Protein AF-A0A951CUD0-F1 (afdb_monomer_lite)

Sequence (649 aa):
MLKSSPSISLLLFAGGLAAARVFGQGAPALDLTDFSGVWEEVIHEDSYERSGGPPLGDYQGIPLNDAGRMKADSHDHSEWSLPEFQCRPHSAPYQWRALGSVRFWNEVDPIGRDLTAIHVEYLRSLDRVIYMDGRPHPPEWGPHSWSGFSTGKWEGNTLVVTTTHIKGSYLRRNGASFSDKATMLEYLDRHGDILTITMILTDPVWLEEPLIQTTNYRLNTHTALTYYPCTVSEENISKAIPHFLPGATEQLKDAAGWIPKQAARGGAASTYPEYRLTLRQGQGNTMQPARLPANAKLSASVLAAIPKPSNEEIHVMPVQGNVYMIIGAGGNIAASIGKDGILLVDSGKAEMATKALQTIFQLATSVTASPVPNKCLGLHCPDSPYRWTSPSLAAIIASPAAAKPVRYILNTSADPDHAGGNGKMAELSSDSKILGVTFPPVGVVPSATIIAHENVLSRMSAPGTQKDTTAFPSADWPTDSYRDASYKLSEFVNGEGIQLFHEPAAHTDGDTIVFFRYSDVIAAGDILRTDGYPVFDIQKGGSLNGVLDALNHILDIAVPEFRSQGGTLIIPGHGRLCDTGDVANYRNMVAILRDRIDALVKKGMTLEQVKAAKPTFDYDGLYGSTTGPWTTDMFVEAAYKSLSASVKR

Foldseek 3Di:
DDDDDDDDDDDDDDDDDDDDPPPPPPDPDQPADDPAAKWAFDDDPCVQQLPPHAAALQPFLAAWDLLLLLQLLFDDLCLCLPLLNVQFFAAQLCQLSHHTMKGWDFDADPPPRHTQWIWIHGLRHDIAIAGAPPDDADAQQAAADSHAHWYWDDDRRKIKIKGASHDWDANGSSRRTAHNRKIKIWIWDDDDQKIKIWIWIDGLQTGPHTRIDITMIGGDPPDDRDHDDRDGDNPVPDPANRTDFRLGRPSNPPGPVVDLSVSSSHRPCSNDPCVVVVVVVVVSPDDDRSDPPPDPDRPPVPPPDRDDPPLPDWDWADDFDQWIWIPNLQWIKIWRAEDQAIAIEFQFALVCNVVSLVVVQVVNQVVQQDLPQQPDAAQARPPDPNRHDHPVRSCVSNHGDGHGAHAEYEFQALDNRGQVSQLVNFDGPPPQDFPQDVPPGDGDRHTHQYEFAVLSLVQLQDCDPDPPDHRRDPSSHGPYHDHDQKDWPPDAGNNFGWMWGQLCAAQARTGIWIARPVRLEIERAQLDEQAAARHHDVVRRHALVSSLVSLVVCLVSFDAPRSQHDGRWYRYRYGHIHTSVRSVVNSSLSSQLLVNLLVCVVVVHDLVRQVVSVSNSSCCSRHADPDDPDGPSNSSVRSNVRNNVVVVD

Radius of gyration: 30.09 Å; chains: 1; bounding box: 84×94×75 Å

Structure (mmCIF, N/CA/C/O backbone):
data_AF-A0A951CUD0-F1
#
_entry.id   AF-A0A951CUD0-F1
#
loop_
_atom_site.group_PDB
_atom_site.id
_atom_site.type_symbol
_atom_site.label_atom_id
_atom_site.label_alt_id
_atom_site.label_comp_id
_atom_site.label_asym_id
_atom_site.label_entity_id
_atom_site.label_seq_id
_atom_site.pdbx_PDB_ins_code
_atom_site.Cartn_x
_atom_site.Cartn_y
_atom_site.Cartn_z
_atom_site.occupancy
_atom_site.B_iso_or_equiv
_atom_site.auth_seq_id
_atom_site.auth_comp_id
_atom_site.auth_asym_id
_atom_site.auth_atom_id
_atom_site.pdbx_PDB_model_num
ATOM 1 N N . MET A 1 1 ? 42.250 63.003 -3.948 1.00 35.62 1 MET A N 1
ATOM 2 C CA . MET A 1 1 ? 41.960 61.843 -4.816 1.00 35.62 1 MET A CA 1
ATOM 3 C C . MET A 1 1 ? 40.454 61.752 -4.992 1.00 35.62 1 MET A C 1
ATOM 5 O O . MET A 1 1 ? 39.801 61.223 -4.112 1.00 35.62 1 MET A O 1
ATOM 9 N N . LEU A 1 2 ? 39.912 62.401 -6.026 1.00 37.53 2 LEU A N 1
ATOM 10 C CA . LEU A 1 2 ? 38.521 62.320 -6.513 1.00 37.53 2 LEU A CA 1
ATOM 11 C C . LEU A 1 2 ? 38.362 63.368 -7.630 1.00 37.53 2 LEU A C 1
ATOM 13 O O . LEU A 1 2 ? 38.824 64.494 -7.434 1.00 37.53 2 LEU A O 1
ATOM 17 N N . LYS A 1 3 ? 37.726 62.965 -8.745 1.00 27.66 3 LYS A N 1
ATOM 18 C CA . LYS A 1 3 ? 37.342 63.666 -10.008 1.00 27.66 3 LYS A CA 1
ATOM 19 C C . LYS A 1 3 ? 37.791 62.777 -11.187 1.00 27.66 3 LYS A C 1
ATOM 21 O O . LYS A 1 3 ? 38.921 62.316 -11.154 1.00 27.66 3 LYS A O 1
ATOM 26 N N . SER A 1 4 ? 37.005 62.446 -12.215 1.00 27.59 4 SER A N 1
ATOM 27 C CA . SER A 1 4 ? 35.847 63.109 -12.841 1.00 27.59 4 SER A CA 1
ATOM 28 C C . SER A 1 4 ? 35.215 62.207 -13.932 1.00 27.59 4 SER A C 1
ATOM 30 O O . SER A 1 4 ? 35.991 61.619 -14.672 1.00 27.59 4 SER A O 1
ATOM 32 N N . SER A 1 5 ? 33.868 62.207 -14.043 1.00 29.84 5 SER A N 1
ATOM 33 C CA . SER A 1 5 ? 32.989 62.343 -15.252 1.00 29.84 5 SER A CA 1
ATOM 34 C C . SER A 1 5 ? 33.195 61.486 -16.538 1.00 29.84 5 SER A C 1
ATOM 36 O O . SER A 1 5 ? 34.289 60.978 -16.740 1.00 29.84 5 SER A O 1
ATOM 38 N N . PRO A 1 6 ? 32.260 61.459 -17.535 1.00 42.78 6 PRO A N 1
ATOM 39 C CA . PRO A 1 6 ? 30.801 61.722 -17.562 1.00 42.78 6 PRO A CA 1
ATOM 40 C C . PRO A 1 6 ? 29.951 60.687 -18.369 1.00 42.78 6 PRO A C 1
ATOM 42 O O . PRO A 1 6 ? 30.459 59.807 -19.058 1.00 42.78 6 PRO A O 1
ATOM 45 N N . SER A 1 7 ? 28.625 60.866 -18.319 1.00 37.50 7 SER A N 1
ATOM 46 C CA . SER A 1 7 ? 27.574 60.253 -19.154 1.00 37.50 7 SER A CA 1
ATOM 47 C C . SER A 1 7 ? 27.622 60.666 -20.638 1.00 37.50 7 SER A C 1
ATOM 49 O O . SER A 1 7 ? 27.901 61.831 -20.922 1.00 37.50 7 SER A O 1
ATOM 51 N N . ILE A 1 8 ? 27.225 59.776 -21.567 1.00 29.00 8 ILE A N 1
ATOM 52 C CA . ILE A 1 8 ? 26.835 60.122 -22.952 1.00 29.00 8 ILE A CA 1
ATOM 53 C C . ILE A 1 8 ? 25.581 59.345 -23.382 1.00 29.00 8 ILE A C 1
ATOM 55 O O . ILE A 1 8 ? 25.448 58.146 -23.148 1.00 29.00 8 ILE A O 1
ATOM 59 N N . SER A 1 9 ? 24.676 60.100 -24.003 1.00 28.00 9 SER A N 1
ATOM 60 C CA . SER A 1 9 ? 23.345 59.752 -24.488 1.00 28.00 9 SER A CA 1
ATOM 61 C C . SER A 1 9 ? 23.303 58.820 -25.701 1.00 28.00 9 SER A C 1
ATOM 63 O O . SER A 1 9 ? 24.187 58.791 -26.552 1.00 28.00 9 SER A O 1
ATOM 65 N N . LEU A 1 10 ? 22.161 58.141 -25.768 1.00 30.12 10 LEU A N 1
ATOM 66 C CA . LEU A 1 10 ? 21.597 57.309 -26.823 1.00 30.12 10 LEU A CA 1
ATOM 67 C C . LEU A 1 10 ? 21.410 58.072 -28.154 1.00 30.12 10 LEU A C 1
ATOM 69 O O . LEU A 1 10 ? 20.809 59.146 -28.168 1.00 30.12 10 LEU A O 1
ATOM 73 N N . LEU A 1 11 ? 21.836 57.479 -29.274 1.00 27.17 11 LEU A N 1
ATOM 74 C CA . LEU A 1 11 ? 21.412 57.858 -30.627 1.00 27.17 11 LEU A CA 1
ATOM 75 C C . LEU A 1 11 ? 21.290 56.597 -31.495 1.00 27.17 11 LEU A C 1
ATOM 77 O O . LEU A 1 11 ? 22.233 55.819 -31.621 1.00 27.17 11 LEU A O 1
ATOM 81 N N . LEU A 1 12 ? 20.088 56.397 -32.039 1.00 34.50 12 LEU A N 1
ATOM 82 C CA . LEU A 1 12 ? 19.710 55.298 -32.923 1.00 34.50 12 LEU A CA 1
ATOM 83 C C . LEU A 1 12 ? 20.502 55.322 -34.236 1.00 34.50 12 LEU A C 1
ATOM 85 O O . LEU A 1 12 ? 20.564 56.358 -34.894 1.00 34.50 12 LEU A O 1
ATOM 89 N N . PHE A 1 13 ? 20.941 54.147 -34.688 1.00 26.64 13 PHE A N 1
ATOM 90 C CA . PHE A 1 13 ? 21.104 53.855 -36.111 1.00 26.64 13 PHE A CA 1
ATOM 91 C C . PHE A 1 13 ? 20.504 52.484 -36.430 1.00 26.64 13 PHE A C 1
ATOM 93 O O . PHE A 1 13 ? 20.966 51.450 -35.955 1.00 26.64 13 PHE A O 1
ATOM 100 N N . ALA A 1 14 ? 19.444 52.506 -37.237 1.00 40.03 14 ALA A N 1
ATOM 101 C CA . ALA A 1 14 ? 18.915 51.342 -37.923 1.00 40.03 14 ALA A CA 1
ATOM 102 C C . ALA A 1 14 ? 19.865 50.976 -39.073 1.00 40.03 14 ALA A C 1
ATOM 104 O O . ALA A 1 14 ? 20.153 51.806 -39.933 1.00 40.03 14 ALA A O 1
ATOM 105 N N . GLY A 1 15 ? 20.337 49.732 -39.087 1.00 29.41 15 GLY A N 1
ATOM 106 C CA . GLY A 1 15 ? 21.165 49.181 -40.154 1.00 29.41 15 GLY A CA 1
ATOM 107 C C . GLY A 1 15 ? 21.000 47.671 -40.191 1.00 29.41 15 GLY A C 1
ATOM 108 O O . GLY A 1 15 ? 21.663 46.952 -39.451 1.00 29.41 15 GLY A O 1
ATOM 109 N N . GLY A 1 16 ? 20.069 47.195 -41.017 1.00 38.97 16 GLY A N 1
ATOM 110 C CA . GLY A 1 16 ? 19.931 45.776 -41.308 1.00 38.97 16 GLY A CA 1
ATOM 111 C C . GLY A 1 16 ? 21.119 45.286 -42.130 1.00 38.97 16 GLY A C 1
ATOM 112 O O . GLY A 1 16 ? 21.416 45.855 -43.176 1.00 38.97 16 GLY A O 1
ATOM 113 N N . LEU A 1 17 ? 21.761 44.210 -41.682 1.00 32.19 17 LEU A N 1
ATOM 114 C CA . LEU A 1 17 ? 22.602 43.371 -42.527 1.00 32.19 17 LEU A CA 1
ATOM 115 C C . LEU A 1 17 ? 22.390 41.903 -42.153 1.00 32.19 17 LEU A C 1
ATOM 117 O O . LEU A 1 17 ? 22.250 41.540 -40.989 1.00 32.19 17 LEU A O 1
ATOM 121 N N . ALA A 1 18 ? 22.284 41.099 -43.203 1.00 34.19 18 ALA A N 1
ATOM 122 C CA . ALA A 1 18 ? 21.742 39.756 -43.232 1.00 34.19 18 ALA A CA 1
ATOM 123 C C . ALA A 1 18 ? 22.434 38.777 -42.273 1.00 34.19 18 ALA A C 1
ATOM 125 O O . ALA A 1 18 ? 23.651 38.599 -42.311 1.00 34.19 18 ALA A O 1
ATOM 126 N N . ALA A 1 19 ? 21.627 38.061 -41.487 1.00 36.41 19 ALA A N 1
ATOM 127 C CA . ALA A 1 19 ? 22.053 36.829 -40.847 1.00 36.41 19 ALA A CA 1
ATOM 128 C C . ALA A 1 19 ? 22.327 35.793 -41.945 1.00 36.41 19 ALA A C 1
ATOM 130 O O . ALA A 1 19 ? 21.403 35.265 -42.571 1.00 36.41 19 ALA A O 1
ATOM 131 N N . ALA A 1 20 ? 23.606 35.523 -42.199 1.00 35.97 20 ALA A N 1
ATOM 132 C CA . ALA A 1 20 ? 24.012 34.338 -42.928 1.00 35.97 20 ALA A CA 1
ATOM 133 C C . ALA A 1 20 ? 23.408 33.127 -42.205 1.00 35.97 20 ALA A C 1
ATOM 135 O O . ALA A 1 20 ? 23.732 32.857 -41.048 1.00 35.97 20 ALA A O 1
ATOM 136 N N . ARG A 1 21 ? 22.497 32.416 -42.878 1.00 38.94 21 ARG A N 1
ATOM 137 C CA . ARG A 1 21 ? 22.074 31.083 -42.454 1.00 38.94 21 ARG A CA 1
ATOM 138 C C . ARG A 1 21 ? 23.304 30.192 -42.546 1.00 38.94 21 ARG A C 1
ATOM 140 O O . ARG A 1 21 ? 23.631 29.686 -43.616 1.00 38.94 21 ARG A O 1
ATOM 147 N N . VAL A 1 22 ? 23.997 30.031 -41.425 1.00 38.72 22 VAL A N 1
ATOM 148 C CA . VAL A 1 22 ? 24.845 28.866 -41.220 1.00 38.72 22 VAL A CA 1
ATOM 149 C C . VAL A 1 22 ? 23.893 27.683 -41.335 1.00 38.72 22 VAL A C 1
ATOM 151 O O . VAL A 1 22 ? 23.001 27.518 -40.505 1.00 38.72 22 VAL A O 1
ATOM 154 N N . PHE A 1 23 ? 24.010 26.927 -42.427 1.00 41.47 23 PHE A N 1
ATOM 155 C CA . PHE A 1 23 ? 23.435 25.594 -42.504 1.00 41.47 23 PHE A CA 1
ATOM 156 C C . PHE A 1 23 ? 24.004 24.835 -41.310 1.00 41.47 23 PHE A C 1
ATOM 158 O O . PHE A 1 23 ? 25.195 24.524 -41.288 1.00 41.47 23 PHE A O 1
ATOM 165 N N . GLY A 1 24 ? 23.175 24.635 -40.284 1.00 41.44 24 GLY A N 1
ATOM 166 C CA . GLY A 1 24 ? 23.522 23.777 -39.169 1.00 41.44 24 GLY A CA 1
ATOM 167 C C . GLY A 1 24 ? 23.897 22.427 -39.754 1.00 41.44 24 GLY A C 1
ATOM 168 O O . GLY A 1 24 ? 23.071 21.779 -40.397 1.00 41.44 24 GLY A O 1
ATOM 169 N N . GLN A 1 25 ? 25.160 22.037 -39.586 1.00 42.50 25 GLN A N 1
ATOM 170 C CA . GLN A 1 25 ? 25.516 20.631 -39.650 1.00 42.50 25 GLN A CA 1
ATOM 171 C C . GLN A 1 25 ? 24.550 19.930 -38.697 1.00 42.50 25 GLN A C 1
ATOM 173 O O . GLN A 1 25 ? 24.433 20.352 -37.543 1.00 42.50 25 GLN A O 1
ATOM 178 N N . GLY A 1 26 ? 23.785 18.961 -39.209 1.00 38.31 26 GLY A N 1
ATOM 179 C CA . GLY A 1 26 ? 22.893 18.167 -38.374 1.00 38.31 26 GLY A CA 1
ATOM 180 C C . GLY A 1 26 ? 23.686 17.696 -37.165 1.00 38.31 26 GLY A C 1
ATOM 181 O O . GLY A 1 26 ? 24.799 17.189 -37.331 1.00 38.31 26 GLY A O 1
ATOM 182 N N . ALA A 1 27 ? 23.163 17.947 -35.964 1.00 47.62 27 ALA A N 1
ATOM 183 C CA . ALA A 1 27 ? 23.738 17.355 -34.769 1.00 47.62 27 ALA A CA 1
ATOM 184 C C . ALA A 1 27 ? 23.896 15.850 -35.049 1.00 47.62 27 ALA A C 1
ATOM 186 O O . ALA A 1 27 ? 22.968 15.260 -35.616 1.00 47.62 27 ALA A O 1
ATOM 187 N N . PRO A 1 28 ? 25.061 15.245 -34.763 1.00 44.81 28 PRO A N 1
ATOM 188 C CA . PRO A 1 28 ? 25.215 13.813 -34.950 1.00 44.81 28 PRO A CA 1
ATOM 189 C C . PRO A 1 28 ? 24.078 13.130 -34.194 1.00 44.81 28 PRO A C 1
ATOM 191 O O . PRO A 1 28 ? 23.826 13.462 -33.033 1.00 44.81 28 PRO A O 1
ATOM 194 N N . ALA A 1 29 ? 23.360 12.233 -34.873 1.00 52.03 29 ALA A N 1
ATOM 195 C CA . ALA A 1 29 ? 22.431 11.352 -34.191 1.00 52.03 29 ALA A CA 1
ATOM 196 C C . ALA A 1 29 ? 23.227 10.672 -33.073 1.00 52.03 29 ALA A C 1
ATOM 198 O O . ALA A 1 29 ? 24.278 10.085 -33.340 1.00 52.03 29 ALA A O 1
ATOM 199 N N . LEU A 1 30 ? 22.787 10.837 -31.826 1.00 55.47 30 LEU A N 1
ATOM 200 C CA . LEU A 1 30 ? 23.316 10.028 -30.741 1.00 55.47 30 LEU A CA 1
ATOM 201 C C . LEU A 1 30 ? 22.984 8.585 -31.119 1.00 55.47 30 LEU A C 1
ATOM 203 O O . LEU A 1 30 ? 21.810 8.236 -31.232 1.00 55.47 30 LEU A O 1
ATOM 207 N N . ASP A 1 31 ? 24.015 7.794 -31.403 1.00 62.22 31 ASP A N 1
ATOM 208 C CA . ASP A 1 31 ? 23.901 6.371 -31.718 1.00 62.22 31 ASP A CA 1
ATOM 209 C C . ASP A 1 31 ? 23.589 5.641 -30.404 1.00 62.22 31 ASP A C 1
ATOM 211 O O . ASP A 1 31 ? 24.464 5.087 -29.741 1.00 62.22 31 ASP A O 1
ATOM 215 N N . LEU A 1 32 ? 22.350 5.807 -29.936 1.00 80.06 32 LEU A N 1
ATOM 216 C CA . LEU A 1 32 ? 21.860 5.218 -28.699 1.00 80.06 32 LEU A CA 1
ATOM 217 C C . LEU A 1 32 ? 21.650 3.722 -28.921 1.00 80.06 32 LEU A C 1
ATOM 219 O O . LEU A 1 32 ? 21.140 3.300 -29.959 1.00 80.06 32 LEU A O 1
ATOM 223 N N . THR A 1 33 ? 22.023 2.921 -27.927 1.00 90.94 33 THR A N 1
ATOM 224 C CA . THR A 1 33 ? 21.835 1.471 -27.962 1.00 90.94 33 THR A CA 1
ATOM 225 C C . THR A 1 33 ? 20.359 1.133 -28.183 1.00 90.94 33 THR A C 1
ATOM 227 O O . THR A 1 33 ? 19.512 1.456 -27.357 1.00 90.94 33 THR A O 1
ATOM 230 N N . ASP A 1 34 ? 20.028 0.437 -29.267 1.00 91.81 34 ASP A N 1
ATOM 231 C CA . ASP A 1 34 ? 18.687 -0.128 -29.429 1.00 91.81 34 ASP A CA 1
ATOM 232 C C . ASP A 1 34 ? 18.591 -1.440 -28.644 1.00 91.81 34 ASP A C 1
ATOM 234 O O . ASP A 1 34 ? 19.462 -2.301 -28.768 1.00 91.81 34 ASP A O 1
ATOM 238 N N . PHE A 1 35 ? 17.543 -1.622 -27.845 1.00 95.12 35 PHE A N 1
ATOM 239 C CA . PHE A 1 35 ? 17.266 -2.884 -27.151 1.00 95.12 35 PHE A CA 1
ATOM 240 C C . PHE A 1 35 ? 16.156 -3.696 -27.823 1.00 95.12 35 PHE A C 1
ATOM 242 O O . PHE A 1 35 ? 15.892 -4.814 -27.391 1.00 95.12 35 PHE A O 1
ATOM 249 N N . SER A 1 36 ? 15.521 -3.176 -28.877 1.00 95.12 36 SER A N 1
ATOM 250 C CA . SER A 1 36 ? 14.346 -3.788 -29.501 1.00 95.12 36 SER A CA 1
ATOM 251 C C . SER A 1 36 ? 14.580 -5.240 -29.922 1.00 95.12 36 SER A C 1
ATOM 253 O O . SER A 1 36 ? 15.600 -5.582 -30.526 1.00 95.12 36 SER A O 1
ATOM 255 N N . GLY A 1 37 ? 13.600 -6.094 -29.634 1.00 95.12 37 GLY A N 1
ATOM 256 C CA . GLY A 1 37 ? 13.640 -7.517 -29.962 1.00 95.12 37 GLY A CA 1
ATOM 257 C C . GLY A 1 37 ? 13.272 -8.412 -28.786 1.00 95.12 37 GLY A C 1
ATOM 258 O O . GLY A 1 37 ? 12.955 -7.941 -27.693 1.00 95.12 37 GLY A O 1
ATOM 259 N N . VAL A 1 38 ? 13.291 -9.722 -29.035 1.00 96.06 38 VAL A N 1
ATOM 260 C CA . VAL A 1 38 ? 13.069 -10.738 -28.002 1.00 96.06 38 VAL A CA 1
ATOM 261 C C . VAL A 1 38 ? 14.414 -11.244 -27.499 1.00 96.06 38 VAL A C 1
ATOM 263 O O . VAL A 1 38 ? 15.310 -11.556 -28.280 1.00 96.06 38 VAL A O 1
ATOM 266 N N . TRP A 1 39 ? 14.541 -11.324 -26.184 1.00 95.06 39 TRP A N 1
ATOM 267 C CA . TRP A 1 39 ? 15.750 -11.711 -25.482 1.00 95.06 39 TRP A CA 1
ATOM 268 C C . TRP A 1 39 ? 15.455 -12.942 -24.634 1.00 95.06 39 TRP A C 1
ATOM 270 O O . TRP A 1 39 ? 14.583 -12.914 -23.767 1.00 95.06 39 TRP A O 1
ATOM 280 N N . GLU A 1 40 ? 16.170 -14.027 -24.900 1.00 92.50 40 GLU A N 1
ATOM 281 C CA . GLU A 1 40 ? 16.065 -15.285 -24.169 1.00 92.50 40 GLU A CA 1
ATOM 282 C C . GLU A 1 40 ? 17.013 -15.301 -22.983 1.00 92.50 40 GLU A C 1
ATOM 284 O O . GLU A 1 40 ? 18.136 -14.803 -23.040 1.00 92.50 40 GLU A O 1
ATOM 289 N N . GLU A 1 41 ? 16.551 -15.872 -21.886 1.00 88.50 41 GLU A N 1
ATOM 290 C CA . GLU A 1 41 ? 17.311 -15.970 -20.662 1.00 88.50 41 GLU A CA 1
ATOM 291 C C . GLU A 1 41 ? 18.545 -16.871 -20.822 1.00 88.50 41 GLU A C 1
ATOM 293 O O . GLU A 1 41 ? 18.484 -17.976 -21.360 1.00 88.50 41 GLU A O 1
ATOM 298 N N . VAL A 1 42 ? 19.691 -16.415 -20.310 1.00 89.50 42 VAL A N 1
ATOM 299 C CA . VAL A 1 42 ? 20.914 -17.223 -20.251 1.00 89.50 42 VAL A CA 1
ATOM 300 C C . VAL A 1 42 ? 21.051 -17.773 -18.838 1.00 89.50 42 VAL A C 1
ATOM 302 O O . VAL A 1 42 ? 21.569 -17.105 -17.946 1.00 89.50 42 VAL A O 1
ATOM 305 N N . ILE A 1 43 ? 20.561 -18.997 -18.633 1.00 83.81 43 ILE A N 1
ATOM 306 C CA . ILE A 1 43 ? 20.561 -19.665 -17.327 1.00 83.81 43 ILE A CA 1
ATOM 307 C C . ILE A 1 43 ? 21.787 -20.579 -17.221 1.00 83.81 43 ILE A C 1
ATOM 309 O O . ILE A 1 43 ? 21.766 -21.717 -17.690 1.00 83.81 43 ILE A O 1
ATOM 313 N N . HIS A 1 44 ? 22.869 -20.084 -16.623 1.00 77.19 44 HIS A N 1
ATOM 314 C CA . HIS A 1 44 ? 24.096 -20.863 -16.412 1.00 77.19 44 HIS A CA 1
ATOM 315 C C . HIS A 1 44 ? 24.326 -21.113 -14.914 1.00 77.19 44 HIS A C 1
ATOM 317 O O . HIS A 1 44 ? 24.120 -22.225 -14.428 1.00 77.19 44 HIS A O 1
ATOM 323 N N . GLU A 1 45 ? 24.723 -20.075 -14.174 1.00 74.56 45 GLU A N 1
ATOM 324 C CA . GLU A 1 45 ? 25.133 -20.175 -12.763 1.00 74.56 45 GLU A CA 1
ATOM 325 C C . GLU A 1 45 ? 23.965 -20.001 -11.780 1.00 74.56 45 GLU A C 1
ATOM 327 O O . GLU A 1 45 ? 24.025 -20.462 -10.644 1.00 74.56 45 GLU A O 1
ATOM 332 N N . ASP A 1 46 ? 22.871 -19.391 -12.228 1.00 79.62 46 ASP A N 1
ATOM 333 C CA . ASP A 1 46 ? 21.712 -19.003 -11.424 1.00 79.62 46 ASP A CA 1
ATOM 334 C C . ASP A 1 46 ? 20.494 -19.921 -11.626 1.00 79.62 46 ASP A C 1
ATOM 336 O O . ASP A 1 46 ? 19.409 -19.635 -11.114 1.00 79.62 46 ASP A O 1
ATOM 340 N N . SER A 1 47 ? 20.658 -21.052 -12.328 1.00 80.81 47 SER A N 1
ATOM 341 C CA . SER A 1 47 ? 19.578 -22.023 -12.595 1.00 80.81 47 SER A CA 1
ATOM 342 C C . SER A 1 47 ? 18.835 -22.445 -11.334 1.00 80.81 47 SER A C 1
ATOM 344 O O . SER A 1 47 ? 17.601 -22.513 -11.324 1.00 80.81 47 SER A O 1
ATOM 346 N N . TYR A 1 48 ? 19.590 -22.666 -10.262 1.00 79.12 48 TYR A N 1
ATOM 347 C CA . TYR A 1 48 ? 19.074 -23.035 -8.955 1.00 79.12 48 TYR A CA 1
ATOM 348 C C . TYR A 1 48 ? 18.245 -21.916 -8.312 1.00 79.12 48 TYR A C 1
ATOM 350 O O . TYR A 1 48 ? 17.204 -22.175 -7.711 1.00 79.12 48 TYR A O 1
ATOM 358 N N . GLU A 1 49 ? 18.659 -20.662 -8.494 1.00 79.31 49 GLU A N 1
ATOM 359 C CA . GLU A 1 49 ? 17.974 -19.499 -7.931 1.00 79.31 49 GLU A CA 1
ATOM 360 C C . GLU A 1 49 ? 16.737 -19.070 -8.729 1.00 79.31 49 GLU A C 1
ATOM 362 O O . GLU A 1 49 ? 15.797 -18.524 -8.148 1.00 79.31 49 GLU A O 1
ATOM 367 N N . ARG A 1 50 ? 16.738 -19.302 -10.049 1.00 78.25 50 ARG A N 1
ATOM 368 C CA . ARG A 1 50 ? 15.661 -18.902 -10.970 1.00 78.25 50 ARG A CA 1
ATOM 369 C C . ARG A 1 50 ? 14.557 -19.947 -11.126 1.00 78.25 50 ARG A C 1
ATOM 371 O O . ARG A 1 50 ? 13.429 -19.579 -11.445 1.00 78.25 50 ARG A O 1
ATOM 378 N N . SER A 1 51 ? 14.864 -21.229 -10.912 1.00 75.88 51 SER A N 1
ATOM 379 C CA . SER A 1 51 ? 13.920 -22.337 -11.131 1.00 75.88 51 SER A CA 1
ATOM 380 C C . SER A 1 51 ? 13.040 -22.619 -9.904 1.00 75.88 51 SER A C 1
ATOM 382 O O . SER A 1 51 ? 12.298 -21.746 -9.460 1.00 75.88 51 SER A O 1
ATOM 384 N N . GLY A 1 52 ? 13.098 -23.831 -9.335 1.00 70.38 52 GLY A N 1
ATOM 385 C CA . GLY A 1 52 ? 12.351 -24.185 -8.119 1.00 70.38 52 GLY A CA 1
ATOM 386 C C . GLY A 1 52 ? 12.730 -23.350 -6.889 1.00 70.38 52 GLY A C 1
ATOM 387 O O . GLY A 1 52 ? 11.973 -23.316 -5.925 1.00 70.38 52 GLY A O 1
ATOM 388 N N . GLY A 1 53 ? 13.855 -22.634 -6.957 1.00 79.12 53 GLY A N 1
ATOM 389 C CA . GLY A 1 53 ? 14.409 -21.842 -5.871 1.00 79.12 53 GLY A CA 1
ATOM 390 C C . GLY A 1 53 ? 15.271 -22.684 -4.921 1.00 79.12 53 GLY A C 1
ATOM 391 O O . GLY A 1 53 ? 15.129 -23.911 -4.875 1.00 79.12 53 GLY A O 1
ATOM 392 N N . PRO A 1 54 ? 16.164 -22.042 -4.150 1.00 85.19 54 PRO A N 1
ATOM 393 C CA . PRO A 1 54 ? 16.894 -22.709 -3.077 1.00 85.19 54 PRO A CA 1
ATOM 394 C C . PRO A 1 54 ? 15.939 -23.203 -1.978 1.00 85.19 54 PRO A C 1
ATOM 396 O O . PRO A 1 54 ? 14.819 -22.695 -1.881 1.00 85.19 54 PRO A O 1
ATOM 399 N N . PRO A 1 55 ? 16.343 -24.147 -1.109 1.00 85.38 55 PRO A N 1
ATOM 400 C CA . PRO A 1 55 ? 15.554 -24.518 0.057 1.00 85.38 55 PRO A CA 1
ATOM 401 C C . PRO A 1 55 ? 15.358 -23.313 0.986 1.00 85.38 55 PRO A C 1
ATOM 403 O O . PRO A 1 55 ? 16.083 -22.312 0.919 1.00 85.38 55 PRO A O 1
ATOM 406 N N . LEU A 1 56 ? 14.399 -23.432 1.905 1.00 85.75 56 LEU A N 1
ATOM 407 C CA . LEU A 1 56 ? 14.267 -22.500 3.028 1.00 85.75 56 LEU A CA 1
ATOM 408 C C . LEU A 1 56 ? 15.602 -22.364 3.773 1.00 85.75 56 LEU A C 1
ATOM 410 O O . LEU A 1 56 ? 16.383 -23.306 3.853 1.00 85.75 56 LEU A O 1
ATOM 414 N N . GLY A 1 57 ? 15.894 -21.186 4.315 1.00 85.94 57 GLY A N 1
ATOM 415 C CA . GLY A 1 57 ? 17.145 -20.958 5.040 1.00 85.94 57 GLY A CA 1
ATOM 416 C C . GLY A 1 57 ? 18.405 -20.821 4.176 1.00 85.94 57 GLY A C 1
ATOM 417 O O . GLY A 1 57 ? 19.457 -20.556 4.757 1.00 85.94 57 GLY A O 1
ATOM 418 N N . ASP A 1 58 ? 18.312 -20.959 2.845 1.00 89.19 58 ASP A N 1
ATOM 419 C CA . ASP A 1 58 ? 19.385 -20.633 1.894 1.00 89.19 58 ASP A CA 1
ATOM 420 C C . ASP A 1 58 ? 19.183 -19.254 1.240 1.00 89.19 58 ASP A C 1
ATOM 422 O O . ASP A 1 58 ? 18.570 -19.071 0.184 1.00 89.19 58 ASP A O 1
ATOM 426 N N . TYR A 1 59 ? 19.731 -18.249 1.897 1.00 90.31 59 TYR A N 1
ATOM 427 C CA . TYR A 1 59 ? 19.749 -16.847 1.506 1.00 90.31 59 TYR A CA 1
ATOM 428 C C . TYR A 1 59 ? 21.158 -16.388 1.108 1.00 90.31 59 TYR A C 1
ATOM 430 O O . TYR A 1 59 ? 21.482 -15.206 1.237 1.00 90.31 59 TYR A O 1
ATOM 438 N N . GLN A 1 60 ? 22.015 -17.303 0.635 1.00 87.06 60 GLN A N 1
ATOM 439 C CA . GLN A 1 60 ? 23.367 -16.960 0.190 1.00 87.06 60 GLN A CA 1
ATOM 440 C C . GLN A 1 60 ? 23.363 -15.805 -0.813 1.00 87.06 60 GLN A C 1
ATOM 442 O O . GLN A 1 60 ? 22.562 -15.789 -1.751 1.00 87.06 60 GLN A O 1
ATOM 447 N N . GLY A 1 61 ? 24.274 -14.849 -0.625 1.00 87.12 61 GLY A N 1
ATOM 448 C CA . GLY A 1 61 ? 24.418 -13.699 -1.517 1.00 87.12 61 GLY A CA 1
ATOM 449 C C . GLY A 1 61 ? 23.339 -12.624 -1.358 1.00 87.12 61 GLY A C 1
ATOM 450 O O . GLY A 1 61 ? 23.384 -11.635 -2.079 1.00 87.12 61 GLY A O 1
ATOM 451 N N . ILE A 1 62 ? 22.395 -12.776 -0.419 1.00 92.62 62 ILE A N 1
ATOM 452 C CA . ILE A 1 62 ? 21.411 -11.735 -0.104 1.00 92.62 62 ILE A CA 1
ATOM 453 C C . ILE A 1 62 ? 21.831 -11.020 1.186 1.00 92.62 62 ILE A C 1
ATOM 455 O O . ILE A 1 62 ? 21.955 -11.680 2.224 1.00 92.62 62 ILE A O 1
ATOM 459 N N . PRO A 1 63 ? 21.998 -9.686 1.178 1.00 93.19 63 PRO A N 1
ATOM 460 C CA . PRO A 1 63 ? 22.362 -8.909 2.357 1.00 93.19 63 PRO A CA 1
ATOM 461 C C . PRO A 1 63 ? 21.152 -8.679 3.278 1.00 93.19 63 PRO A C 1
ATOM 463 O O . PRO A 1 63 ? 20.764 -7.546 3.543 1.00 93.19 63 PRO A O 1
ATOM 466 N N . LEU A 1 64 ? 20.516 -9.757 3.750 1.00 92.69 64 LEU A N 1
ATOM 467 C CA . LEU A 1 64 ? 19.399 -9.676 4.693 1.00 92.69 64 LEU A CA 1
ATOM 468 C C . LEU A 1 64 ? 19.871 -9.115 6.039 1.00 92.69 64 LEU A C 1
ATOM 470 O O . LEU A 1 64 ? 20.903 -9.537 6.561 1.00 92.69 64 LEU A O 1
ATOM 474 N N . ASN A 1 65 ? 19.069 -8.244 6.643 1.00 89.69 65 ASN A N 1
ATOM 475 C CA . ASN A 1 65 ? 19.203 -7.896 8.057 1.00 89.69 65 ASN A CA 1
ATOM 476 C C . ASN A 1 65 ? 18.460 -8.930 8.942 1.00 89.69 65 ASN A C 1
ATOM 478 O O . ASN A 1 65 ? 17.928 -9.928 8.448 1.00 89.69 65 ASN A O 1
ATOM 482 N N . ASP A 1 66 ? 18.418 -8.731 10.264 1.00 88.12 66 ASP A N 1
ATOM 483 C CA . ASP A 1 66 ? 17.744 -9.674 11.174 1.00 88.12 66 ASP A CA 1
ATOM 484 C C . ASP A 1 66 ? 16.230 -9.785 10.937 1.00 88.12 66 ASP A C 1
ATOM 486 O O . ASP A 1 66 ? 15.681 -10.885 11.024 1.00 88.12 66 ASP A O 1
ATOM 490 N N . ALA A 1 67 ? 15.556 -8.677 10.615 1.00 88.38 67 ALA A N 1
ATOM 491 C CA . ALA A 1 67 ? 14.127 -8.680 10.307 1.00 88.38 67 ALA A CA 1
ATOM 492 C C . ALA A 1 67 ? 13.854 -9.376 8.966 1.00 88.38 67 ALA A C 1
ATOM 494 O O . ALA A 1 67 ? 12.946 -10.198 8.881 1.00 88.38 67 ALA A O 1
ATOM 495 N N . GLY A 1 68 ? 14.688 -9.132 7.950 1.00 91.81 68 GLY A N 1
ATOM 496 C CA . GLY A 1 68 ? 14.615 -9.802 6.651 1.00 91.81 68 GLY A CA 1
ATOM 497 C C . GLY A 1 68 ? 14.860 -11.306 6.747 1.00 91.81 68 GLY A C 1
ATOM 498 O O . GLY A 1 68 ? 14.120 -12.091 6.156 1.00 91.81 68 GLY A O 1
ATOM 499 N N . ARG A 1 69 ? 15.832 -11.733 7.566 1.00 90.31 69 ARG A N 1
ATOM 500 C CA . ARG A 1 69 ? 16.021 -13.155 7.901 1.00 90.31 69 ARG A CA 1
ATOM 501 C C . ARG A 1 69 ? 14.793 -13.736 8.592 1.00 90.31 69 ARG A C 1
ATOM 503 O O . ARG A 1 69 ? 14.385 -14.837 8.247 1.00 90.31 69 ARG A O 1
ATOM 510 N N . MET A 1 70 ? 14.196 -13.012 9.540 1.00 87.81 70 MET A N 1
ATOM 511 C CA . MET A 1 70 ? 12.993 -13.482 10.231 1.00 87.81 70 MET A CA 1
ATOM 512 C C . MET A 1 70 ? 11.798 -13.612 9.284 1.00 87.81 70 MET A C 1
ATOM 514 O O . MET A 1 70 ? 11.071 -14.599 9.356 1.00 87.81 70 MET A O 1
ATOM 518 N N . LYS A 1 71 ? 11.618 -12.646 8.376 1.00 90.00 71 LYS A N 1
ATOM 519 C CA . LYS A 1 71 ? 10.586 -12.683 7.337 1.00 90.00 71 LYS A CA 1
ATOM 520 C C . LYS A 1 71 ? 10.772 -13.881 6.409 1.00 90.00 71 LYS A C 1
ATOM 522 O O . LYS A 1 71 ? 9.801 -14.546 6.067 1.00 90.00 71 LYS A O 1
ATOM 527 N N . ALA A 1 72 ? 12.013 -14.166 6.027 1.00 90.81 72 ALA A N 1
ATOM 528 C CA . ALA A 1 72 ? 12.317 -15.309 5.183 1.00 90.81 72 ALA A CA 1
ATOM 529 C C . ALA A 1 72 ? 12.090 -16.640 5.912 1.00 90.81 72 ALA A C 1
ATOM 531 O O . ALA A 1 72 ? 11.519 -17.569 5.353 1.00 90.81 72 ALA A O 1
ATOM 532 N N . ASP A 1 73 ? 12.458 -16.710 7.188 1.00 88.00 73 ASP A N 1
ATOM 533 C CA . ASP A 1 73 ? 12.270 -17.901 8.013 1.00 88.00 73 ASP A CA 1
ATOM 534 C C . ASP A 1 73 ? 10.818 -18.200 8.331 1.00 88.00 73 ASP A C 1
ATOM 536 O O . ASP A 1 73 ? 10.469 -19.357 8.540 1.00 88.00 73 ASP A O 1
ATOM 540 N N . SER A 1 74 ? 9.975 -17.177 8.412 1.00 86.12 74 SER A N 1
ATOM 541 C CA . SER A 1 74 ? 8.557 -17.357 8.691 1.00 86.12 74 SER A CA 1
ATOM 542 C C . SER A 1 74 ? 7.743 -17.765 7.457 1.00 86.12 74 SER A C 1
ATOM 544 O O . SER A 1 74 ? 6.543 -18.009 7.601 1.00 86.12 74 SER A O 1
ATOM 546 N N . HIS A 1 75 ? 8.386 -17.873 6.286 1.00 85.44 75 HIS A N 1
ATOM 547 C CA . HIS A 1 75 ? 7.778 -18.325 5.038 1.00 85.44 75 HIS A CA 1
ATOM 548 C C . HIS A 1 75 ? 7.482 -19.825 5.052 1.00 85.44 75 HIS A C 1
ATOM 550 O O . HIS A 1 75 ? 8.254 -20.644 5.553 1.00 85.44 75 HIS A O 1
ATOM 556 N N . ASP A 1 76 ? 6.376 -20.179 4.412 1.00 85.00 76 ASP A N 1
ATOM 557 C CA . ASP A 1 76 ? 5.979 -21.548 4.134 1.00 85.00 76 ASP A CA 1
ATOM 558 C C . ASP A 1 76 ? 5.713 -21.671 2.630 1.00 85.00 76 ASP A C 1
ATOM 560 O O . ASP A 1 76 ? 5.016 -20.844 2.043 1.00 85.00 76 ASP A O 1
ATOM 564 N N . HIS A 1 77 ? 6.248 -22.712 1.992 1.00 81.44 77 HIS A N 1
ATOM 565 C CA . HIS A 1 77 ? 6.075 -22.916 0.552 1.00 81.44 77 HIS A CA 1
ATOM 566 C C . HIS A 1 77 ? 4.609 -23.110 0.131 1.00 81.44 77 HIS A C 1
ATOM 568 O O . HIS A 1 77 ? 4.278 -22.866 -1.028 1.00 81.44 77 HIS A O 1
ATOM 574 N N . SER A 1 78 ? 3.718 -23.512 1.041 1.00 83.62 78 SER A N 1
ATOM 575 C CA . SER A 1 78 ? 2.280 -23.571 0.766 1.00 83.62 78 SER A CA 1
ATOM 576 C C . SER A 1 78 ? 1.650 -22.190 0.560 1.00 83.62 78 SER A C 1
ATOM 578 O O . SER A 1 78 ? 0.541 -22.120 0.040 1.00 83.62 78 SER A O 1
ATOM 580 N N . GLU A 1 79 ? 2.351 -21.084 0.842 1.00 83.00 79 GLU A N 1
ATOM 581 C CA . GLU A 1 79 ? 1.924 -19.738 0.437 1.00 83.00 79 GLU A CA 1
ATOM 582 C C . GLU A 1 79 ? 1.644 -19.675 -1.075 1.00 83.00 79 GLU A C 1
ATOM 584 O O . GLU A 1 79 ? 0.642 -19.108 -1.498 1.00 83.00 79 GLU A O 1
ATOM 589 N N . TRP A 1 80 ? 2.458 -20.342 -1.900 1.00 81.12 80 TRP A N 1
ATOM 590 C CA . TRP A 1 80 ? 2.284 -20.367 -3.359 1.00 81.12 80 TRP A CA 1
ATOM 591 C C . TRP A 1 80 ? 1.021 -21.093 -3.824 1.00 81.12 80 TRP A C 1
ATOM 593 O O . TRP A 1 80 ? 0.590 -20.888 -4.955 1.00 81.12 80 TRP A O 1
ATOM 603 N N . SER A 1 81 ? 0.429 -21.915 -2.956 1.00 82.94 81 SER A N 1
ATOM 604 C CA . SER A 1 81 ? -0.826 -22.616 -3.227 1.00 82.94 81 SER A CA 1
ATOM 605 C C . SER A 1 81 ? -2.058 -21.751 -2.970 1.00 82.94 81 SER A C 1
ATOM 607 O O . SER A 1 81 ? -3.152 -22.125 -3.389 1.00 82.94 81 SER A O 1
ATOM 609 N N . LEU A 1 82 ? -1.899 -20.601 -2.300 1.00 82.88 82 LEU A N 1
ATOM 610 C CA . LEU A 1 82 ? -3.008 -19.696 -2.029 1.00 82.88 82 LEU A CA 1
ATOM 611 C C . LEU A 1 82 ? -3.510 -19.081 -3.348 1.00 82.88 82 LEU A C 1
ATOM 613 O O . LEU A 1 82 ? -2.693 -18.548 -4.110 1.00 82.88 82 LEU A O 1
ATOM 617 N N . PRO A 1 83 ? -4.831 -19.099 -3.615 1.00 81.88 83 PRO A N 1
ATOM 618 C CA . PRO A 1 83 ? -5.413 -18.586 -4.858 1.00 81.88 83 PRO A CA 1
ATOM 619 C C . PRO A 1 83 ? -4.941 -17.172 -5.235 1.00 81.88 83 PRO A C 1
ATOM 621 O O . PRO A 1 83 ? -4.619 -16.891 -6.389 1.00 81.88 83 PRO A O 1
ATOM 624 N N . GLU A 1 84 ? -4.818 -16.298 -4.237 1.00 77.62 84 GLU A N 1
ATOM 625 C CA . GLU A 1 84 ? -4.352 -14.911 -4.364 1.00 77.62 84 GLU A CA 1
ATOM 626 C C . GLU A 1 84 ? -2.875 -14.753 -4.780 1.00 77.62 84 GLU A C 1
ATOM 628 O O . GLU A 1 84 ? -2.495 -13.697 -5.289 1.00 77.62 84 GLU A O 1
ATOM 633 N N . PHE A 1 85 ? -2.039 -15.786 -4.619 1.00 81.56 85 PHE A N 1
ATOM 634 C CA . PHE A 1 85 ? -0.611 -15.745 -4.960 1.00 81.56 85 PHE A CA 1
ATOM 635 C C . PHE A 1 85 ? -0.229 -16.540 -6.209 1.00 81.56 85 PHE A C 1
ATOM 637 O O . PHE A 1 85 ? 0.791 -16.212 -6.821 1.00 81.56 85 PHE A O 1
ATOM 644 N N . GLN A 1 86 ? -1.040 -17.512 -6.639 1.00 83.44 86 GLN A N 1
ATOM 645 C CA . GLN A 1 86 ? -0.742 -18.359 -7.805 1.00 83.44 86 GLN A CA 1
ATOM 646 C C . GLN A 1 86 ? -0.533 -17.559 -9.094 1.00 83.44 86 GLN A C 1
ATOM 648 O O . GLN A 1 86 ? 0.394 -17.828 -9.858 1.00 83.44 86 GLN A O 1
ATOM 653 N N . CYS A 1 87 ? -1.383 -16.555 -9.320 1.00 84.31 87 CYS A N 1
ATOM 654 C CA . CYS A 1 87 ? -1.325 -15.713 -10.513 1.00 84.31 87 CYS A CA 1
ATOM 655 C C . CYS A 1 87 ? -0.884 -14.280 -10.239 1.00 84.31 87 CYS A C 1
ATOM 657 O O . CYS A 1 87 ? -0.933 -13.460 -11.151 1.00 84.31 87 CYS A O 1
ATOM 659 N N . ARG A 1 88 ? -0.417 -13.961 -9.031 1.00 86.19 88 ARG A N 1
ATOM 660 C CA . ARG A 1 88 ? 0.117 -12.631 -8.726 1.00 86.19 88 ARG A CA 1
ATOM 661 C C . ARG A 1 88 ? 1.294 -12.293 -9.667 1.00 86.19 88 ARG A C 1
ATOM 663 O O . ARG A 1 88 ? 2.195 -13.124 -9.807 1.00 86.19 88 ARG A O 1
ATOM 670 N N . PRO A 1 89 ? 1.340 -11.092 -10.277 1.00 87.38 89 PRO A N 1
ATOM 671 C CA . PRO A 1 89 ? 2.461 -10.665 -11.104 1.00 87.38 89 PRO A CA 1
ATOM 672 C C . PRO A 1 89 ? 3.795 -10.701 -10.351 1.00 87.38 89 PRO A C 1
ATOM 674 O O . PRO A 1 89 ? 3.871 -10.442 -9.149 1.00 87.38 89 PRO A O 1
ATOM 677 N N . HIS A 1 90 ? 4.875 -10.994 -11.073 1.00 89.50 90 HIS A N 1
ATOM 678 C CA . HIS A 1 90 ? 6.223 -10.851 -10.537 1.00 89.50 90 HIS A CA 1
ATOM 679 C C . HIS A 1 90 ? 6.570 -9.372 -10.399 1.00 89.50 90 HIS A C 1
ATOM 681 O O . HIS A 1 90 ? 6.408 -8.599 -11.343 1.00 89.50 90 HIS A O 1
ATOM 687 N N . SER A 1 91 ? 7.091 -8.996 -9.236 1.00 91.94 91 SER A N 1
ATOM 688 C CA . SER A 1 91 ? 7.518 -7.629 -8.975 1.00 91.94 91 SER A CA 1
ATOM 689 C C . SER A 1 91 ? 8.851 -7.295 -9.636 1.00 91.94 91 SER A C 1
ATOM 691 O O . SER A 1 91 ? 9.661 -8.198 -9.843 1.00 91.94 91 SER A O 1
ATOM 693 N N . ALA A 1 92 ? 9.117 -6.014 -9.895 1.00 93.25 92 ALA A N 1
ATOM 694 C CA . ALA A 1 92 ? 10.258 -5.557 -10.700 1.00 93.25 92 ALA A CA 1
ATOM 695 C C . ALA A 1 92 ? 11.616 -6.222 -10.381 1.00 93.25 92 ALA A C 1
ATOM 697 O O . ALA A 1 92 ? 12.236 -6.736 -11.313 1.00 93.25 92 ALA A O 1
ATOM 698 N N . PRO A 1 93 ? 12.048 -6.353 -9.108 1.00 92.94 93 PRO A N 1
ATOM 699 C CA . PRO A 1 93 ? 13.328 -7.000 -8.794 1.00 92.94 93 PRO A CA 1
ATOM 700 C C . PRO A 1 93 ? 13.381 -8.490 -9.165 1.00 92.94 93 PRO A C 1
ATOM 702 O O . PRO A 1 93 ? 14.442 -9.044 -9.444 1.00 92.94 93 PRO A O 1
ATOM 705 N N . TYR A 1 94 ? 12.226 -9.160 -9.179 1.00 91.81 94 TYR A N 1
ATOM 706 C CA . TYR A 1 94 ? 12.107 -10.570 -9.537 1.00 91.81 94 TYR A CA 1
ATOM 707 C C . TYR A 1 94 ? 11.790 -10.780 -11.024 1.00 91.81 94 TYR A C 1
ATOM 709 O O . TYR A 1 94 ? 12.045 -11.865 -11.538 1.00 91.81 94 TYR A O 1
ATOM 717 N N . GLN A 1 95 ? 11.271 -9.776 -11.744 1.00 91.06 95 GLN A N 1
ATOM 718 C CA . GLN A 1 95 ? 10.883 -9.907 -13.156 1.00 91.06 95 GLN A CA 1
ATOM 719 C C . GLN A 1 95 ? 12.046 -10.366 -14.044 1.00 91.06 95 GLN A C 1
ATOM 721 O O . GLN A 1 95 ? 11.861 -11.269 -14.856 1.00 91.06 95 GLN A O 1
ATOM 726 N N . TRP A 1 96 ? 13.259 -9.849 -13.827 1.00 89.44 96 TRP A N 1
ATOM 727 C CA . TRP A 1 96 ? 14.447 -10.302 -14.561 1.00 89.44 96 TRP A CA 1
ATOM 728 C C . TRP A 1 96 ? 14.840 -11.743 -14.288 1.00 89.44 96 TRP A C 1
ATOM 730 O O . TRP A 1 96 ? 15.533 -12.356 -15.093 1.00 89.44 96 TRP A O 1
ATOM 740 N N . ARG A 1 97 ? 14.428 -12.283 -13.146 1.00 85.38 97 ARG A N 1
ATOM 741 C CA . ARG A 1 97 ? 14.804 -13.626 -12.707 1.00 85.38 97 ARG A CA 1
ATOM 742 C C . ARG A 1 97 ? 13.695 -14.638 -12.899 1.00 85.38 97 ARG A C 1
ATOM 744 O O . ARG A 1 97 ? 13.977 -15.836 -12.896 1.00 85.38 97 ARG A O 1
ATOM 751 N N . ALA A 1 98 ? 12.470 -14.167 -13.116 1.00 79.19 98 ALA A N 1
ATOM 752 C CA . ALA A 1 98 ? 11.377 -14.995 -13.572 1.00 79.19 98 ALA A CA 1
ATOM 753 C C . ALA A 1 98 ? 11.826 -15.781 -14.814 1.00 79.19 98 ALA A C 1
ATOM 755 O O . ALA A 1 98 ? 12.597 -15.299 -15.647 1.00 79.19 98 ALA A O 1
ATOM 756 N N . LEU A 1 99 ? 11.409 -17.042 -14.888 1.00 70.75 99 LEU A N 1
ATOM 757 C CA . LEU A 1 99 ? 11.729 -17.891 -16.029 1.00 70.75 99 LEU A CA 1
ATOM 758 C C . LEU A 1 99 ? 10.974 -17.391 -17.264 1.00 70.75 99 LEU A C 1
ATOM 760 O O . LEU A 1 99 ? 9.744 -17.261 -17.215 1.00 70.75 99 LEU A O 1
ATOM 764 N N . GLY A 1 100 ? 11.707 -17.180 -18.354 1.00 82.38 100 GLY A N 1
ATOM 765 C CA . GLY A 1 100 ? 11.170 -16.826 -19.658 1.00 82.38 100 GLY A CA 1
ATOM 766 C C . GLY A 1 100 ? 11.880 -15.653 -20.325 1.00 82.38 100 GLY A C 1
ATOM 767 O O . GLY A 1 100 ? 12.604 -14.876 -19.699 1.00 82.38 100 GLY A O 1
ATOM 768 N N . SER A 1 101 ? 11.604 -15.533 -21.618 1.00 89.56 101 SER A N 1
ATOM 769 C CA . SER A 1 101 ? 12.114 -14.466 -22.465 1.00 89.56 101 SER A CA 1
ATOM 770 C C . SER A 1 101 ? 11.437 -13.132 -22.149 1.00 89.56 101 SER A C 1
ATOM 772 O O . SER A 1 101 ? 10.328 -13.085 -21.605 1.00 89.56 101 SER A O 1
ATOM 774 N N . VAL A 1 102 ? 12.094 -12.045 -22.537 1.00 93.69 102 VAL A N 1
ATOM 775 C CA . VAL A 1 102 ? 11.563 -10.680 -22.451 1.00 93.69 102 VAL A CA 1
ATOM 776 C C . VAL A 1 102 ? 11.551 -10.041 -23.830 1.00 93.69 102 VAL A C 1
ATOM 778 O O . VAL A 1 102 ? 12.414 -10.334 -24.660 1.00 93.69 102 VAL A O 1
ATOM 781 N N . ARG A 1 103 ? 10.583 -9.167 -24.100 1.00 95.00 103 ARG A N 1
ATOM 782 C CA . ARG A 1 103 ? 10.539 -8.393 -25.345 1.00 95.00 103 ARG A CA 1
ATOM 783 C C . ARG A 1 103 ? 10.671 -6.912 -25.038 1.00 95.00 103 ARG A C 1
ATOM 785 O O . ARG A 1 103 ? 9.920 -6.385 -24.226 1.00 95.00 103 ARG A O 1
ATOM 792 N N . PHE A 1 104 ? 11.592 -6.256 -25.735 1.00 96.38 104 PHE A N 1
ATOM 793 C CA . PHE A 1 104 ? 11.717 -4.805 -25.733 1.00 96.38 104 PHE A CA 1
ATOM 794 C C . PHE A 1 104 ? 11.178 -4.229 -27.037 1.00 96.38 104 PHE A C 1
ATOM 796 O O . PHE A 1 104 ? 11.367 -4.803 -28.117 1.00 96.38 104 PHE A O 1
ATOM 803 N N . TRP A 1 105 ? 10.582 -3.052 -26.940 1.00 95.38 105 TRP A N 1
ATOM 804 C CA . TRP A 1 105 ? 10.349 -2.170 -28.073 1.00 95.38 105 TRP A CA 1
ATOM 805 C C . TRP A 1 105 ? 10.463 -0.715 -27.613 1.00 95.38 105 TRP A C 1
ATOM 807 O O . TRP A 1 105 ? 10.524 -0.438 -26.410 1.00 95.38 105 TRP A O 1
ATOM 817 N N . ASN A 1 106 ? 10.418 0.217 -28.567 1.00 95.88 106 ASN A N 1
ATOM 818 C CA . ASN A 1 106 ? 10.469 1.658 -28.317 1.00 95.88 106 ASN A CA 1
ATOM 819 C C . ASN A 1 106 ? 9.122 2.342 -28.615 1.00 95.88 106 ASN A C 1
ATOM 821 O O . ASN A 1 106 ? 8.523 2.115 -29.667 1.00 95.88 106 ASN A O 1
ATOM 825 N N . GLU A 1 107 ? 8.683 3.220 -27.716 1.00 94.12 107 GLU A N 1
ATOM 826 C CA . GLU A 1 107 ? 7.633 4.211 -27.951 1.00 94.12 107 GLU A CA 1
ATOM 827 C C . GLU A 1 107 ? 8.288 5.538 -28.324 1.00 94.12 107 GLU A C 1
ATOM 829 O O . GLU A 1 107 ? 9.173 6.033 -27.626 1.00 94.12 107 GLU A O 1
ATOM 834 N N . VAL A 1 108 ? 7.865 6.103 -29.449 1.00 92.38 108 VAL A N 1
ATOM 835 C CA . VAL A 1 108 ? 8.477 7.296 -30.031 1.00 92.38 108 VAL A CA 1
ATOM 836 C C . VAL A 1 108 ? 7.388 8.322 -30.307 1.00 92.38 108 VAL A C 1
ATOM 838 O O . VAL A 1 108 ? 6.359 7.978 -30.896 1.00 92.38 108 VAL A O 1
ATOM 841 N N . ASP A 1 109 ? 7.633 9.584 -29.944 1.00 87.62 109 ASP A N 1
ATOM 842 C CA . ASP A 1 109 ? 6.736 10.690 -30.277 1.00 87.62 109 ASP A CA 1
ATOM 843 C C . ASP A 1 109 ? 6.530 10.744 -31.804 1.00 87.62 109 ASP A C 1
ATOM 845 O O . ASP A 1 109 ? 7.500 10.892 -32.562 1.00 87.62 109 ASP A O 1
ATOM 849 N N . PRO A 1 110 ? 5.285 10.635 -32.306 1.00 87.12 110 PRO A N 1
ATOM 850 C CA . PRO A 1 110 ? 5.021 10.655 -33.739 1.00 87.12 110 PRO A CA 1
ATOM 851 C C . PRO A 1 110 ? 5.452 11.958 -34.429 1.00 87.12 110 PRO A C 1
ATOM 853 O O . PRO A 1 110 ? 5.657 11.937 -35.647 1.00 87.12 110 PRO A O 1
ATOM 856 N N . ILE A 1 111 ? 5.581 13.069 -33.690 1.00 88.88 111 ILE A N 1
ATOM 857 C CA . ILE A 1 111 ? 5.936 14.384 -34.237 1.00 88.88 111 ILE A CA 1
ATOM 858 C C . ILE A 1 111 ? 7.438 14.645 -34.100 1.00 88.88 111 ILE A C 1
ATOM 860 O O . ILE A 1 111 ? 8.123 14.771 -35.117 1.00 88.88 111 ILE A O 1
ATOM 864 N N . GLY A 1 112 ? 7.941 14.729 -32.867 1.00 85.38 112 GLY A N 1
ATOM 865 C CA . GLY A 1 112 ? 9.333 15.053 -32.552 1.00 85.38 112 GLY A CA 1
ATOM 866 C C . GLY A 1 112 ? 10.315 13.928 -32.861 1.00 85.38 112 GLY A C 1
ATOM 867 O O . GLY A 1 112 ? 11.487 14.198 -33.100 1.00 85.38 112 GLY A O 1
ATOM 868 N N . ARG A 1 113 ? 9.828 12.682 -32.956 1.00 86.31 113 ARG A N 1
ATOM 869 C CA . ARG A 1 113 ? 10.640 11.460 -33.109 1.00 86.31 113 ARG A CA 1
ATOM 870 C C . ARG A 1 113 ? 11.566 11.174 -31.928 1.00 86.31 113 ARG A C 1
ATOM 872 O O . ARG A 1 113 ? 12.476 10.358 -32.054 1.00 86.31 113 ARG A O 1
ATOM 879 N N . ASP A 1 114 ? 11.284 11.785 -30.785 1.00 89.31 114 ASP A N 1
ATOM 880 C CA . ASP A 1 114 ? 11.978 11.520 -29.534 1.00 89.31 114 ASP A CA 1
ATOM 881 C C . ASP A 1 114 ? 11.482 10.206 -28.917 1.00 89.31 114 ASP A C 1
ATOM 883 O O . ASP A 1 114 ? 10.287 9.902 -28.944 1.00 89.31 114 ASP A O 1
ATOM 887 N N . LEU A 1 115 ? 12.400 9.420 -28.357 1.00 91.75 115 LEU A N 1
ATOM 888 C CA . LEU A 1 115 ? 12.071 8.229 -27.574 1.00 91.75 115 LEU A CA 1
ATOM 889 C C . LEU A 1 115 ? 11.371 8.662 -26.277 1.00 91.75 115 LEU A C 1
ATOM 891 O O . LEU A 1 115 ? 11.996 9.294 -25.427 1.00 91.75 115 LEU A O 1
ATOM 895 N N . THR A 1 116 ? 10.096 8.311 -26.110 1.00 93.62 116 THR A N 1
ATOM 896 C CA . THR A 1 116 ? 9.296 8.684 -24.931 1.00 93.62 116 THR A CA 1
ATOM 897 C C . THR A 1 116 ? 9.268 7.580 -23.883 1.00 93.62 116 THR A C 1
ATOM 899 O O . THR A 1 116 ? 9.250 7.872 -22.685 1.00 93.62 116 THR A O 1
ATOM 902 N N . ALA A 1 117 ? 9.311 6.316 -24.306 1.00 96.38 117 ALA A N 1
ATOM 903 C CA . ALA A 1 117 ? 9.388 5.174 -23.407 1.00 96.38 117 ALA A CA 1
ATOM 904 C C . ALA A 1 117 ? 10.004 3.939 -24.077 1.00 96.38 117 ALA A C 1
ATOM 906 O O . ALA A 1 117 ? 9.945 3.767 -25.291 1.00 96.38 117 ALA A O 1
ATOM 907 N N . ILE A 1 118 ? 10.556 3.047 -23.264 1.00 97.81 118 ILE A N 1
ATOM 908 C CA . ILE A 1 118 ? 10.936 1.685 -23.647 1.00 97.81 118 ILE A CA 1
ATOM 909 C C . ILE A 1 118 ? 10.041 0.758 -22.846 1.00 97.81 118 ILE A C 1
ATOM 911 O O . ILE A 1 118 ? 9.984 0.891 -21.623 1.00 97.81 118 ILE A O 1
ATOM 915 N N . HIS A 1 119 ? 9.345 -0.178 -23.486 1.00 97.19 119 HIS A N 1
ATOM 916 C CA . HIS A 1 119 ? 8.544 -1.134 -22.724 1.00 97.19 119 HIS A CA 1
ATOM 917 C C . HIS A 1 119 ? 9.180 -2.509 -22.763 1.00 97.19 119 HIS A C 1
ATOM 919 O O . HIS A 1 119 ? 9.763 -2.925 -23.766 1.00 97.19 119 HIS A O 1
ATOM 925 N N . VAL A 1 120 ? 9.072 -3.181 -21.623 1.00 95.69 120 VAL A N 1
ATOM 926 C CA . VAL A 1 120 ? 9.600 -4.512 -21.365 1.00 95.69 120 VAL A CA 1
ATOM 927 C C . VAL A 1 120 ? 8.422 -5.419 -21.058 1.00 95.69 120 VAL A C 1
ATOM 929 O O . VAL A 1 120 ? 7.813 -5.327 -19.993 1.00 95.69 120 VAL A O 1
ATOM 932 N N . GLU A 1 121 ? 8.098 -6.287 -22.000 1.00 92.50 121 GLU A N 1
ATOM 933 C CA . GLU A 1 121 ? 7.072 -7.310 -21.841 1.00 92.50 121 GLU A CA 1
ATOM 934 C C . GLU A 1 121 ? 7.721 -8.589 -21.309 1.00 92.50 121 GLU A C 1
ATOM 936 O O . GLU A 1 121 ? 8.786 -9.011 -21.778 1.00 92.50 121 GLU A O 1
ATOM 941 N N . TYR A 1 122 ? 7.069 -9.218 -20.334 1.00 90.00 122 TYR A N 1
ATOM 942 C CA . TYR A 1 122 ? 7.556 -10.428 -19.676 1.00 90.00 122 TYR A CA 1
ATOM 943 C C . TYR A 1 122 ? 6.608 -11.591 -19.938 1.00 90.00 122 TYR A C 1
ATOM 945 O O . TYR A 1 122 ? 5.396 -11.438 -19.829 1.00 90.00 122 TYR A O 1
ATOM 953 N N . LEU A 1 123 ? 7.152 -12.794 -20.153 1.00 84.88 123 LEU A N 1
ATOM 954 C CA . LEU A 1 123 ? 6.332 -13.990 -20.379 1.00 84.88 123 LEU A CA 1
ATOM 955 C C . LEU A 1 123 ? 5.287 -14.216 -19.272 1.00 84.88 123 LEU A C 1
ATOM 957 O O . LEU A 1 123 ? 4.155 -14.581 -19.557 1.00 84.88 123 LEU A O 1
ATOM 961 N N . ARG A 1 124 ? 5.664 -14.041 -17.998 1.00 79.50 124 ARG A N 1
ATOM 962 C CA . ARG A 1 124 ? 4.847 -14.417 -16.825 1.00 79.50 124 ARG A CA 1
ATOM 963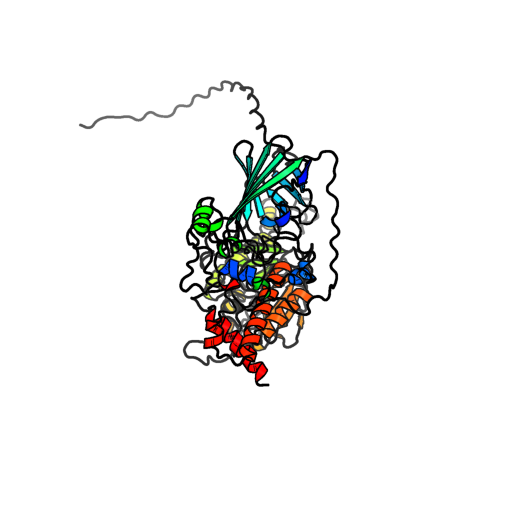 C C . ARG A 1 124 ? 4.517 -13.247 -15.898 1.00 79.50 124 ARG A C 1
ATOM 965 O O . ARG A 1 124 ? 4.213 -13.471 -14.729 1.00 79.50 124 ARG A O 1
ATOM 972 N N . SER A 1 125 ? 4.606 -12.008 -16.375 1.00 85.12 125 SER A N 1
ATOM 973 C CA . SER A 1 125 ? 4.342 -10.830 -15.543 1.00 85.12 125 SER A CA 1
ATOM 974 C C . SER A 1 125 ? 3.691 -9.694 -16.331 1.00 85.12 125 SER A C 1
ATOM 976 O O . SER A 1 125 ? 3.354 -9.861 -17.495 1.00 85.12 125 SER A O 1
ATOM 978 N N . LEU A 1 126 ? 3.481 -8.570 -15.651 1.00 84.31 126 LEU A N 1
ATOM 979 C CA . LEU A 1 126 ? 3.035 -7.307 -16.225 1.00 84.31 126 LEU A CA 1
ATOM 980 C C . LEU A 1 126 ? 4.111 -6.672 -17.103 1.00 84.31 126 LEU A C 1
ATOM 982 O O . LEU A 1 126 ? 5.302 -6.758 -16.788 1.00 84.31 126 LEU A O 1
ATOM 986 N N . ASP A 1 127 ? 3.663 -5.963 -18.131 1.00 88.38 127 ASP A N 1
ATOM 987 C CA . ASP A 1 127 ? 4.508 -5.099 -18.947 1.00 88.38 127 ASP A CA 1
ATOM 988 C C . ASP A 1 127 ? 5.027 -3.943 -18.098 1.00 88.38 127 ASP A C 1
ATOM 990 O O . ASP A 1 127 ? 4.282 -3.308 -17.345 1.00 88.38 127 ASP A O 1
ATOM 994 N N . ARG A 1 128 ? 6.324 -3.665 -18.218 1.00 92.50 128 ARG A N 1
ATOM 995 C CA . ARG A 1 128 ? 6.972 -2.564 -17.512 1.00 92.50 128 ARG A CA 1
ATOM 996 C C . ARG A 1 128 ? 7.340 -1.461 -18.488 1.00 92.50 128 ARG A C 1
ATOM 998 O O . ARG A 1 128 ? 8.123 -1.682 -19.408 1.00 92.50 128 ARG A O 1
ATOM 1005 N N . VAL A 1 129 ? 6.830 -0.264 -18.227 1.00 95.50 129 VAL A N 1
ATOM 1006 C CA . VAL A 1 129 ? 7.163 0.952 -18.975 1.00 95.50 129 VAL A CA 1
ATOM 1007 C C . VAL A 1 129 ? 8.351 1.645 -18.317 1.00 95.50 129 VAL A C 1
ATOM 1009 O O . VAL A 1 129 ? 8.303 1.949 -17.127 1.00 95.50 129 VAL A O 1
ATOM 1012 N N . ILE A 1 130 ? 9.401 1.921 -19.088 1.00 97.88 130 ILE A N 1
ATOM 1013 C CA . ILE A 1 130 ? 10.536 2.758 -18.691 1.00 97.88 130 ILE A CA 1
ATOM 1014 C C . ILE A 1 130 ? 10.387 4.098 -19.407 1.00 97.88 130 ILE A C 1
ATOM 1016 O O . ILE A 1 130 ? 10.611 4.188 -20.613 1.00 97.88 130 ILE A O 1
ATOM 1020 N N . TYR A 1 131 ? 9.996 5.139 -18.675 1.00 96.56 131 TYR A N 1
ATOM 1021 C CA . TYR A 1 131 ? 9.804 6.472 -19.246 1.00 96.56 131 TYR A CA 1
ATOM 1022 C C . TYR A 1 131 ? 11.142 7.164 -19.510 1.00 96.56 131 TYR A C 1
ATOM 1024 O O . TYR A 1 131 ? 11.988 7.247 -18.622 1.00 96.56 131 TYR A O 1
ATOM 1032 N N . MET A 1 132 ? 11.312 7.689 -20.721 1.00 95.75 132 MET A N 1
ATOM 1033 C CA . MET A 1 132 ? 12.556 8.302 -21.204 1.00 95.75 132 MET A CA 1
ATOM 1034 C C . MET A 1 132 ? 12.469 9.832 -21.318 1.00 95.75 132 MET A C 1
ATOM 1036 O O . MET A 1 132 ? 13.444 10.488 -21.672 1.00 95.75 132 MET A O 1
ATOM 1040 N N . ASP A 1 133 ? 11.315 10.415 -20.990 1.00 89.38 133 ASP A N 1
ATOM 1041 C CA . ASP A 1 133 ? 11.009 11.843 -21.143 1.00 89.38 133 ASP A CA 1
ATOM 1042 C C . ASP A 1 133 ? 11.414 12.715 -19.938 1.00 89.38 133 ASP A C 1
ATOM 1044 O O . ASP A 1 133 ? 11.093 13.902 -19.883 1.00 89.38 133 ASP A O 1
ATOM 1048 N N . GLY A 1 134 ? 12.110 12.136 -18.956 1.00 86.50 134 GLY A N 1
ATOM 1049 C CA . GLY A 1 134 ? 12.585 12.848 -17.769 1.00 86.50 134 GLY A CA 1
ATOM 1050 C C . GLY A 1 134 ? 11.480 13.260 -16.793 1.00 86.50 134 GLY A C 1
ATOM 1051 O O . GLY A 1 134 ? 11.722 14.113 -15.934 1.00 86.50 134 GLY A O 1
ATOM 1052 N N . ARG A 1 135 ? 10.274 12.682 -16.900 1.00 88.50 135 ARG A N 1
ATOM 1053 C CA . ARG A 1 135 ? 9.190 12.940 -15.943 1.00 88.50 135 ARG A CA 1
ATOM 1054 C C . ARG A 1 135 ? 9.612 12.604 -14.503 1.00 88.50 135 ARG A C 1
ATOM 1056 O O . ARG A 1 135 ? 10.366 11.652 -14.287 1.00 88.50 135 ARG A O 1
ATOM 1063 N N . PRO A 1 136 ? 9.118 13.349 -13.498 1.00 88.31 136 PRO A N 1
ATOM 1064 C CA . PRO A 1 136 ? 9.404 13.033 -12.108 1.00 88.31 136 PRO A CA 1
ATOM 1065 C C . PRO A 1 136 ? 8.750 11.709 -11.706 1.00 88.31 136 PRO A C 1
ATOM 1067 O O . PRO A 1 136 ? 7.708 11.317 -12.236 1.00 88.31 136 PRO A O 1
ATOM 1070 N N . HIS A 1 137 ? 9.350 11.044 -10.722 1.00 89.00 137 HIS A N 1
ATOM 1071 C CA . HIS A 1 137 ? 8.697 9.926 -10.052 1.00 89.00 137 HIS A CA 1
ATOM 1072 C C . HIS A 1 137 ? 7.456 10.410 -9.281 1.00 89.00 137 HIS A C 1
ATOM 1074 O O . HIS A 1 137 ? 7.423 11.573 -8.858 1.00 89.00 137 HIS A O 1
ATOM 1080 N N . PRO A 1 138 ? 6.450 9.539 -9.073 1.00 87.56 138 PRO A N 1
ATOM 1081 C CA . PRO A 1 138 ? 5.296 9.865 -8.246 1.00 87.56 138 PRO A CA 1
ATOM 1082 C C . PRO A 1 138 ? 5.707 10.295 -6.823 1.00 87.56 138 PRO A C 1
ATOM 1084 O O . PRO A 1 138 ? 6.807 9.968 -6.367 1.00 87.56 138 PRO A O 1
ATOM 1087 N N . PRO A 1 139 ? 4.857 11.053 -6.114 1.00 85.56 139 PRO A N 1
ATOM 1088 C CA . PRO A 1 139 ? 5.065 11.342 -4.696 1.00 85.56 139 PRO A CA 1
ATOM 1089 C C . PRO A 1 139 ? 4.810 10.095 -3.831 1.00 85.56 139 PRO A C 1
ATOM 1091 O O . PRO A 1 139 ? 4.099 9.199 -4.266 1.00 85.56 139 PRO A O 1
ATOM 1094 N N . GLU A 1 140 ? 5.291 10.072 -2.579 1.00 85.00 140 GLU A N 1
ATOM 1095 C CA . GLU A 1 140 ? 5.219 8.893 -1.682 1.00 85.00 140 GLU A CA 1
ATOM 1096 C C . GLU A 1 140 ? 3.797 8.325 -1.481 1.00 85.00 140 GLU A C 1
ATOM 1098 O O . GLU A 1 140 ? 3.623 7.125 -1.286 1.00 85.00 140 GLU A O 1
ATOM 1103 N N . TRP A 1 141 ? 2.769 9.174 -1.531 1.00 82.94 141 TRP A N 1
ATOM 1104 C CA . TRP A 1 141 ? 1.358 8.773 -1.411 1.00 82.94 141 TRP A CA 1
ATOM 1105 C C . TRP A 1 141 ? 0.743 8.250 -2.720 1.00 82.94 141 TRP A C 1
ATOM 1107 O O . TRP A 1 141 ? -0.440 7.898 -2.750 1.00 82.94 141 TRP A O 1
ATOM 1117 N N . GLY A 1 142 ? 1.524 8.218 -3.800 1.00 84.25 142 GLY A N 1
ATOM 1118 C CA . GLY A 1 142 ? 1.129 7.686 -5.093 1.00 84.25 142 GLY A CA 1
ATOM 1119 C C . GLY A 1 142 ? 0.902 6.170 -5.069 1.00 84.25 142 GLY A C 1
ATOM 1120 O O . GLY A 1 142 ? 1.380 5.469 -4.173 1.00 84.25 142 GLY A O 1
ATOM 1121 N N . PRO A 1 143 ? 0.168 5.636 -6.057 1.00 88.12 143 PRO A N 1
ATOM 1122 C CA . PRO A 1 143 ? -0.094 4.207 -6.146 1.00 88.12 143 PRO A CA 1
ATOM 1123 C C . PRO A 1 143 ? 1.196 3.426 -6.402 1.00 88.12 143 PRO A C 1
ATOM 1125 O O . PRO A 1 143 ? 2.059 3.856 -7.169 1.00 88.12 143 PRO A O 1
ATOM 1128 N N . HIS A 1 144 ? 1.299 2.247 -5.791 1.00 92.75 144 HIS A N 1
ATOM 1129 C CA . HIS A 1 144 ? 2.351 1.287 -6.115 1.00 92.75 144 HIS A CA 1
ATOM 1130 C C . HIS A 1 144 ? 1.827 0.229 -7.084 1.00 92.75 144 HIS A C 1
ATOM 1132 O O . HIS A 1 144 ? 0.656 -0.156 -7.038 1.00 92.75 144 HIS A O 1
ATOM 1138 N N . SER A 1 145 ? 2.716 -0.296 -7.924 1.00 92.00 145 SER A N 1
ATOM 1139 C CA . SER A 1 145 ? 2.433 -1.443 -8.790 1.00 92.00 145 SER A CA 1
ATOM 1140 C C . SER A 1 145 ? 3.437 -2.568 -8.552 1.00 92.00 145 SER A C 1
ATOM 1142 O O . SER A 1 145 ? 4.505 -2.352 -7.973 1.00 92.00 145 SER A O 1
ATOM 1144 N N . TRP A 1 146 ? 3.131 -3.789 -8.995 1.00 91.38 146 TRP A N 1
ATOM 1145 C CA . TRP A 1 146 ? 4.110 -4.883 -8.932 1.00 91.38 146 TRP A CA 1
ATOM 1146 C C . TRP A 1 146 ? 5.391 -4.534 -9.713 1.00 91.38 146 TRP A C 1
ATOM 1148 O O . TRP A 1 146 ? 6.496 -4.772 -9.225 1.00 91.38 146 TRP A O 1
ATOM 1158 N N . SER A 1 147 ? 5.269 -3.908 -10.886 1.00 90.94 147 SER A N 1
ATOM 1159 C CA . SER A 1 147 ? 6.412 -3.517 -11.730 1.00 90.94 147 SER A CA 1
ATOM 1160 C C . SER A 1 147 ? 7.059 -2.179 -11.347 1.00 90.94 147 SER A C 1
ATOM 1162 O O . SER A 1 147 ? 8.127 -1.854 -11.864 1.00 90.94 147 SER A O 1
ATOM 1164 N N . GLY A 1 148 ? 6.457 -1.425 -10.427 1.00 93.06 148 GLY A N 1
ATOM 1165 C CA . GLY A 1 148 ? 6.904 -0.093 -10.038 1.00 93.06 148 GLY A CA 1
ATOM 1166 C C . GLY A 1 148 ? 6.692 0.981 -11.105 1.00 93.06 148 GLY A C 1
ATOM 1167 O O . GLY A 1 148 ? 6.048 0.772 -12.135 1.00 93.06 148 GLY A O 1
ATOM 1168 N N . PHE A 1 149 ? 7.259 2.153 -10.833 1.00 94.44 149 PHE A N 1
ATOM 1169 C CA . PHE A 1 149 ? 7.371 3.279 -11.751 1.00 94.44 149 PHE A CA 1
ATOM 1170 C C . PHE A 1 149 ? 8.837 3.475 -12.136 1.00 94.44 149 PHE A C 1
ATOM 1172 O O . PHE A 1 149 ? 9.653 3.819 -11.274 1.00 94.44 149 PHE A O 1
ATOM 1179 N N . SER A 1 150 ? 9.157 3.271 -13.415 1.00 97.44 150 SER A N 1
ATOM 1180 C CA . SER A 1 150 ? 10.526 3.309 -13.932 1.00 97.44 150 SER A CA 1
ATOM 1181 C C . SER A 1 150 ? 10.774 4.536 -14.812 1.00 97.44 150 SER A C 1
ATOM 1183 O O . SER A 1 150 ? 10.007 4.812 -15.736 1.00 97.44 150 SER A O 1
ATOM 1185 N N . THR A 1 151 ? 11.883 5.236 -14.576 1.00 97.06 151 THR A N 1
ATOM 1186 C CA . THR A 1 151 ? 12.427 6.247 -15.496 1.00 97.06 151 THR A CA 1
ATOM 1187 C C . THR A 1 151 ? 13.817 5.837 -15.955 1.00 97.06 151 THR A C 1
ATOM 1189 O O . THR A 1 151 ? 14.577 5.237 -15.194 1.00 97.06 151 THR A O 1
ATOM 1192 N N . GLY A 1 152 ? 14.144 6.122 -17.212 1.00 96.19 152 GLY A N 1
ATOM 1193 C CA . GLY A 1 152 ? 15.419 5.781 -17.822 1.00 96.19 152 GLY A CA 1
ATOM 1194 C C . GLY A 1 152 ? 16.196 7.017 -18.260 1.00 96.19 152 GLY A C 1
ATOM 1195 O O . GLY A 1 152 ? 15.629 8.023 -18.683 1.00 96.19 152 GLY A O 1
ATOM 1196 N N . LYS A 1 153 ? 17.521 6.924 -18.183 1.00 95.38 153 LYS A N 1
ATOM 1197 C CA . LYS A 1 153 ? 18.459 7.903 -18.739 1.00 95.38 153 LYS A CA 1
ATOM 1198 C C . LYS A 1 153 ? 19.653 7.187 -19.363 1.00 95.38 153 LYS A C 1
ATOM 1200 O O . LYS A 1 153 ? 20.035 6.105 -18.926 1.00 95.38 153 LYS A O 1
ATOM 1205 N N . TRP A 1 154 ? 20.265 7.809 -20.360 1.00 94.88 154 TRP A N 1
ATOM 1206 C CA . TRP A 1 154 ? 21.457 7.272 -21.012 1.00 94.88 154 TRP A CA 1
ATOM 1207 C C . TRP A 1 154 ? 22.735 7.750 -20.319 1.00 94.88 154 TRP A C 1
ATOM 1209 O O . TRP A 1 154 ? 22.925 8.950 -20.120 1.00 94.88 154 TRP A O 1
ATOM 1219 N N . GLU A 1 155 ? 23.630 6.817 -20.000 1.00 94.00 155 GLU A N 1
ATOM 1220 C CA . GLU A 1 155 ? 25.009 7.088 -19.587 1.00 94.00 155 GLU A CA 1
ATOM 1221 C C . GLU A 1 155 ? 25.955 6.412 -20.590 1.00 94.00 155 GLU A C 1
ATOM 1223 O O . GLU A 1 155 ? 26.268 5.227 -20.499 1.00 94.00 155 GLU A O 1
ATOM 1228 N N . GLY A 1 156 ? 26.368 7.162 -21.618 1.00 91.56 156 GLY A N 1
ATOM 1229 C CA . GLY A 1 156 ? 27.033 6.571 -22.781 1.00 91.56 156 GLY A CA 1
ATOM 1230 C C . GLY A 1 156 ? 26.090 5.613 -23.514 1.00 91.56 156 GLY A C 1
ATOM 1231 O O . GLY A 1 156 ? 25.005 6.019 -23.921 1.00 91.56 156 GLY A O 1
ATOM 1232 N N . ASN A 1 157 ? 26.498 4.348 -23.648 1.00 91.81 157 ASN A N 1
ATOM 1233 C CA . ASN A 1 157 ? 25.706 3.292 -24.294 1.00 91.81 157 ASN A CA 1
ATOM 1234 C C . ASN A 1 157 ? 24.877 2.460 -23.300 1.00 91.81 157 ASN A C 1
ATOM 1236 O O . ASN A 1 157 ? 24.170 1.538 -23.717 1.00 91.81 157 ASN A O 1
ATOM 1240 N N . THR A 1 158 ? 24.972 2.769 -22.007 1.00 95.75 158 THR A N 1
ATOM 1241 C CA . THR A 1 158 ? 24.266 2.075 -20.930 1.00 95.75 158 THR A CA 1
ATOM 1242 C C . THR A 1 158 ? 22.956 2.792 -20.633 1.00 95.75 158 THR A C 1
ATOM 1244 O O . THR A 1 158 ? 22.936 4.012 -20.433 1.00 95.75 158 THR A O 1
ATOM 1247 N N . LEU A 1 159 ? 21.855 2.042 -20.577 1.00 97.62 159 LEU A N 1
ATOM 1248 C CA . LEU A 1 159 ? 20.583 2.566 -20.091 1.00 97.62 159 LEU A CA 1
ATOM 1249 C C . LEU A 1 159 ? 20.527 2.394 -18.575 1.00 97.62 159 LEU A C 1
ATOM 1251 O O . LEU A 1 159 ? 20.525 1.273 -18.070 1.00 97.62 159 LEU A O 1
ATOM 1255 N N . VAL A 1 160 ? 20.464 3.514 -17.862 1.00 97.75 160 VAL A N 1
ATOM 1256 C CA . VAL A 1 160 ? 20.323 3.547 -16.408 1.00 97.75 160 VAL A CA 1
ATOM 1257 C C . VAL A 1 160 ? 18.859 3.761 -16.064 1.00 97.75 160 VAL A C 1
ATOM 1259 O O . VAL A 1 160 ? 18.286 4.792 -16.418 1.00 97.75 160 VAL A O 1
ATOM 1262 N N . VAL A 1 161 ? 18.257 2.802 -15.367 1.00 98.31 161 VAL A N 1
ATOM 1263 C CA . VAL A 1 161 ? 16.837 2.822 -14.998 1.00 98.31 161 VAL A CA 1
ATOM 1264 C C . VAL A 1 161 ? 16.703 2.969 -13.494 1.00 98.31 161 VAL A C 1
ATOM 1266 O O . VAL A 1 161 ? 17.287 2.203 -12.737 1.00 98.31 161 VAL A O 1
ATOM 1269 N N . THR A 1 162 ? 15.920 3.944 -13.047 1.00 97.94 162 THR A N 1
ATOM 1270 C CA . THR A 1 162 ? 15.518 4.077 -11.644 1.00 97.94 162 THR A CA 1
ATOM 1271 C C . THR A 1 162 ? 14.065 3.662 -11.512 1.00 97.94 162 THR A C 1
ATOM 1273 O O . THR A 1 162 ? 13.215 4.172 -12.237 1.00 97.94 162 THR A O 1
ATOM 1276 N N . THR A 1 163 ? 13.768 2.767 -10.574 1.00 97.56 163 THR A N 1
ATOM 1277 C CA . THR A 1 163 ? 12.421 2.261 -10.304 1.00 97.56 163 THR A CA 1
ATOM 1278 C C . THR A 1 163 ? 12.050 2.473 -8.834 1.00 97.56 163 THR A C 1
ATOM 1280 O O . THR A 1 163 ? 12.804 2.103 -7.930 1.00 97.56 163 THR A O 1
ATOM 1283 N N . THR A 1 164 ? 10.876 3.060 -8.588 1.00 95.94 164 THR A N 1
ATOM 1284 C CA . THR A 1 164 ? 10.281 3.258 -7.247 1.00 95.94 164 THR A CA 1
ATOM 1285 C C . THR A 1 164 ? 8.798 2.860 -7.250 1.00 95.94 164 THR A C 1
ATOM 1287 O O . THR A 1 164 ? 8.325 2.327 -8.251 1.00 95.94 164 THR A O 1
ATOM 1290 N N . HIS A 1 165 ? 8.054 3.089 -6.158 1.00 94.12 165 HIS A N 1
ATOM 1291 C CA . HIS A 1 165 ? 6.616 2.764 -6.046 1.00 94.12 165 HIS A CA 1
ATOM 1292 C C . HIS A 1 165 ? 6.306 1.295 -6.373 1.00 94.12 165 HIS A C 1
ATOM 1294 O O . HIS A 1 165 ? 5.366 0.969 -7.099 1.00 94.12 165 HIS A O 1
ATOM 1300 N N . ILE A 1 166 ? 7.155 0.400 -5.867 1.00 93.62 166 ILE A N 1
ATOM 1301 C CA . ILE A 1 166 ? 7.063 -1.043 -6.080 1.00 93.62 166 ILE A CA 1
ATOM 1302 C C . ILE A 1 166 ? 6.246 -1.636 -4.927 1.00 93.62 166 ILE A C 1
ATOM 1304 O O . ILE A 1 166 ? 6.431 -1.258 -3.770 1.00 93.62 166 ILE A O 1
ATOM 1308 N N . LYS A 1 167 ? 5.347 -2.580 -5.208 1.00 93.19 167 LYS A N 1
ATOM 1309 C CA . LYS A 1 167 ? 4.710 -3.388 -4.156 1.00 93.19 167 LYS A CA 1
ATOM 1310 C C . LYS A 1 167 ? 5.732 -4.344 -3.527 1.00 93.19 167 LYS A C 1
ATOM 1312 O O . LYS A 1 167 ? 6.505 -4.988 -4.238 1.00 93.19 167 LYS A O 1
ATOM 1317 N N . GLY A 1 168 ? 5.698 -4.472 -2.202 1.00 92.12 168 GLY A N 1
ATOM 1318 C CA . GLY A 1 168 ? 6.540 -5.412 -1.460 1.00 92.12 168 GLY A CA 1
ATOM 1319 C C . GLY A 1 168 ? 6.263 -6.859 -1.870 1.00 92.12 168 GLY A C 1
ATOM 1320 O O . GLY A 1 168 ? 5.112 -7.247 -2.088 1.00 92.12 168 GLY A O 1
ATOM 1321 N N . SER A 1 169 ? 7.324 -7.645 -2.029 1.00 91.00 169 SER A N 1
ATOM 1322 C CA . SER A 1 169 ? 7.258 -8.983 -2.620 1.00 91.00 169 SER A CA 1
ATOM 1323 C C . SER A 1 169 ? 8.523 -9.791 -2.288 1.00 91.00 169 SER A C 1
ATOM 1325 O O . SER A 1 169 ? 9.246 -9.495 -1.341 1.00 91.00 169 SER A O 1
ATOM 1327 N N . TYR A 1 170 ? 8.790 -10.844 -3.053 1.00 89.88 170 TYR A N 1
ATOM 1328 C CA . TYR A 1 170 ? 9.867 -11.799 -2.833 1.00 89.88 170 TYR A CA 1
ATOM 1329 C C . TYR A 1 170 ? 11.058 -11.570 -3.773 1.00 89.88 170 TYR A C 1
ATOM 1331 O O . TYR A 1 170 ? 10.909 -11.224 -4.943 1.00 89.88 170 TYR A O 1
ATOM 1339 N N . LEU A 1 171 ? 12.258 -11.820 -3.254 1.00 91.50 171 LEU A N 1
ATOM 1340 C CA . LEU A 1 171 ? 13.519 -11.895 -3.994 1.00 91.50 171 LEU A CA 1
ATOM 1341 C C . LEU A 1 171 ? 13.792 -13.315 -4.488 1.00 91.50 171 LEU A C 1
ATOM 1343 O O . LEU A 1 171 ? 14.345 -13.502 -5.571 1.00 91.50 171 LEU A O 1
ATOM 1347 N N . ARG A 1 172 ? 13.415 -14.326 -3.698 1.00 88.69 172 ARG A N 1
ATOM 1348 C CA . ARG A 1 172 ? 13.528 -15.757 -4.018 1.00 88.69 172 ARG A CA 1
ATOM 1349 C C . ARG A 1 172 ? 12.293 -16.493 -3.497 1.00 88.69 172 ARG A C 1
ATOM 1351 O O . ARG A 1 172 ? 11.697 -16.086 -2.506 1.00 88.69 172 ARG A O 1
ATOM 1358 N N . ARG A 1 173 ? 11.930 -17.614 -4.130 1.00 84.12 173 ARG A N 1
ATOM 1359 C CA . ARG A 1 173 ? 10.755 -18.442 -3.768 1.00 84.12 173 ARG A CA 1
ATOM 1360 C C . ARG A 1 173 ? 10.929 -19.265 -2.478 1.00 84.12 173 ARG A C 1
ATOM 1362 O O . ARG A 1 173 ? 10.258 -20.273 -2.288 1.00 84.12 173 ARG A O 1
ATOM 1369 N N . ASN A 1 174 ? 11.841 -18.843 -1.609 1.00 85.69 174 ASN A N 1
ATOM 1370 C CA . ASN A 1 174 ? 12.172 -19.485 -0.341 1.00 85.69 174 ASN A CA 1
ATOM 1371 C C . ASN A 1 174 ? 12.006 -18.542 0.860 1.00 85.69 174 ASN A C 1
ATOM 1373 O O . ASN A 1 174 ? 12.586 -18.782 1.914 1.00 85.69 174 ASN A O 1
ATOM 1377 N N . GLY A 1 175 ? 11.251 -17.457 0.678 1.00 88.56 175 GLY A N 1
ATOM 1378 C CA . GLY A 1 175 ? 10.908 -16.496 1.724 1.00 88.56 175 GLY A CA 1
ATOM 1379 C C . GLY A 1 175 ? 11.732 -15.211 1.715 1.00 88.56 175 GLY A C 1
ATOM 1380 O O . GLY A 1 175 ? 11.256 -14.195 2.225 1.00 88.56 175 GLY A O 1
ATOM 1381 N N . ALA A 1 176 ? 12.929 -15.193 1.114 1.00 92.38 176 ALA A N 1
ATOM 1382 C CA . ALA A 1 176 ? 13.709 -13.958 1.012 1.00 92.38 176 ALA A CA 1
ATOM 1383 C C . ALA A 1 176 ? 12.900 -12.887 0.266 1.00 92.38 176 ALA A C 1
ATOM 1385 O O . ALA A 1 176 ? 12.465 -13.120 -0.863 1.00 92.38 176 ALA A O 1
ATOM 1386 N N . SER A 1 177 ? 12.692 -11.734 0.904 1.00 93.56 177 SER A N 1
ATOM 1387 C CA . SER A 1 177 ? 11.705 -10.723 0.502 1.00 93.56 177 SER A CA 1
ATOM 1388 C C . SER A 1 177 ? 12.269 -9.304 0.529 1.00 93.56 177 SER A C 1
ATOM 1390 O O . SER A 1 177 ? 13.332 -9.073 1.100 1.00 93.56 177 SER A O 1
ATOM 1392 N N . PHE A 1 178 ? 11.545 -8.368 -0.086 1.00 95.19 178 PHE A N 1
ATOM 1393 C CA . PHE A 1 178 ? 11.802 -6.927 -0.043 1.00 95.19 178 PHE A CA 1
ATOM 1394 C C . PHE A 1 178 ? 10.492 -6.155 0.209 1.00 95.19 178 PHE A C 1
ATOM 1396 O O . PHE A 1 178 ? 9.414 -6.591 -0.208 1.00 95.19 178 PHE A O 1
ATOM 1403 N N . SER A 1 179 ? 10.569 -5.027 0.912 1.00 94.75 179 SER A N 1
ATOM 1404 C CA . SER A 1 179 ? 9.399 -4.225 1.291 1.00 94.75 179 SER A CA 1
ATOM 1405 C C . SER A 1 179 ? 8.902 -3.301 0.171 1.00 94.75 179 SER A C 1
ATOM 1407 O O . SER A 1 179 ? 9.574 -3.098 -0.838 1.00 94.75 179 SER A O 1
ATOM 1409 N N . ASP A 1 180 ? 7.735 -2.678 0.356 1.00 93.62 180 ASP A N 1
ATOM 1410 C CA . ASP A 1 180 ? 7.239 -1.647 -0.567 1.00 93.62 180 ASP A CA 1
ATOM 1411 C C . ASP A 1 180 ? 7.968 -0.292 -0.425 1.00 93.62 180 ASP A C 1
ATOM 1413 O O . ASP A 1 180 ? 7.682 0.649 -1.162 1.00 93.62 180 ASP A O 1
ATOM 1417 N N . LYS A 1 181 ? 8.955 -0.200 0.479 1.00 92.75 181 LYS A N 1
ATOM 1418 C CA . LYS A 1 181 ? 9.906 0.919 0.585 1.00 92.75 181 LYS A CA 1
ATOM 1419 C C . LYS A 1 181 ? 11.167 0.707 -0.255 1.00 92.75 181 LYS A C 1
ATOM 1421 O O . LYS A 1 181 ? 12.063 1.551 -0.226 1.00 92.75 181 LYS A O 1
ATOM 1426 N N . ALA A 1 182 ? 11.257 -0.403 -0.988 1.00 95.12 182 ALA A N 1
ATOM 1427 C CA . ALA A 1 182 ? 12.413 -0.690 -1.815 1.00 95.12 182 ALA A CA 1
ATOM 1428 C C . ALA A 1 182 ? 12.507 0.233 -3.041 1.00 95.12 182 ALA A C 1
ATOM 1430 O O . ALA A 1 182 ? 11.509 0.575 -3.682 1.00 95.12 182 ALA A O 1
ATOM 1431 N N . THR A 1 183 ? 13.737 0.585 -3.401 1.00 96.25 183 THR A N 1
ATOM 1432 C CA . THR A 1 183 ? 14.078 1.291 -4.638 1.00 96.25 183 THR A CA 1
ATOM 1433 C C . THR A 1 183 ? 15.091 0.476 -5.422 1.00 96.25 183 THR A C 1
ATOM 1435 O O . THR A 1 183 ? 15.913 -0.245 -4.854 1.00 96.25 183 THR A O 1
ATOM 1438 N N . MET A 1 184 ? 15.021 0.561 -6.745 1.00 97.19 184 MET A N 1
ATOM 1439 C CA . MET A 1 184 ? 15.844 -0.256 -7.626 1.00 97.19 184 MET A CA 1
ATOM 1440 C C . MET A 1 184 ? 16.520 0.618 -8.675 1.00 97.19 184 MET A C 1
ATOM 1442 O O . MET A 1 184 ? 15.863 1.412 -9.344 1.00 97.19 184 MET A O 1
ATOM 1446 N N . LEU A 1 185 ? 17.833 0.463 -8.808 1.00 98.00 185 LEU A N 1
ATOM 1447 C CA . LEU A 1 185 ? 18.644 1.066 -9.857 1.00 98.00 185 LEU A CA 1
ATOM 1448 C C . LEU A 1 185 ? 19.153 -0.046 -10.767 1.00 98.00 185 LEU A C 1
ATOM 1450 O O . LEU A 1 185 ? 19.636 -1.065 -10.284 1.00 98.00 185 LEU A O 1
ATOM 1454 N N . GLU A 1 186 ? 19.043 0.129 -12.073 1.00 98.00 186 GLU A N 1
ATOM 1455 C CA . GLU A 1 186 ? 19.424 -0.884 -13.049 1.00 98.00 186 GLU A CA 1
ATOM 1456 C C . GLU A 1 186 ? 20.353 -0.276 -14.095 1.00 98.00 186 GLU A C 1
ATOM 1458 O O . GLU A 1 186 ? 20.154 0.860 -14.519 1.00 98.00 186 GLU A O 1
ATOM 1463 N N . TYR A 1 187 ? 21.335 -1.055 -14.531 1.00 98.19 187 TYR A N 1
ATOM 1464 C CA . TYR A 1 187 ? 22.212 -0.752 -15.655 1.00 98.19 187 TYR A CA 1
ATOM 1465 C C . TYR A 1 187 ? 21.996 -1.828 -16.712 1.00 98.19 187 TYR A C 1
ATOM 1467 O O . TYR A 1 187 ? 22.217 -3.012 -16.447 1.00 98.19 187 TYR A O 1
ATOM 1475 N N . LEU A 1 188 ? 21.495 -1.422 -17.875 1.00 98.00 188 LEU A N 1
ATOM 1476 C CA . LEU A 1 188 ? 21.273 -2.297 -19.018 1.00 98.00 188 LEU A CA 1
ATOM 1477 C C . LEU A 1 188 ? 22.379 -2.039 -20.039 1.00 98.00 188 LEU A C 1
ATOM 1479 O O . LEU A 1 188 ? 22.444 -0.970 -20.651 1.00 98.00 188 LEU A O 1
ATOM 1483 N N . ASP A 1 189 ? 23.226 -3.046 -20.223 1.00 97.25 189 ASP A N 1
ATOM 1484 C CA . ASP A 1 189 ? 24.394 -3.016 -21.093 1.00 97.25 189 ASP A CA 1
ATOM 1485 C C . ASP A 1 189 ? 24.241 -4.043 -22.215 1.00 97.25 189 ASP A C 1
ATOM 1487 O O . ASP A 1 189 ? 24.109 -5.246 -21.974 1.00 97.25 189 ASP A O 1
ATOM 1491 N N . ARG A 1 190 ? 24.276 -3.580 -23.469 1.00 96.44 190 ARG A N 1
ATOM 1492 C CA . ARG A 1 190 ? 24.235 -4.459 -24.643 1.00 96.44 190 ARG A CA 1
ATOM 1493 C C . ARG A 1 190 ? 25.638 -4.702 -25.193 1.00 96.44 190 ARG A C 1
ATOM 1495 O O . ARG A 1 190 ? 26.337 -3.774 -25.593 1.00 96.44 190 ARG A O 1
ATOM 1502 N N . HIS A 1 191 ? 26.007 -5.971 -25.320 1.00 95.31 191 HIS A N 1
ATOM 1503 C CA . HIS A 1 191 ? 27.247 -6.448 -25.927 1.00 95.31 191 HIS A CA 1
ATOM 1504 C C . HIS A 1 191 ? 26.926 -7.317 -27.150 1.00 95.31 191 HIS A C 1
ATOM 1506 O O . HIS A 1 191 ? 26.985 -8.545 -27.103 1.00 95.31 191 HIS A O 1
ATOM 1512 N N . GLY A 1 192 ? 26.547 -6.678 -28.261 1.00 94.19 192 GLY A N 1
ATOM 1513 C CA . GLY A 1 192 ? 26.147 -7.385 -29.479 1.00 94.19 192 GLY A CA 1
ATOM 1514 C C . GLY A 1 192 ? 24.833 -8.147 -29.294 1.00 94.19 192 GLY A C 1
ATOM 1515 O O . GLY A 1 192 ? 23.764 -7.530 -29.256 1.00 94.19 192 GLY A O 1
ATOM 1516 N N . ASP A 1 193 ? 24.913 -9.476 -29.212 1.00 95.94 193 ASP A N 1
ATOM 1517 C CA . ASP A 1 193 ? 23.777 -10.374 -28.976 1.00 95.94 193 ASP A CA 1
ATOM 1518 C C . ASP A 1 193 ? 23.574 -10.724 -27.494 1.00 95.94 193 ASP A C 1
ATOM 1520 O O . ASP A 1 193 ? 22.649 -11.467 -27.186 1.00 95.94 193 ASP A O 1
ATOM 1524 N N . ILE A 1 194 ? 24.389 -10.189 -26.580 1.00 96.06 194 ILE A N 1
ATOM 1525 C CA . ILE A 1 194 ? 24.226 -10.352 -25.130 1.00 96.06 194 ILE A CA 1
ATOM 1526 C C . ILE A 1 194 ? 23.693 -9.062 -24.511 1.00 96.06 194 ILE A C 1
ATOM 1528 O O . ILE A 1 194 ? 24.190 -7.976 -24.806 1.00 96.06 194 ILE A O 1
ATOM 1532 N N . LEU A 1 195 ? 22.707 -9.189 -23.631 1.00 96.50 195 LEU A N 1
ATOM 1533 C CA . LEU A 1 195 ? 22.216 -8.127 -22.761 1.00 96.50 195 LEU A CA 1
ATOM 1534 C C . LEU A 1 195 ? 22.548 -8.494 -21.317 1.00 96.50 195 LEU A C 1
ATOM 1536 O O . LEU A 1 195 ? 22.113 -9.535 -20.825 1.00 96.50 195 LEU A O 1
ATOM 1540 N N . THR A 1 196 ? 23.292 -7.622 -20.652 1.00 95.81 196 THR A N 1
ATOM 1541 C CA . THR A 1 196 ? 23.633 -7.723 -19.237 1.00 95.81 196 THR A CA 1
ATOM 1542 C C . THR A 1 196 ? 22.800 -6.706 -18.471 1.00 95.81 196 THR A C 1
ATOM 1544 O O . THR A 1 196 ? 22.806 -5.521 -18.795 1.00 95.81 196 THR A O 1
ATOM 1547 N N . ILE A 1 197 ? 22.085 -7.163 -17.449 1.00 95.69 197 ILE A N 1
ATOM 1548 C CA . ILE A 1 197 ? 21.255 -6.318 -16.592 1.00 95.69 197 ILE A CA 1
ATOM 1549 C C . ILE A 1 197 ? 21.827 -6.383 -15.189 1.00 95.69 197 ILE A C 1
ATOM 1551 O O . ILE A 1 197 ? 21.738 -7.422 -14.537 1.00 95.69 197 ILE A O 1
ATOM 1555 N N . THR A 1 198 ? 22.411 -5.286 -14.721 1.00 96.62 198 THR A N 1
ATOM 1556 C CA . THR A 1 198 ? 22.884 -5.162 -13.341 1.00 96.62 198 THR A CA 1
ATOM 1557 C C . THR A 1 198 ? 21.849 -4.411 -12.525 1.00 96.62 198 THR A C 1
ATOM 1559 O O . THR A 1 198 ? 21.642 -3.222 -12.728 1.00 96.62 198 THR A O 1
ATOM 1562 N N . MET A 1 199 ? 21.205 -5.109 -11.600 1.00 95.50 199 MET A N 1
ATOM 1563 C CA . MET A 1 199 ? 20.250 -4.571 -10.643 1.00 95.50 199 MET A CA 1
ATOM 1564 C C . MET A 1 199 ? 20.955 -4.248 -9.324 1.00 95.50 199 MET A C 1
ATOM 1566 O O . MET A 1 199 ? 21.706 -5.068 -8.800 1.00 95.50 199 MET A O 1
ATOM 1570 N N . ILE A 1 200 ? 20.650 -3.088 -8.757 1.00 96.44 200 ILE A N 1
ATOM 1571 C CA . ILE A 1 200 ? 20.996 -2.668 -7.403 1.00 96.44 200 ILE A CA 1
ATOM 1572 C C . ILE A 1 200 ? 19.684 -2.363 -6.683 1.00 96.44 200 ILE A C 1
ATOM 1574 O O . ILE A 1 200 ? 19.043 -1.343 -6.936 1.00 96.44 200 ILE A O 1
ATOM 1578 N N . LEU A 1 201 ? 19.268 -3.259 -5.795 1.00 97.12 201 LEU A N 1
ATOM 1579 C CA . LEU A 1 201 ? 18.059 -3.112 -4.995 1.00 97.12 201 LEU A CA 1
ATOM 1580 C C . LEU A 1 201 ? 18.415 -2.629 -3.592 1.00 97.12 201 LEU A C 1
ATOM 1582 O O . LEU A 1 201 ? 19.156 -3.289 -2.870 1.00 97.12 201 LEU A O 1
ATOM 1586 N N . THR A 1 202 ? 17.826 -1.517 -3.181 1.00 96.06 202 THR A N 1
ATOM 1587 C CA . THR A 1 202 ? 17.913 -1.010 -1.813 1.00 96.06 202 THR A CA 1
ATOM 1588 C C . THR A 1 202 ? 16.576 -1.217 -1.122 1.00 96.06 202 THR A C 1
ATOM 1590 O O . THR A 1 202 ? 15.555 -0.776 -1.636 1.00 96.06 202 THR A O 1
ATOM 1593 N N . ASP A 1 203 ? 16.577 -1.823 0.063 1.00 96.12 203 ASP A N 1
ATOM 1594 C CA . ASP A 1 203 ? 15.394 -1.920 0.920 1.00 96.12 203 ASP A CA 1
ATOM 1595 C C . ASP A 1 203 ? 15.775 -1.615 2.377 1.00 96.12 203 ASP A C 1
ATOM 1597 O O . ASP A 1 203 ? 16.501 -2.403 2.987 1.00 96.12 203 ASP A O 1
ATOM 1601 N N . PRO A 1 204 ? 15.293 -0.503 2.961 1.00 92.19 204 PRO A N 1
ATOM 1602 C CA . PRO A 1 204 ? 15.636 -0.132 4.332 1.00 92.19 204 PRO A CA 1
ATOM 1603 C C . PRO A 1 204 ? 14.992 -1.040 5.392 1.00 92.19 204 PRO A C 1
ATOM 1605 O O . PRO A 1 204 ? 15.368 -0.962 6.562 1.00 92.19 204 PRO A O 1
ATOM 1608 N N . VAL A 1 205 ? 14.014 -1.870 5.017 1.00 93.88 205 VAL A N 1
ATOM 1609 C CA . VAL A 1 205 ? 13.248 -2.695 5.958 1.00 93.88 205 VAL A CA 1
ATOM 1610 C C . VAL A 1 205 ? 13.914 -4.052 6.172 1.00 93.88 205 VAL A C 1
ATOM 1612 O O . VAL A 1 205 ? 14.150 -4.440 7.318 1.00 93.88 205 VAL A O 1
ATOM 1615 N N . TRP A 1 206 ? 14.255 -4.775 5.101 1.00 94.69 206 TRP A N 1
ATOM 1616 C CA . TRP A 1 206 ? 14.740 -6.161 5.201 1.00 94.69 206 TRP A CA 1
ATOM 1617 C C . TRP A 1 206 ? 16.175 -6.394 4.720 1.00 94.69 206 TRP A C 1
ATOM 1619 O O . TRP A 1 206 ? 16.720 -7.474 4.972 1.00 94.69 206 TRP A O 1
ATOM 1629 N N . LEU A 1 207 ? 16.828 -5.399 4.115 1.00 93.81 207 LEU A N 1
ATOM 1630 C CA . LEU A 1 207 ? 18.237 -5.483 3.729 1.00 93.81 207 LEU A CA 1
ATOM 1631 C C . LEU A 1 207 ? 19.119 -4.624 4.650 1.00 93.81 207 LEU A C 1
ATOM 1633 O O . LEU A 1 207 ? 18.682 -3.612 5.195 1.00 93.81 207 LEU A O 1
ATOM 1637 N N . GLU A 1 208 ? 20.359 -5.057 4.883 1.00 91.62 208 GLU A N 1
ATOM 1638 C CA . GLU A 1 208 ? 21.376 -4.262 5.595 1.00 91.62 208 GLU A CA 1
ATOM 1639 C C . GLU A 1 208 ? 22.272 -3.460 4.643 1.00 91.62 208 GLU A C 1
ATOM 1641 O O . GLU A 1 208 ? 22.739 -2.381 5.008 1.00 91.62 208 GLU A O 1
ATOM 1646 N N . GLU A 1 209 ? 22.436 -3.938 3.409 1.00 90.62 209 GLU A N 1
ATOM 1647 C CA . GLU A 1 209 ? 23.131 -3.271 2.303 1.00 90.62 209 GLU A CA 1
ATOM 1648 C C . GLU A 1 209 ? 22.357 -3.492 0.991 1.00 90.62 209 GLU A C 1
ATOM 1650 O O . GLU A 1 209 ? 21.521 -4.398 0.929 1.00 90.62 209 GLU A O 1
ATOM 1655 N N . PRO A 1 210 ? 22.598 -2.698 -0.068 1.00 94.19 210 PRO A N 1
ATOM 1656 C CA . PRO A 1 210 ? 21.971 -2.945 -1.360 1.00 94.19 210 PRO A CA 1
ATOM 1657 C C . PRO A 1 210 ? 22.296 -4.341 -1.911 1.00 94.19 210 PRO A C 1
ATOM 1659 O O . PRO A 1 210 ? 23.453 -4.759 -1.946 1.00 94.19 210 PRO A O 1
ATOM 1662 N N . LEU A 1 211 ? 21.276 -5.053 -2.391 1.00 93.94 211 LEU A N 1
ATOM 1663 C CA . LEU A 1 211 ? 21.446 -6.295 -3.138 1.00 93.94 211 LEU A CA 1
ATOM 1664 C C . LEU A 1 211 ? 21.855 -5.959 -4.572 1.00 93.94 211 LEU A C 1
ATOM 1666 O O . LEU A 1 211 ? 21.066 -5.392 -5.326 1.00 93.94 211 LEU A O 1
ATOM 1670 N N . ILE A 1 212 ? 23.068 -6.354 -4.952 1.00 92.88 212 ILE A N 1
ATOM 1671 C CA . ILE A 1 212 ? 23.574 -6.215 -6.318 1.00 92.88 212 ILE A CA 1
ATOM 1672 C C . ILE A 1 212 ? 23.493 -7.570 -7.008 1.00 92.88 212 ILE A C 1
ATOM 1674 O O . ILE A 1 212 ? 24.013 -8.564 -6.502 1.00 92.88 212 ILE A O 1
ATOM 1678 N N . GLN A 1 213 ? 22.854 -7.610 -8.171 1.00 90.38 213 GLN A N 1
ATOM 1679 C CA . GLN A 1 213 ? 22.699 -8.835 -8.938 1.00 90.38 213 GLN A CA 1
ATOM 1680 C C . GLN A 1 213 ? 22.747 -8.569 -10.437 1.00 90.38 213 GLN A C 1
ATOM 1682 O O . GLN A 1 213 ? 22.119 -7.639 -10.931 1.00 90.38 213 GLN A O 1
ATOM 1687 N N . THR A 1 214 ? 23.441 -9.436 -11.166 1.00 91.81 214 THR A N 1
ATOM 1688 C CA . THR A 1 214 ? 23.512 -9.383 -12.627 1.00 91.81 214 THR A CA 1
ATOM 1689 C C . THR A 1 214 ? 22.710 -10.525 -13.238 1.00 91.81 214 THR A C 1
ATOM 1691 O O . THR A 1 214 ? 22.794 -11.659 -12.772 1.00 91.81 214 THR A O 1
ATOM 1694 N N . THR A 1 215 ? 21.941 -10.234 -14.285 1.00 91.81 215 THR A N 1
ATOM 1695 C CA . THR A 1 215 ? 21.210 -11.225 -15.085 1.00 91.81 215 THR A CA 1
ATOM 1696 C C . THR A 1 215 ? 21.551 -11.050 -16.557 1.00 91.81 215 THR A C 1
ATOM 1698 O O . THR A 1 215 ? 21.634 -9.922 -17.036 1.00 91.81 215 THR A O 1
ATOM 1701 N N . ASN A 1 216 ? 21.727 -12.158 -17.280 1.00 93.19 216 ASN A N 1
ATOM 1702 C CA . ASN A 1 216 ? 22.104 -12.136 -18.690 1.00 93.19 216 ASN A CA 1
ATOM 1703 C C . ASN A 1 216 ? 20.994 -12.688 -19.584 1.00 93.19 216 ASN A C 1
ATOM 1705 O O . ASN A 1 216 ? 20.328 -13.674 -19.253 1.00 93.19 216 ASN A O 1
ATOM 1709 N N . TYR A 1 217 ? 20.865 -12.076 -20.754 1.00 94.38 217 TYR A N 1
ATOM 1710 C CA . TYR A 1 217 ? 19.994 -12.511 -21.831 1.00 94.38 217 TYR A CA 1
ATOM 1711 C C . TYR A 1 217 ? 20.754 -12.562 -23.158 1.00 94.38 217 TYR A C 1
ATOM 1713 O O . TYR A 1 217 ? 21.759 -11.874 -23.342 1.00 94.38 217 TYR A O 1
ATOM 1721 N N . ARG A 1 218 ? 20.253 -13.360 -24.099 1.00 95.56 218 ARG A N 1
ATOM 1722 C CA . ARG A 1 218 ? 20.739 -13.448 -25.474 1.00 95.56 218 ARG A CA 1
ATOM 1723 C C . ARG A 1 218 ? 19.636 -13.051 -26.445 1.00 95.56 218 ARG A C 1
ATOM 1725 O O . ARG A 1 218 ? 18.508 -13.515 -26.322 1.00 95.56 218 ARG A O 1
ATOM 1732 N N . LEU A 1 219 ? 19.956 -12.217 -27.425 1.00 96.56 219 LEU A N 1
ATOM 1733 C CA . LEU A 1 219 ? 19.021 -11.823 -28.471 1.00 96.56 219 LEU A CA 1
ATOM 1734 C C . LEU A 1 219 ? 18.592 -13.056 -29.276 1.00 96.56 219 LEU A C 1
ATOM 1736 O O . LEU A 1 219 ? 19.437 -13.745 -29.849 1.00 96.56 219 LEU A O 1
ATOM 1740 N N . ASN A 1 220 ? 17.285 -13.290 -29.380 1.00 94.62 220 ASN A N 1
ATOM 1741 C CA . ASN A 1 220 ? 16.726 -14.279 -30.289 1.00 94.62 220 ASN A CA 1
ATOM 1742 C C . ASN A 1 220 ? 15.837 -13.594 -31.337 1.00 94.62 220 ASN A C 1
ATOM 1744 O O . ASN A 1 220 ? 14.755 -13.086 -31.053 1.00 94.62 220 ASN A O 1
ATOM 1748 N N . THR A 1 221 ? 16.292 -13.625 -32.589 1.00 92.69 221 THR A N 1
ATOM 1749 C CA . THR A 1 221 ? 15.596 -13.036 -33.743 1.00 92.69 221 THR A CA 1
ATOM 1750 C C . THR A 1 221 ? 14.576 -13.971 -34.399 1.00 92.69 221 THR A C 1
ATOM 1752 O O . THR A 1 221 ? 13.937 -13.589 -35.375 1.00 92.69 221 THR A O 1
ATOM 1755 N N . HIS A 1 222 ? 14.440 -15.202 -33.907 1.00 91.25 222 HIS A N 1
ATOM 1756 C CA . HIS A 1 222 ? 13.609 -16.264 -34.481 1.00 91.25 222 HIS A CA 1
ATOM 1757 C C . HIS A 1 222 ? 12.485 -16.711 -33.537 1.00 91.25 222 HIS A C 1
ATOM 1759 O O . HIS A 1 222 ? 11.908 -17.780 -33.733 1.00 91.25 222 HIS A O 1
ATOM 1765 N N . THR A 1 223 ? 12.175 -15.915 -32.513 1.00 85.25 223 THR A N 1
ATOM 1766 C CA . THR A 1 223 ? 11.145 -16.230 -31.521 1.00 85.25 223 THR A CA 1
ATOM 1767 C C . THR A 1 223 ? 10.185 -15.061 -31.323 1.00 85.25 223 THR A C 1
ATOM 1769 O O . THR A 1 223 ? 10.490 -13.912 -31.644 1.00 85.25 223 THR A O 1
ATOM 1772 N N . ALA A 1 224 ? 9.006 -15.367 -30.793 1.00 83.50 224 ALA A N 1
ATOM 1773 C CA . ALA A 1 224 ? 8.023 -14.388 -30.365 1.00 83.50 224 ALA A CA 1
ATOM 1774 C C . ALA A 1 224 ? 7.651 -14.682 -28.914 1.00 83.50 224 ALA A C 1
ATOM 1776 O O . ALA A 1 224 ? 7.463 -15.841 -28.537 1.00 83.50 224 ALA A O 1
ATOM 1777 N N . LEU A 1 225 ? 7.524 -13.629 -28.110 1.00 86.88 225 LEU A N 1
ATOM 1778 C CA . LEU A 1 225 ? 7.029 -13.772 -26.752 1.00 86.88 225 LEU A CA 1
ATOM 1779 C C . LEU A 1 225 ? 5.560 -1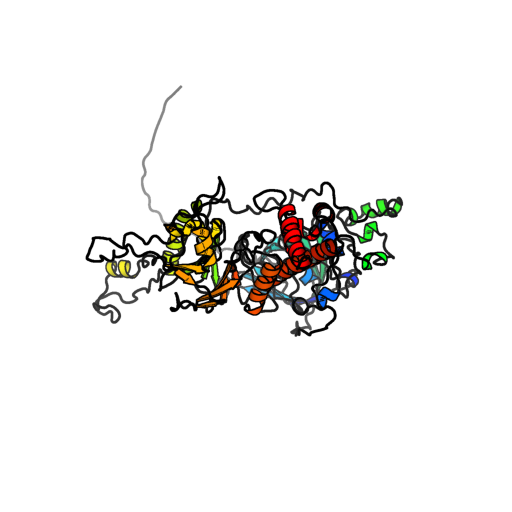4.213 -26.815 1.00 86.88 225 LEU A C 1
ATOM 1781 O O . LEU A 1 225 ? 4.740 -13.580 -27.480 1.00 86.88 225 LEU A O 1
ATOM 1785 N N . THR A 1 226 ? 5.252 -15.354 -26.202 1.00 83.25 226 THR A N 1
ATOM 1786 C CA . THR A 1 226 ? 3.908 -15.943 -26.237 1.00 83.25 226 THR A CA 1
ATOM 1787 C C . THR A 1 226 ? 3.094 -15.511 -25.025 1.00 83.25 226 THR A C 1
ATOM 1789 O O . THR A 1 226 ? 3.641 -15.135 -23.994 1.00 83.25 226 THR A O 1
ATOM 1792 N N . TYR A 1 227 ? 1.769 -15.577 -25.138 1.00 80.31 227 TYR A N 1
ATOM 1793 C CA . TYR A 1 227 ? 0.887 -15.327 -24.005 1.00 80.31 227 TYR A CA 1
ATOM 1794 C C . TYR A 1 227 ? 0.980 -16.466 -22.980 1.00 80.31 227 TYR A C 1
ATOM 1796 O O . TYR A 1 227 ? 0.828 -17.634 -23.342 1.00 80.31 227 TYR A O 1
ATOM 1804 N N . TYR A 1 228 ? 1.168 -16.127 -21.701 1.00 80.88 228 TYR A N 1
ATOM 1805 C CA . TYR A 1 228 ? 1.118 -17.087 -20.597 1.00 80.88 228 TYR A CA 1
ATOM 1806 C C . TYR A 1 228 ? -0.236 -17.027 -19.861 1.00 80.88 228 TYR A C 1
ATOM 1808 O O . TYR A 1 228 ? -0.444 -16.148 -19.005 1.00 80.88 228 TYR A O 1
ATOM 1816 N N . PRO A 1 229 ? -1.163 -17.965 -20.142 1.00 81.38 229 PRO A N 1
ATOM 1817 C CA . PRO A 1 229 ? -2.418 -18.065 -19.411 1.00 81.38 229 PRO A CA 1
ATOM 1818 C C . PRO A 1 229 ? -2.150 -18.616 -18.007 1.00 81.38 229 PRO A C 1
ATOM 1820 O O . PRO A 1 229 ? -1.980 -19.818 -17.824 1.00 81.38 229 PRO A O 1
ATOM 1823 N N . CYS A 1 230 ? -2.113 -17.742 -17.001 1.00 83.38 230 CYS A N 1
ATOM 1824 C CA . CYS A 1 230 ? -2.173 -18.184 -15.612 1.00 83.38 230 CYS A CA 1
ATOM 1825 C C . CYS A 1 230 ? -3.633 -18.386 -15.218 1.00 83.38 230 CYS A C 1
ATOM 1827 O O . CYS A 1 230 ? -4.443 -17.470 -15.369 1.00 83.38 230 CYS A O 1
ATOM 1829 N N . THR A 1 231 ? -3.950 -19.568 -14.706 1.00 84.88 231 THR A N 1
ATOM 1830 C CA . THR A 1 231 ? -5.261 -19.906 -14.155 1.00 84.88 231 THR A CA 1
ATOM 1831 C C . THR A 1 231 ? -5.107 -20.210 -12.678 1.00 84.88 231 THR A C 1
ATOM 1833 O O . THR A 1 231 ? -4.254 -21.015 -12.312 1.00 84.88 231 THR A O 1
ATOM 1836 N N . VAL A 1 232 ? -5.942 -19.587 -11.853 1.00 84.31 232 VAL A N 1
ATOM 1837 C CA . VAL A 1 232 ? -6.010 -19.880 -10.422 1.00 84.31 232 VAL A CA 1
ATOM 1838 C C . VAL A 1 232 ? -6.780 -21.185 -10.219 1.00 84.31 232 VAL A C 1
ATOM 1840 O O . VAL A 1 232 ? -7.815 -21.401 -10.853 1.00 84.31 232 VAL A O 1
ATOM 1843 N N . SER A 1 233 ? -6.285 -22.051 -9.343 1.00 85.38 233 SER A N 1
ATOM 1844 C CA . SER A 1 233 ? -6.940 -23.299 -8.954 1.00 85.38 233 SER A CA 1
ATOM 1845 C C . SER A 1 233 ? -6.868 -23.517 -7.449 1.00 85.38 233 SER A C 1
ATOM 1847 O O . SER A 1 233 ? -5.843 -23.262 -6.829 1.00 85.38 233 SER A O 1
ATOM 1849 N N . GLU A 1 234 ? -7.932 -24.046 -6.856 1.00 82.19 234 GLU A N 1
ATOM 1850 C CA . GLU A 1 234 ? -7.931 -24.428 -5.443 1.00 82.19 234 GLU A CA 1
ATOM 1851 C C . GLU A 1 234 ? -7.113 -25.707 -5.233 1.00 82.19 234 GLU A C 1
ATOM 1853 O O . GLU A 1 234 ? -7.594 -26.820 -5.459 1.00 82.19 234 GLU A O 1
ATOM 1858 N N . GLU A 1 235 ? -5.864 -25.558 -4.792 1.00 82.38 235 GLU A N 1
ATOM 1859 C CA . GLU A 1 235 ? -4.968 -26.695 -4.549 1.00 82.38 235 GLU A CA 1
ATOM 1860 C C . GLU A 1 235 ? -5.243 -27.396 -3.204 1.00 82.38 235 GLU A C 1
ATOM 1862 O O . GLU A 1 235 ? -4.779 -28.513 -2.986 1.00 82.38 235 GLU A O 1
ATOM 1867 N N . ASN A 1 236 ? -6.026 -26.777 -2.305 1.00 76.38 236 ASN A N 1
ATOM 1868 C CA . ASN A 1 236 ? -6.392 -27.306 -0.979 1.00 76.38 236 ASN A CA 1
ATOM 1869 C C . ASN A 1 236 ? -5.196 -27.729 -0.094 1.00 76.38 236 ASN A C 1
ATOM 1871 O O . ASN A 1 236 ? -5.343 -28.581 0.786 1.00 76.38 236 ASN A O 1
ATOM 1875 N N . ILE A 1 237 ? -4.016 -27.134 -0.298 1.00 76.12 237 ILE A N 1
ATOM 1876 C CA . ILE A 1 237 ? -2.804 -27.449 0.477 1.00 76.12 237 ILE A CA 1
ATOM 1877 C C . ILE A 1 237 ? -2.871 -26.831 1.881 1.00 76.12 237 ILE A C 1
ATOM 1879 O O . ILE A 1 237 ? -2.452 -27.463 2.850 1.00 76.12 237 ILE A O 1
ATOM 1883 N N . SER A 1 238 ? -3.452 -25.636 2.017 1.00 67.50 238 SER A N 1
ATOM 1884 C CA . SER A 1 238 ? -3.699 -24.993 3.310 1.00 67.50 238 SER A CA 1
ATOM 1885 C C . SER A 1 238 ? -5.112 -24.414 3.389 1.00 67.50 238 SER A C 1
ATOM 1887 O O . SER A 1 238 ? -5.666 -23.957 2.395 1.00 67.50 238 SER A O 1
ATOM 1889 N N . LYS A 1 239 ? -5.690 -24.422 4.597 1.00 69.94 239 LYS A N 1
ATOM 1890 C CA . LYS A 1 239 ? -6.978 -23.773 4.922 1.00 69.94 239 LYS A CA 1
ATOM 1891 C C . LYS A 1 239 ? -6.810 -22.428 5.642 1.00 69.94 239 LYS A C 1
ATOM 1893 O O . LYS A 1 239 ? -7.796 -21.824 6.047 1.00 69.94 239 LYS A O 1
ATOM 1898 N N . ALA A 1 240 ? -5.570 -22.006 5.863 1.00 78.06 240 ALA A N 1
ATOM 1899 C CA . ALA A 1 240 ? -5.204 -20.764 6.532 1.00 78.06 240 ALA A CA 1
ATOM 1900 C C . ALA A 1 240 ? -3.987 -20.148 5.837 1.00 78.06 240 ALA A C 1
ATOM 1902 O O . ALA A 1 240 ? -3.285 -20.840 5.099 1.00 78.06 240 ALA A O 1
ATOM 1903 N N . ILE A 1 241 ? -3.710 -18.872 6.096 1.00 83.81 241 ILE A N 1
ATOM 1904 C CA . ILE A 1 241 ? -2.500 -18.218 5.589 1.00 83.81 241 ILE A CA 1
ATOM 1905 C C . ILE A 1 241 ? -1.294 -18.836 6.315 1.00 83.81 241 ILE A C 1
ATOM 1907 O O . ILE A 1 241 ? -1.172 -18.664 7.533 1.00 83.81 241 ILE A O 1
ATOM 1911 N N . PRO A 1 242 ? -0.431 -19.593 5.614 1.00 83.69 242 PRO A N 1
ATOM 1912 C CA . PRO A 1 242 ? 0.672 -20.314 6.236 1.00 83.69 242 PRO A CA 1
ATOM 1913 C C . PRO A 1 242 ? 1.668 -19.361 6.901 1.00 83.69 242 PRO A C 1
ATOM 1915 O O . PRO A 1 242 ? 2.055 -18.351 6.316 1.00 83.69 242 PRO A O 1
ATOM 1918 N N . HIS A 1 243 ? 2.078 -19.672 8.130 1.00 86.12 243 HIS A N 1
ATOM 1919 C CA . HIS A 1 243 ? 3.064 -18.883 8.863 1.00 86.12 243 HIS A CA 1
ATOM 1920 C C . HIS A 1 243 ? 3.651 -19.662 10.041 1.00 86.12 243 HIS A C 1
ATOM 1922 O O . HIS A 1 243 ? 3.034 -20.577 10.587 1.00 86.12 243 HIS A O 1
ATOM 1928 N N . PHE A 1 244 ? 4.812 -19.206 10.509 1.00 86.56 244 PHE A N 1
ATOM 1929 C CA . PHE A 1 244 ? 5.433 -19.676 11.746 1.00 86.56 244 PHE A CA 1
ATOM 1930 C C . PHE A 1 244 ? 5.589 -18.543 12.751 1.00 86.56 244 PHE A C 1
ATOM 1932 O O . PHE A 1 244 ? 5.687 -17.372 12.375 1.00 86.56 244 PHE A O 1
ATOM 1939 N N . LEU A 1 245 ? 5.638 -18.887 14.041 1.00 85.62 245 LEU A N 1
ATOM 1940 C CA . LEU A 1 245 ? 6.138 -17.961 15.055 1.00 85.62 245 LEU A CA 1
ATOM 1941 C C . LEU A 1 245 ? 7.611 -17.629 14.757 1.00 85.62 245 LEU A C 1
ATOM 1943 O O . LEU A 1 245 ? 8.356 -18.533 14.366 1.00 85.62 245 LEU A O 1
ATOM 1947 N N . PRO A 1 246 ? 8.052 -16.380 14.985 1.00 82.62 246 PRO A N 1
ATOM 1948 C CA . PRO A 1 246 ? 9.458 -16.008 14.879 1.00 82.62 246 PRO A CA 1
ATOM 1949 C C . PRO A 1 246 ? 10.383 -17.007 15.594 1.00 82.62 246 PRO A C 1
ATOM 1951 O O . PRO A 1 246 ? 10.240 -17.264 16.790 1.00 82.62 246 PRO A O 1
ATOM 1954 N N . GLY A 1 247 ? 11.311 -17.607 14.843 1.00 78.12 247 GLY A N 1
ATOM 1955 C CA . GLY A 1 247 ? 12.266 -18.603 15.347 1.00 78.12 247 GLY A CA 1
ATOM 1956 C C . GLY A 1 247 ? 11.720 -20.024 15.571 1.00 78.12 247 GLY A C 1
ATOM 1957 O O . GLY A 1 247 ? 12.457 -20.864 16.086 1.00 78.12 247 GLY A O 1
ATOM 1958 N N . ALA A 1 248 ? 10.471 -20.317 15.194 1.00 81.56 248 ALA A N 1
ATOM 1959 C CA . ALA A 1 248 ? 9.827 -21.622 15.397 1.00 81.56 248 ALA A CA 1
ATOM 1960 C C . ALA A 1 248 ? 9.712 -22.485 14.123 1.00 81.56 248 ALA A C 1
ATOM 1962 O O . ALA A 1 248 ? 9.006 -23.492 14.131 1.00 81.56 248 ALA A O 1
ATOM 1963 N N . THR A 1 249 ? 10.388 -22.113 13.036 1.00 79.38 249 THR A N 1
ATOM 1964 C CA . THR A 1 249 ? 10.305 -22.807 11.741 1.00 79.38 249 THR A CA 1
ATOM 1965 C C . THR A 1 249 ? 11.107 -24.108 11.756 1.00 79.38 249 THR A C 1
ATOM 1967 O O . THR A 1 249 ? 12.334 -24.112 11.629 1.00 79.38 249 THR A O 1
ATOM 1970 N N . GLU A 1 250 ? 10.423 -25.241 11.922 1.00 76.88 250 GLU A N 1
ATOM 1971 C CA . GLU A 1 250 ? 11.078 -26.549 12.031 1.00 76.88 250 GLU A CA 1
ATOM 1972 C C . GLU A 1 250 ? 11.760 -26.992 10.736 1.00 76.88 250 GLU A C 1
ATOM 1974 O O . GLU A 1 250 ? 12.796 -27.656 10.798 1.00 76.88 250 GLU A O 1
ATOM 1979 N N . GLN A 1 251 ? 11.236 -26.572 9.580 1.00 72.12 251 GLN A N 1
ATOM 1980 C CA . GLN A 1 251 ? 11.775 -26.913 8.263 1.00 72.12 251 GLN A CA 1
ATOM 1981 C C . GLN A 1 251 ? 13.213 -26.407 8.066 1.00 72.12 251 GLN A C 1
ATOM 1983 O O . GLN A 1 251 ? 13.948 -26.960 7.254 1.00 72.12 251 GLN A O 1
ATOM 1988 N N . LEU A 1 252 ? 13.656 -25.409 8.841 1.00 76.88 252 LEU A N 1
ATOM 1989 C CA . LEU A 1 252 ? 15.026 -24.887 8.786 1.00 76.88 252 LEU A CA 1
ATOM 1990 C C . LEU A 1 252 ? 16.073 -25.834 9.395 1.00 76.88 252 LEU A C 1
ATOM 1992 O O . LEU A 1 252 ? 17.267 -25.618 9.193 1.00 76.88 252 LEU A O 1
ATOM 1996 N N . LYS A 1 253 ? 15.672 -26.854 10.170 1.00 70.25 253 LYS A N 1
ATOM 1997 C CA . LYS A 1 253 ? 16.616 -27.733 10.891 1.00 70.25 253 LYS A CA 1
ATOM 1998 C C . LYS A 1 253 ? 17.523 -28.522 9.938 1.00 70.25 253 LYS A C 1
ATOM 2000 O O . LYS A 1 253 ? 18.720 -28.634 10.220 1.00 70.25 253 LYS A O 1
ATOM 2005 N N . ASP A 1 254 ? 16.960 -28.972 8.816 1.00 64.06 254 ASP A N 1
ATOM 2006 C CA . ASP A 1 254 ? 17.623 -29.818 7.812 1.00 64.06 254 ASP A CA 1
ATOM 2007 C C . ASP A 1 254 ? 17.872 -29.096 6.477 1.00 64.06 254 ASP A C 1
ATOM 2009 O O . ASP A 1 254 ? 18.459 -29.659 5.548 1.00 64.06 254 ASP A O 1
ATOM 2013 N N . ALA A 1 255 ? 17.439 -27.839 6.362 1.00 65.62 255 ALA A N 1
ATOM 2014 C CA . ALA A 1 255 ? 17.544 -27.096 5.122 1.00 65.62 255 ALA A CA 1
ATOM 2015 C C . ALA A 1 255 ? 18.984 -26.634 4.847 1.00 65.62 255 ALA A C 1
ATOM 2017 O O . ALA A 1 255 ? 19.717 -26.238 5.757 1.00 65.62 255 ALA A O 1
ATOM 2018 N N . ALA A 1 256 ? 19.395 -26.724 3.578 1.00 71.38 256 ALA A N 1
ATOM 2019 C CA . ALA A 1 256 ? 20.732 -26.359 3.107 1.00 71.38 256 ALA A CA 1
ATOM 2020 C C . ALA A 1 256 ? 21.888 -27.018 3.889 1.00 71.38 256 ALA A C 1
ATOM 2022 O O . ALA A 1 256 ? 22.959 -26.433 4.029 1.00 71.38 256 ALA A O 1
ATOM 2023 N N . GLY A 1 257 ? 21.709 -28.249 4.390 1.00 72.31 257 GLY A N 1
ATOM 2024 C CA . GLY A 1 257 ? 22.704 -28.942 5.227 1.00 72.31 257 GLY A CA 1
ATOM 2025 C C . GLY A 1 257 ? 24.073 -29.190 4.569 1.00 72.31 257 GLY A C 1
ATOM 2026 O O . GLY A 1 257 ? 25.028 -29.544 5.257 1.00 72.31 257 GLY A O 1
ATOM 2027 N N . TRP A 1 258 ? 24.184 -28.985 3.252 1.00 79.56 258 TRP A N 1
ATOM 2028 C CA . TRP A 1 258 ? 25.440 -29.025 2.494 1.00 79.56 258 TRP A CA 1
ATOM 2029 C C . TRP A 1 258 ? 26.219 -27.697 2.515 1.00 79.56 258 TRP A C 1
ATOM 2031 O O . TRP A 1 258 ? 27.360 -27.645 2.055 1.00 79.56 258 TRP A O 1
ATOM 2041 N N . ILE A 1 259 ? 25.622 -26.628 3.043 1.00 81.31 259 ILE A N 1
ATOM 2042 C CA . ILE A 1 259 ? 26.196 -25.287 3.141 1.00 81.31 259 ILE A CA 1
ATOM 2043 C C . ILE A 1 259 ? 26.530 -24.994 4.611 1.00 81.31 259 ILE A C 1
ATOM 2045 O O . ILE A 1 259 ? 25.720 -25.282 5.496 1.00 81.31 259 ILE A O 1
ATOM 2049 N N . PRO A 1 260 ? 27.687 -24.375 4.923 1.00 81.81 260 PRO A N 1
ATOM 2050 C CA . PRO A 1 260 ? 27.943 -23.869 6.267 1.00 81.81 260 PRO A CA 1
ATOM 2051 C C . PRO A 1 260 ? 26.801 -22.960 6.737 1.00 81.81 260 PRO A C 1
ATOM 2053 O O . PRO A 1 260 ? 26.482 -21.975 6.071 1.00 81.81 260 PRO A O 1
ATOM 2056 N N . LYS A 1 261 ? 26.207 -23.261 7.898 1.00 76.62 261 LYS A N 1
ATOM 2057 C CA . LYS A 1 261 ? 24.977 -22.595 8.361 1.00 76.62 261 LYS A CA 1
ATOM 2058 C C . LYS A 1 261 ? 25.092 -21.074 8.375 1.00 76.62 261 LYS A C 1
ATOM 2060 O O . LYS A 1 261 ? 24.166 -20.407 7.960 1.00 76.62 261 LYS A O 1
ATOM 2065 N N . GLN A 1 262 ? 26.220 -20.508 8.794 1.00 75.62 262 GLN A N 1
ATOM 2066 C CA . GLN A 1 262 ? 26.386 -19.051 8.794 1.00 75.62 262 GLN A CA 1
ATOM 2067 C C . GLN A 1 262 ? 26.371 -18.446 7.376 1.00 75.62 262 GLN A C 1
ATOM 2069 O O . GLN A 1 262 ? 25.835 -17.361 7.194 1.00 75.62 262 GLN A O 1
ATOM 2074 N N . ALA A 1 263 ? 26.901 -19.163 6.378 1.00 80.81 263 ALA A N 1
ATOM 2075 C CA . ALA A 1 263 ? 26.902 -18.724 4.983 1.00 80.81 263 ALA A CA 1
ATOM 2076 C C . ALA A 1 263 ? 25.511 -18.831 4.350 1.00 80.81 263 ALA A C 1
ATOM 2078 O O . ALA A 1 263 ? 25.107 -17.935 3.617 1.00 80.81 263 ALA A O 1
ATOM 2079 N N . ALA A 1 264 ? 24.771 -19.903 4.653 1.00 86.12 264 ALA A N 1
ATOM 2080 C CA . ALA A 1 264 ? 23.416 -20.110 4.142 1.00 86.12 264 ALA A CA 1
ATOM 2081 C C . ALA A 1 264 ? 22.465 -18.975 4.544 1.00 86.12 264 ALA A C 1
ATOM 2083 O O . ALA A 1 264 ? 21.531 -18.664 3.832 1.00 86.12 264 ALA A O 1
ATOM 2084 N N . ARG A 1 265 ? 22.710 -18.300 5.666 1.00 85.12 265 ARG A N 1
ATOM 2085 C CA . ARG A 1 265 ? 21.744 -17.378 6.283 1.00 85.12 265 ARG A CA 1
ATOM 2086 C C . ARG A 1 265 ? 21.773 -15.957 5.713 1.00 85.12 265 ARG A C 1
ATOM 2088 O O . ARG A 1 265 ? 21.024 -15.107 6.199 1.00 85.12 265 ARG A O 1
ATOM 2095 N N . GLY A 1 266 ? 22.601 -15.709 4.700 1.00 86.44 266 GLY A N 1
ATOM 2096 C CA . GLY A 1 266 ? 22.775 -14.391 4.095 1.00 86.44 266 GLY A CA 1
ATOM 2097 C C . GLY A 1 266 ? 23.413 -13.370 5.045 1.00 86.44 266 GLY A C 1
ATOM 2098 O O . GLY A 1 266 ? 24.037 -13.720 6.048 1.00 86.44 266 GLY A O 1
ATOM 2099 N N . GLY A 1 267 ? 23.237 -12.093 4.714 1.00 88.38 267 GLY A N 1
ATOM 2100 C CA . GLY A 1 267 ? 23.884 -10.939 5.345 1.00 88.38 267 GLY A CA 1
ATOM 2101 C C . GLY A 1 267 ? 24.977 -10.352 4.450 1.00 88.38 267 GLY A C 1
ATOM 2102 O O . GLY A 1 267 ? 25.633 -11.082 3.711 1.00 88.38 267 GLY A O 1
ATOM 2103 N N . ALA A 1 268 ? 25.173 -9.041 4.508 1.00 88.25 268 ALA A N 1
ATOM 2104 C CA . ALA A 1 268 ? 26.169 -8.264 3.782 1.00 88.25 268 ALA A CA 1
ATOM 2105 C C . ALA A 1 268 ? 27.560 -8.862 3.913 1.00 88.25 268 ALA A C 1
ATOM 2107 O O . ALA A 1 268 ? 28.229 -9.075 2.916 1.00 88.25 268 ALA A O 1
ATOM 2108 N N . ALA A 1 269 ? 27.983 -9.270 5.112 1.00 85.75 269 ALA A N 1
ATOM 2109 C CA . ALA A 1 269 ? 29.291 -9.910 5.254 1.00 85.75 269 ALA A CA 1
ATOM 2110 C C . ALA A 1 269 ? 29.449 -11.130 4.324 1.00 85.75 269 ALA A C 1
ATOM 2112 O O . ALA A 1 269 ? 30.540 -11.359 3.819 1.00 85.75 269 ALA A O 1
ATOM 2113 N N . SER A 1 270 ? 28.372 -11.884 4.064 1.00 85.00 270 SER A N 1
ATOM 2114 C CA . SER A 1 270 ? 28.386 -13.057 3.180 1.00 85.00 270 SER A CA 1
ATOM 2115 C C . SER A 1 270 ? 28.411 -12.726 1.682 1.00 85.00 270 SER A C 1
ATOM 2117 O O . SER A 1 270 ? 28.668 -13.626 0.882 1.00 85.00 270 SER A O 1
ATOM 2119 N N . THR A 1 271 ? 28.176 -11.468 1.288 1.00 86.25 271 THR A N 1
ATOM 2120 C CA . THR A 1 271 ? 28.176 -11.038 -0.121 1.00 86.25 271 THR A CA 1
ATOM 2121 C C . THR A 1 271 ? 29.574 -10.702 -0.643 1.00 86.25 271 THR A C 1
ATOM 2123 O O . THR A 1 271 ? 29.746 -10.548 -1.850 1.00 86.25 271 THR A O 1
ATOM 2126 N N . TYR A 1 272 ? 30.584 -10.626 0.232 1.00 86.00 272 TYR A N 1
ATOM 2127 C CA . TYR A 1 272 ? 31.945 -10.239 -0.141 1.00 86.00 272 TYR A CA 1
ATOM 2128 C C . TYR A 1 272 ? 32.939 -11.421 -0.192 1.00 86.00 272 TYR A C 1
ATOM 2130 O O . TYR A 1 272 ? 32.852 -12.353 0.620 1.00 86.00 272 TYR A O 1
ATOM 2138 N N . PRO A 1 273 ? 33.939 -11.407 -1.101 1.00 86.00 273 PRO A N 1
ATOM 2139 C CA . PRO A 1 273 ? 34.903 -12.504 -1.258 1.00 86.00 273 PRO A CA 1
ATOM 2140 C C . PRO A 1 273 ? 35.703 -12.853 0.009 1.00 86.00 273 PRO A C 1
ATOM 2142 O O . PRO A 1 273 ? 36.043 -14.022 0.231 1.00 86.00 273 PRO A O 1
ATOM 2145 N N . GLU A 1 274 ? 36.005 -11.865 0.850 1.00 84.50 274 GLU A N 1
ATOM 2146 C CA . GLU A 1 274 ? 36.745 -12.012 2.106 1.00 84.50 274 GLU A CA 1
ATOM 2147 C C . GLU A 1 274 ? 36.023 -12.882 3.137 1.00 84.50 274 GLU A C 1
ATOM 2149 O O . GLU A 1 274 ? 36.684 -13.476 3.990 1.00 84.50 274 GLU A O 1
ATOM 2154 N N . TYR A 1 275 ? 34.704 -13.068 3.021 1.00 83.69 275 TYR A N 1
ATOM 2155 C CA . TYR A 1 275 ? 33.938 -13.950 3.904 1.00 83.69 275 TYR A CA 1
ATOM 2156 C C . TYR A 1 275 ? 34.455 -15.394 3.900 1.00 83.69 275 TYR A C 1
ATOM 2158 O O . TYR A 1 275 ? 34.373 -16.121 4.895 1.00 83.69 275 TYR A O 1
ATOM 2166 N N . ARG A 1 276 ? 35.088 -15.809 2.795 1.00 82.00 276 ARG A N 1
ATOM 2167 C CA . ARG A 1 276 ? 35.761 -17.110 2.678 1.00 82.00 276 ARG A CA 1
ATOM 2168 C C . ARG A 1 276 ? 36.849 -17.299 3.740 1.00 82.00 276 ARG A C 1
ATOM 2170 O O . ARG A 1 276 ? 37.143 -18.439 4.095 1.00 82.00 276 ARG A O 1
ATOM 2177 N N . LEU A 1 277 ? 37.444 -16.221 4.256 1.00 83.38 277 LEU A N 1
ATOM 2178 C CA . LEU A 1 277 ? 38.426 -16.269 5.342 1.00 83.38 277 LEU A CA 1
ATOM 2179 C C . LEU A 1 277 ? 37.766 -16.634 6.677 1.00 83.38 277 LEU A C 1
ATOM 2181 O O . LEU A 1 277 ? 38.284 -17.501 7.379 1.00 83.38 277 LEU A O 1
ATOM 2185 N N . THR A 1 278 ? 36.595 -16.069 6.978 1.00 78.12 278 THR A N 1
ATOM 2186 C CA . THR A 1 278 ? 35.796 -16.403 8.170 1.00 78.12 278 THR A CA 1
ATOM 2187 C C . THR A 1 278 ? 35.414 -17.882 8.184 1.00 78.12 278 THR A C 1
ATOM 2189 O O . THR A 1 278 ? 35.570 -18.564 9.199 1.00 78.12 278 THR A O 1
ATOM 2192 N N . LEU A 1 279 ? 35.004 -18.416 7.027 1.00 77.81 279 LEU A N 1
ATOM 2193 C CA . LEU A 1 279 ? 34.680 -19.839 6.881 1.00 77.81 279 LEU A CA 1
ATOM 2194 C C . LEU A 1 279 ? 35.905 -20.741 7.100 1.00 77.81 279 LEU A C 1
ATOM 2196 O O . LEU A 1 279 ? 35.799 -21.778 7.754 1.00 77.81 279 LEU A O 1
ATOM 2200 N N . ARG A 1 280 ? 37.083 -20.339 6.603 1.00 78.56 280 ARG A N 1
ATOM 2201 C CA . ARG A 1 280 ? 38.341 -21.094 6.766 1.00 78.56 280 ARG A CA 1
ATOM 2202 C C . ARG A 1 280 ? 38.855 -21.119 8.206 1.00 78.56 280 ARG A C 1
ATOM 2204 O O . ARG A 1 280 ? 39.529 -22.071 8.579 1.00 78.56 280 ARG A O 1
ATOM 2211 N N . GLN A 1 281 ? 38.550 -20.100 9.008 1.00 73.69 281 GLN A N 1
ATOM 2212 C CA . GLN A 1 281 ? 39.009 -19.986 10.397 1.00 73.69 281 GLN A CA 1
ATOM 2213 C C . GLN A 1 281 ? 38.181 -20.816 11.397 1.00 73.69 281 GLN A C 1
ATOM 2215 O O . GLN A 1 281 ? 38.406 -20.727 12.601 1.00 73.69 281 GLN A O 1
ATOM 2220 N N . GLY A 1 282 ? 37.223 -21.631 10.935 1.00 60.75 282 GLY A N 1
ATOM 2221 C CA . GLY A 1 282 ? 36.449 -22.531 11.800 1.00 60.75 282 GLY A CA 1
ATOM 2222 C C . GLY A 1 282 ? 35.433 -21.830 12.710 1.00 60.75 282 GLY A C 1
ATOM 2223 O O . GLY A 1 282 ? 34.742 -22.495 13.480 1.00 60.75 282 GLY A O 1
ATOM 2224 N N . GLN A 1 283 ? 35.276 -20.508 12.587 1.00 56.66 283 GLN A N 1
ATOM 2225 C CA . GLN A 1 283 ? 34.244 -19.734 13.287 1.00 56.66 283 GLN A CA 1
ATOM 2226 C C . GLN A 1 283 ? 32.823 -20.011 12.750 1.00 56.66 283 GLN A C 1
ATOM 2228 O O . GLN A 1 283 ? 31.842 -19.596 13.358 1.00 56.66 283 GLN A O 1
ATOM 2233 N N . GLY A 1 284 ? 32.700 -20.773 11.655 1.00 49.84 284 GLY A N 1
ATOM 2234 C CA . GLY A 1 284 ? 31.431 -21.114 11.000 1.00 49.84 284 GLY A CA 1
ATOM 2235 C C . GLY A 1 284 ? 30.573 -22.202 11.670 1.00 49.84 284 GLY A C 1
ATOM 2236 O O . GLY A 1 284 ? 29.502 -22.504 11.145 1.00 49.84 284 GLY A O 1
ATOM 2237 N N . ASN A 1 285 ? 30.999 -22.796 12.797 1.00 45.56 285 ASN A N 1
ATOM 2238 C CA . ASN A 1 285 ? 30.291 -23.916 13.453 1.00 45.56 285 ASN A CA 1
ATOM 2239 C C . ASN A 1 285 ? 29.452 -23.541 14.691 1.00 45.56 285 ASN A C 1
ATOM 2241 O O . ASN A 1 285 ? 28.735 -24.393 15.216 1.00 45.56 285 ASN A O 1
ATOM 2245 N N . THR A 1 286 ? 29.483 -22.292 15.163 1.00 42.00 286 THR A N 1
ATOM 2246 C CA . THR A 1 286 ? 28.629 -21.839 16.275 1.00 42.00 286 THR A CA 1
ATOM 2247 C C . THR A 1 286 ? 27.490 -20.969 15.751 1.00 42.00 286 THR A C 1
ATOM 2249 O O . THR A 1 286 ? 27.655 -19.767 15.559 1.00 42.00 286 THR A O 1
ATOM 2252 N N . MET A 1 287 ? 26.316 -21.570 15.529 1.00 43.53 287 MET A N 1
ATOM 2253 C CA . MET A 1 287 ? 25.068 -20.818 15.357 1.00 43.53 287 MET A CA 1
ATOM 2254 C C . MET A 1 287 ? 24.773 -20.017 16.628 1.00 43.53 287 MET A C 1
ATOM 2256 O O . MET A 1 287 ? 24.741 -20.579 17.723 1.00 43.53 287 MET A O 1
ATOM 2260 N N . GLN A 1 288 ? 24.411 -18.748 16.477 1.00 38.91 288 GLN A N 1
ATOM 2261 C CA . GLN A 1 288 ? 23.301 -18.235 17.268 1.00 38.91 288 GLN A CA 1
ATOM 2262 C C . GLN A 1 288 ? 22.060 -18.328 16.367 1.00 38.91 288 GLN A C 1
ATOM 2264 O O . GLN A 1 288 ? 22.159 -17.969 15.192 1.00 38.91 288 GLN A O 1
ATOM 2269 N N . PRO A 1 289 ? 20.912 -18.831 16.862 1.00 40.47 289 PRO A N 1
ATOM 2270 C CA . PRO A 1 289 ? 19.619 -18.584 16.220 1.00 40.47 289 PRO A CA 1
ATOM 2271 C C . PRO A 1 289 ? 19.494 -17.095 15.882 1.00 40.47 289 PRO A C 1
ATOM 2273 O O . PRO A 1 289 ? 20.187 -16.297 16.517 1.00 40.47 289 PRO A O 1
ATOM 2276 N N . ALA A 1 290 ? 18.608 -16.704 14.958 1.00 42.38 290 ALA A N 1
ATOM 2277 C CA . ALA A 1 290 ? 18.206 -15.301 14.859 1.00 42.38 290 ALA A CA 1
ATOM 2278 C C . ALA A 1 290 ? 17.746 -14.856 16.258 1.00 42.38 290 ALA A C 1
ATOM 2280 O O . ALA A 1 290 ? 16.662 -15.208 16.720 1.00 42.38 290 ALA A O 1
ATOM 2281 N N . ARG A 1 291 ? 18.636 -14.200 17.004 1.00 36.97 291 ARG A N 1
ATOM 2282 C CA . ARG A 1 291 ? 18.311 -13.641 18.305 1.00 36.97 291 ARG A CA 1
ATOM 2283 C C . ARG A 1 291 ? 17.601 -12.354 17.986 1.00 36.97 291 ARG A C 1
ATOM 2285 O O . ARG A 1 291 ? 18.067 -11.613 17.131 1.00 36.97 291 ARG A O 1
ATOM 2292 N N . LEU A 1 292 ? 16.509 -12.094 18.693 1.00 34.75 292 LEU A N 1
ATOM 2293 C CA . LEU A 1 292 ? 15.900 -10.775 18.729 1.00 34.75 292 LEU A CA 1
ATOM 2294 C C . LEU A 1 292 ? 17.034 -9.772 19.002 1.00 34.75 292 LEU A C 1
ATOM 2296 O O . LEU A 1 292 ? 17.592 -9.806 20.104 1.00 34.75 292 LEU A O 1
ATOM 2300 N N . PRO A 1 293 ? 17.454 -8.954 18.024 1.00 35.66 293 PRO A N 1
ATOM 2301 C CA . PRO A 1 293 ? 18.589 -8.079 18.224 1.00 35.66 293 PRO A CA 1
ATOM 2302 C C . PRO A 1 293 ? 18.219 -7.108 19.335 1.00 35.66 293 PRO A C 1
ATOM 2304 O O . PRO A 1 293 ? 17.162 -6.475 19.304 1.00 35.66 293 PRO A O 1
ATOM 2307 N N . ALA A 1 294 ? 19.074 -7.009 20.352 1.00 34.75 294 ALA A N 1
ATOM 2308 C CA . ALA A 1 294 ? 18.843 -6.090 21.459 1.00 34.75 294 ALA A CA 1
ATOM 2309 C C . ALA A 1 294 ? 18.885 -4.622 20.995 1.00 34.75 294 ALA A C 1
ATOM 2311 O O . ALA A 1 294 ? 18.370 -3.772 21.705 1.00 34.75 294 ALA A O 1
ATOM 2312 N N . ASN A 1 295 ? 19.479 -4.338 19.822 1.00 31.67 295 ASN A N 1
ATOM 2313 C CA . ASN A 1 295 ? 19.670 -2.999 19.256 1.00 31.67 295 ASN A CA 1
ATOM 2314 C C . ASN A 1 295 ? 19.890 -3.036 17.723 1.00 31.67 295 ASN A C 1
ATOM 2316 O O . ASN A 1 295 ? 20.923 -2.565 17.243 1.00 31.67 295 ASN A O 1
ATOM 2320 N N . ALA A 1 296 ? 18.967 -3.605 16.937 1.00 31.97 296 ALA A N 1
ATOM 2321 C CA . ALA A 1 296 ? 19.024 -3.425 15.481 1.00 31.97 296 ALA A CA 1
ATOM 2322 C C . ALA A 1 296 ? 18.755 -1.949 15.159 1.00 31.97 296 ALA A C 1
ATOM 2324 O O . ALA A 1 296 ? 17.632 -1.466 15.285 1.00 31.97 296 ALA A O 1
ATOM 2325 N N . LYS A 1 297 ? 19.806 -1.212 14.797 1.00 29.67 297 LYS A N 1
ATOM 2326 C CA . LYS A 1 297 ? 19.658 0.125 14.229 1.00 29.67 297 LYS A CA 1
ATOM 2327 C C . LYS A 1 297 ? 19.322 -0.052 12.753 1.00 29.67 297 LYS A C 1
ATOM 2329 O O . LYS A 1 297 ? 20.158 -0.546 12.004 1.00 29.67 297 LYS A O 1
ATOM 2334 N N . LEU A 1 298 ? 18.115 0.356 12.362 1.00 34.50 298 LEU A N 1
ATOM 2335 C CA . LEU A 1 298 ? 17.780 0.640 10.964 1.00 34.50 298 LEU A CA 1
ATOM 2336 C C . LEU A 1 298 ? 18.895 1.527 10.387 1.00 34.50 298 LEU A C 1
ATOM 2338 O O . LEU A 1 298 ? 19.290 2.509 11.029 1.00 34.50 298 LEU A O 1
ATOM 2342 N N . SER A 1 299 ? 19.466 1.162 9.236 1.00 33.44 299 SER A N 1
ATOM 2343 C CA . SER A 1 299 ? 20.563 1.936 8.657 1.00 33.44 299 SER A CA 1
ATOM 2344 C C . SER A 1 299 ? 20.023 3.301 8.208 1.00 33.44 299 SER A C 1
ATOM 2346 O O . SER A 1 299 ? 19.211 3.434 7.298 1.00 33.44 299 SER A O 1
ATOM 2348 N N . ALA A 1 300 ? 20.446 4.358 8.901 1.00 31.55 300 ALA A N 1
ATOM 2349 C CA . ALA A 1 300 ? 19.984 5.722 8.642 1.00 31.55 300 ALA A CA 1
ATOM 2350 C C . ALA A 1 300 ? 20.493 6.292 7.299 1.00 31.55 300 ALA A C 1
ATOM 2352 O O . ALA A 1 300 ? 20.054 7.358 6.878 1.00 31.55 300 ALA A O 1
ATOM 2353 N N . SER A 1 301 ? 21.430 5.615 6.628 1.00 28.62 301 SER A N 1
ATOM 2354 C CA . SER A 1 301 ? 22.223 6.186 5.533 1.00 28.62 301 SER A CA 1
ATOM 2355 C C . SER A 1 301 ? 21.640 6.017 4.129 1.00 28.62 301 SER A C 1
ATOM 2357 O O . SER A 1 301 ? 22.249 6.518 3.191 1.00 28.62 301 SER A O 1
ATOM 2359 N N . VAL A 1 302 ? 20.473 5.381 3.962 1.00 31.72 302 VAL A N 1
ATOM 2360 C CA . VAL A 1 302 ? 19.772 5.350 2.655 1.00 31.72 302 VAL A CA 1
ATOM 2361 C C . VAL A 1 302 ? 18.372 5.983 2.697 1.00 31.72 302 VAL A C 1
ATOM 2363 O O . VAL A 1 302 ? 17.740 6.184 1.668 1.00 31.72 302 VAL A O 1
ATOM 2366 N N . LEU A 1 303 ? 17.916 6.418 3.875 1.00 29.70 303 LEU A N 1
ATOM 2367 C CA . LEU A 1 303 ? 16.633 7.113 4.066 1.00 29.70 303 LEU A CA 1
ATOM 2368 C C . LEU A 1 303 ? 16.669 8.609 3.690 1.00 29.70 303 LEU A C 1
ATOM 2370 O O . LEU A 1 303 ? 15.650 9.294 3.759 1.00 29.70 303 LEU A O 1
ATOM 2374 N N . ALA A 1 304 ? 17.822 9.141 3.284 1.00 28.94 304 ALA A N 1
ATOM 2375 C CA . ALA A 1 304 ? 17.987 10.555 2.967 1.00 28.94 304 ALA A CA 1
ATOM 2376 C C . ALA A 1 304 ? 17.577 10.897 1.521 1.00 28.94 304 ALA A C 1
ATOM 2378 O O . ALA A 1 304 ? 18.407 11.420 0.788 1.00 28.94 304 ALA A O 1
ATOM 2379 N N . ALA A 1 305 ? 16.336 10.608 1.093 1.00 31.91 305 ALA A N 1
ATOM 2380 C CA . ALA A 1 305 ? 15.790 11.185 -0.153 1.00 31.91 305 ALA A CA 1
ATOM 2381 C C . ALA A 1 305 ? 14.268 11.044 -0.387 1.00 31.91 305 ALA A C 1
ATOM 2383 O O . ALA A 1 305 ? 13.847 11.155 -1.534 1.00 31.91 305 ALA A O 1
ATOM 2384 N N . ILE A 1 306 ? 13.414 10.840 0.623 1.00 33.09 306 ILE A N 1
ATOM 2385 C CA . ILE A 1 306 ? 11.977 11.137 0.455 1.00 33.09 306 ILE A CA 1
ATOM 2386 C C . ILE A 1 306 ? 11.516 11.908 1.693 1.00 33.09 306 ILE A C 1
ATOM 2388 O O . ILE A 1 306 ? 11.433 11.330 2.777 1.00 33.09 306 ILE A O 1
ATOM 2392 N N . PRO A 1 307 ? 11.294 13.230 1.589 1.00 30.11 307 PRO A N 1
ATOM 2393 C CA . PRO A 1 307 ? 10.677 13.985 2.665 1.00 30.11 307 PRO A CA 1
ATOM 2394 C C . PRO A 1 307 ? 9.295 13.387 2.929 1.00 30.11 307 PRO A C 1
ATOM 2396 O O . PRO A 1 307 ? 8.461 13.373 2.025 1.00 30.11 307 PRO A O 1
ATOM 2399 N N . LYS A 1 308 ? 9.034 12.935 4.163 1.00 39.31 308 LYS A N 1
ATOM 2400 C CA . LYS A 1 308 ? 7.645 12.813 4.618 1.00 39.31 308 LYS A CA 1
ATOM 2401 C C . LYS A 1 308 ? 6.988 14.178 4.384 1.00 39.31 308 LYS A C 1
ATOM 2403 O O . LYS A 1 308 ? 7.640 15.182 4.705 1.00 39.31 308 LYS A O 1
ATOM 2408 N N . PRO A 1 309 ? 5.765 14.249 3.831 1.00 42.75 309 PRO A N 1
ATOM 2409 C CA . PRO A 1 309 ? 5.077 15.524 3.702 1.00 42.75 309 PRO A CA 1
ATOM 2410 C C . PRO A 1 309 ? 5.084 16.194 5.073 1.00 42.75 309 PRO A C 1
ATOM 2412 O O . PRO A 1 309 ? 4.815 15.552 6.094 1.00 42.75 309 PRO A O 1
ATOM 2415 N N . SER A 1 310 ? 5.487 17.462 5.118 1.00 44.47 310 SER A N 1
ATOM 2416 C CA . SER A 1 310 ? 5.349 18.228 6.346 1.00 44.47 310 SER A CA 1
ATOM 2417 C C . SER A 1 310 ? 3.871 18.200 6.733 1.00 44.47 310 SER A C 1
ATOM 2419 O O . SER A 1 310 ? 3.000 18.322 5.870 1.00 44.47 310 SER A O 1
ATOM 2421 N N . ASN A 1 311 ? 3.574 18.085 8.030 1.00 53.31 311 ASN A N 1
ATOM 2422 C CA . ASN A 1 311 ? 2.210 18.172 8.582 1.00 53.31 311 ASN A CA 1
ATOM 2423 C C . ASN A 1 311 ? 1.524 19.532 8.313 1.00 53.31 311 ASN A C 1
ATOM 2425 O O . ASN A 1 311 ? 0.527 19.867 8.943 1.00 53.31 311 ASN A O 1
ATOM 2429 N N . GLU A 1 312 ? 2.079 20.349 7.422 1.00 63.34 312 GLU A N 1
ATOM 2430 C CA . GLU A 1 312 ? 1.639 21.695 7.128 1.00 63.34 312 GLU A CA 1
ATOM 2431 C C . GLU A 1 312 ? 1.027 21.810 5.733 1.00 63.34 312 GLU A C 1
ATOM 2433 O O . GLU A 1 312 ? 0.299 22.771 5.514 1.00 63.34 312 GLU A O 1
ATOM 2438 N N . GLU A 1 313 ? 1.261 20.890 4.789 1.00 85.00 313 GLU A N 1
ATOM 2439 C CA . GLU A 1 313 ? 0.781 20.998 3.400 1.00 85.00 313 GLU A CA 1
ATOM 2440 C C . GLU A 1 313 ? -0.394 20.065 3.078 1.00 85.00 313 GLU A C 1
ATOM 2442 O O . GLU A 1 313 ? -0.506 18.969 3.613 1.00 85.00 313 GLU A O 1
ATOM 2447 N N . ILE A 1 314 ? -1.290 20.533 2.199 1.00 92.00 314 ILE A N 1
ATOM 2448 C CA . ILE A 1 314 ? -2.409 19.739 1.680 1.00 92.00 314 ILE A CA 1
ATOM 2449 C C . ILE A 1 314 ? -2.119 19.422 0.220 1.00 92.00 314 ILE A C 1
ATOM 2451 O O . ILE A 1 314 ? -1.938 20.339 -0.586 1.00 92.00 314 ILE A O 1
ATOM 2455 N N . HIS A 1 315 ? -2.129 18.139 -0.120 1.00 91.44 315 HIS A N 1
ATOM 2456 C CA . HIS A 1 315 ? -1.941 17.656 -1.483 1.00 91.44 315 HIS A CA 1
ATOM 2457 C C . HIS A 1 315 ? -3.234 17.058 -2.031 1.00 91.44 315 HIS A C 1
ATOM 2459 O O . HIS A 1 315 ? -4.114 16.637 -1.284 1.00 91.44 315 HIS A O 1
ATOM 2465 N N . VAL A 1 316 ? -3.335 17.018 -3.357 1.00 90.38 316 VAL A N 1
ATOM 2466 C CA . VAL A 1 316 ? -4.466 16.436 -4.081 1.00 90.38 316 VAL A CA 1
ATOM 2467 C C . VAL A 1 316 ? -3.929 15.400 -5.045 1.00 90.38 316 VAL A C 1
ATOM 2469 O O . VAL A 1 316 ? -2.998 15.680 -5.800 1.00 90.38 316 VAL A O 1
ATOM 2472 N N . MET A 1 317 ? -4.558 14.234 -5.063 1.00 87.38 317 MET A N 1
ATOM 2473 C CA . MET A 1 317 ? -4.273 13.190 -6.029 1.00 87.38 317 MET A CA 1
ATOM 2474 C C . MET A 1 317 ? -5.571 12.752 -6.721 1.00 87.38 317 MET A C 1
ATOM 2476 O O . MET A 1 317 ? -6.512 12.343 -6.039 1.00 87.38 317 MET A O 1
ATOM 2480 N N . PRO A 1 318 ? -5.656 12.837 -8.060 1.00 90.19 318 PRO A N 1
ATOM 2481 C CA . PRO A 1 318 ? -6.731 12.196 -8.811 1.00 90.19 318 PRO A CA 1
ATOM 2482 C C . PRO A 1 318 ? -6.706 10.683 -8.580 1.00 90.19 318 PRO A C 1
ATOM 2484 O O . PRO A 1 318 ? -5.634 10.083 -8.635 1.00 90.19 318 PRO A O 1
ATOM 2487 N N . VAL A 1 319 ? -7.868 10.082 -8.318 1.00 88.25 319 VAL A N 1
ATOM 2488 C CA . VAL A 1 319 ? -7.985 8.636 -8.077 1.00 88.25 319 VAL A CA 1
ATOM 2489 C C . VAL A 1 319 ? -8.620 7.970 -9.289 1.00 88.25 319 VAL A C 1
ATOM 2491 O O . VAL A 1 319 ? -7.920 7.347 -10.080 1.00 88.25 319 VAL A O 1
ATOM 2494 N N . GLN A 1 320 ? -9.925 8.158 -9.483 1.00 84.75 320 GLN A N 1
ATOM 2495 C CA . GLN A 1 320 ? -10.653 7.628 -10.632 1.00 84.75 320 GLN A CA 1
ATOM 2496 C C . GLN A 1 320 ? -11.912 8.451 -10.878 1.00 84.75 320 GLN A C 1
ATOM 2498 O O . GLN A 1 320 ? -12.561 8.902 -9.934 1.00 84.75 320 GLN A O 1
ATOM 2503 N N . GLY A 1 321 ? -12.241 8.671 -12.152 1.00 85.75 321 GLY A N 1
ATOM 2504 C CA . GLY A 1 321 ? -13.404 9.463 -12.540 1.00 85.75 321 GLY A CA 1
ATOM 2505 C C . GLY A 1 321 ? -13.368 10.860 -11.924 1.00 85.75 321 GLY A C 1
ATOM 2506 O O . GLY A 1 321 ? -12.480 11.660 -12.219 1.00 85.75 321 GLY A O 1
ATOM 2507 N N . ASN A 1 322 ? -14.351 11.158 -11.079 1.00 87.88 322 ASN A N 1
ATOM 2508 C CA . ASN A 1 322 ? -14.474 12.443 -10.399 1.00 87.88 322 ASN A CA 1
ATOM 2509 C C . ASN A 1 322 ? -14.114 12.372 -8.897 1.00 87.88 322 ASN A C 1
ATOM 2511 O O . ASN A 1 322 ? -14.449 13.293 -8.143 1.00 87.88 322 ASN A O 1
ATOM 2515 N N . VAL A 1 323 ? -13.453 11.286 -8.479 1.00 92.94 323 VAL A N 1
ATOM 2516 C CA . VAL A 1 323 ? -12.987 11.036 -7.113 1.00 92.94 323 VAL A CA 1
ATOM 2517 C C . VAL A 1 323 ? -11.508 11.406 -6.971 1.00 92.94 323 VAL A C 1
ATOM 2519 O O . VAL A 1 323 ? -10.662 11.042 -7.792 1.00 92.94 323 VAL A O 1
ATOM 2522 N N . TYR A 1 324 ? -11.198 12.118 -5.893 1.00 96.69 324 TYR A N 1
ATOM 2523 C CA . TYR A 1 324 ? -9.869 12.606 -5.536 1.00 96.69 324 TYR A CA 1
ATOM 2524 C C . TYR A 1 324 ? -9.530 12.198 -4.102 1.00 96.69 324 TYR A C 1
ATOM 2526 O O . TYR A 1 324 ? -10.416 12.092 -3.258 1.00 96.69 324 TYR A O 1
ATOM 2534 N N . MET A 1 325 ? -8.244 12.027 -3.816 1.00 96.50 325 MET A N 1
ATOM 2535 C CA . MET A 1 325 ? -7.711 11.844 -2.470 1.00 96.50 325 MET A CA 1
ATOM 2536 C C . MET A 1 325 ? -7.017 13.135 -2.041 1.00 96.50 325 MET A C 1
ATOM 2538 O O . MET A 1 325 ? -6.154 13.646 -2.759 1.00 96.50 325 MET A O 1
ATOM 2542 N N . ILE A 1 326 ? -7.403 13.672 -0.889 1.00 96.62 326 ILE A N 1
ATOM 2543 C CA . ILE A 1 326 ? -6.782 14.838 -0.263 1.00 96.62 326 ILE A CA 1
ATOM 2544 C C . ILE A 1 326 ? -5.894 14.336 0.874 1.00 96.62 326 ILE A C 1
ATOM 2546 O O . ILE A 1 326 ? -6.364 13.629 1.763 1.00 96.62 326 ILE A O 1
ATOM 2550 N N . ILE A 1 327 ? -4.615 14.700 0.830 1.00 94.25 327 ILE A N 1
ATOM 2551 C CA . ILE A 1 327 ? -3.564 14.191 1.717 1.00 94.25 327 ILE A CA 1
ATOM 2552 C C . ILE A 1 327 ? -3.043 15.334 2.588 1.00 94.25 327 ILE A C 1
ATOM 2554 O O . ILE A 1 327 ? -2.944 16.468 2.118 1.00 94.25 327 ILE A O 1
ATOM 2558 N N . GLY A 1 328 ? -2.679 15.033 3.837 1.00 90.50 328 GLY A N 1
ATOM 2559 C CA . GLY A 1 328 ? -2.037 15.983 4.758 1.00 90.50 328 GLY A CA 1
ATOM 2560 C C . GLY A 1 328 ? -2.983 16.650 5.761 1.00 90.50 328 GLY A C 1
ATOM 2561 O O . GLY A 1 328 ? -2.552 17.484 6.550 1.00 90.50 328 GLY A O 1
ATOM 2562 N N . ALA A 1 329 ? -4.265 16.273 5.786 1.00 90.25 329 ALA A N 1
ATOM 2563 C CA . ALA A 1 329 ? -5.245 16.812 6.733 1.00 90.25 329 ALA A CA 1
ATOM 2564 C C . ALA A 1 329 ? -5.265 16.083 8.096 1.00 90.25 329 ALA A C 1
ATOM 2566 O O . ALA A 1 329 ? -6.157 16.329 8.905 1.00 90.25 329 ALA A O 1
ATOM 2567 N N . GLY A 1 330 ? -4.305 15.193 8.367 1.00 89.50 330 GLY A N 1
ATOM 2568 C CA . GLY A 1 330 ? -4.395 14.176 9.418 1.00 89.50 330 GLY A CA 1
ATOM 2569 C C . GLY A 1 330 ? -4.581 12.808 8.774 1.00 89.50 330 GLY A C 1
ATOM 2570 O O . GLY A 1 330 ? -3.582 12.204 8.399 1.00 89.50 330 GLY A O 1
ATOM 2571 N N . GLY A 1 331 ? -5.832 12.382 8.594 1.00 92.62 331 GLY A N 1
ATOM 2572 C CA . GLY A 1 331 ? -6.194 11.287 7.693 1.00 92.62 331 GLY A CA 1
ATOM 2573 C C . GLY A 1 331 ? -6.387 11.753 6.244 1.00 92.62 331 GLY A C 1
ATOM 2574 O O . GLY A 1 331 ? -6.433 12.954 5.945 1.00 92.62 331 GLY A O 1
ATOM 2575 N N . ASN A 1 332 ? -6.501 10.790 5.334 1.00 97.44 332 ASN A N 1
ATOM 2576 C CA . ASN A 1 332 ? -6.898 11.019 3.951 1.00 97.44 332 ASN A CA 1
ATOM 2577 C C . ASN A 1 332 ? -8.392 11.367 3.883 1.00 97.44 332 ASN A C 1
ATOM 2579 O O . ASN A 1 332 ? -9.216 10.723 4.524 1.00 97.44 332 ASN A O 1
ATOM 2583 N N . ILE A 1 333 ? -8.745 12.344 3.048 1.00 98.38 333 ILE A N 1
ATOM 2584 C CA . ILE A 1 333 ? -10.141 12.681 2.736 1.00 98.38 333 ILE A CA 1
ATOM 2585 C C . ILE A 1 333 ? -10.412 12.254 1.295 1.00 98.38 333 ILE A C 1
ATOM 2587 O O . ILE A 1 333 ? -9.694 12.680 0.386 1.00 98.38 333 ILE A O 1
ATOM 2591 N N . ALA A 1 334 ? -11.451 11.453 1.054 1.00 98.44 334 ALA A N 1
ATOM 2592 C CA . ALA A 1 334 ? -11.913 11.208 -0.313 1.00 98.44 334 ALA A CA 1
ATOM 2593 C C . ALA A 1 334 ? -12.900 12.305 -0.726 1.00 98.44 334 ALA A C 1
ATOM 2595 O O . ALA A 1 334 ? -13.782 12.674 0.044 1.00 98.44 334 ALA A O 1
ATOM 2596 N N . ALA A 1 335 ? -12.786 12.825 -1.944 1.00 97.38 335 ALA A N 1
ATOM 2597 C CA . ALA A 1 335 ? -13.646 13.890 -2.443 1.00 97.38 335 ALA A CA 1
ATOM 2598 C C . ALA A 1 335 ? -14.222 13.532 -3.815 1.00 97.38 335 ALA A C 1
ATOM 2600 O O . ALA A 1 335 ? -13.476 13.359 -4.773 1.00 97.38 335 ALA A O 1
ATOM 2601 N N . SER A 1 336 ? -15.550 13.481 -3.930 1.00 94.56 336 SER A N 1
ATOM 2602 C CA . SER A 1 336 ? -16.264 13.452 -5.210 1.00 94.56 336 SER A CA 1
ATOM 2603 C C . SER A 1 336 ? -16.671 14.872 -5.577 1.00 94.56 336 SER A C 1
ATOM 2605 O O . SER A 1 336 ? -17.466 15.508 -4.879 1.00 94.56 336 SER A O 1
ATOM 2607 N N . ILE A 1 337 ? -16.117 15.383 -6.675 1.00 89.12 337 ILE A N 1
ATOM 2608 C CA . ILE A 1 337 ? -16.286 16.778 -7.089 1.00 89.12 337 ILE A CA 1
ATOM 2609 C C . ILE A 1 337 ? -16.900 16.825 -8.481 1.00 89.12 337 ILE A C 1
ATOM 2611 O O . ILE A 1 337 ? -16.436 16.151 -9.397 1.00 89.12 337 ILE A O 1
ATOM 2615 N N . GLY A 1 338 ? -17.941 17.633 -8.662 1.00 84.69 338 GLY A N 1
ATOM 2616 C CA . GLY A 1 338 ? -18.577 17.764 -9.964 1.00 84.69 338 GLY A CA 1
ATOM 2617 C C . GLY A 1 338 ? -19.754 18.727 -9.983 1.00 84.69 338 GLY A C 1
ATOM 2618 O O . GLY A 1 338 ? -19.890 19.630 -9.155 1.00 84.69 338 GLY A O 1
ATOM 2619 N N . LYS A 1 339 ? -20.620 18.539 -10.981 1.00 81.12 339 LYS A N 1
ATOM 2620 C CA . LYS A 1 339 ? -21.750 19.430 -11.265 1.00 81.12 339 LYS A CA 1
ATOM 2621 C C . LYS A 1 339 ? -22.797 19.482 -10.153 1.00 81.12 339 LYS A C 1
ATOM 2623 O O . LYS A 1 339 ? -23.568 20.435 -10.141 1.00 81.12 339 LYS A O 1
ATOM 2628 N N . ASP A 1 340 ? -22.874 18.497 -9.267 1.00 83.12 340 ASP A N 1
ATOM 2629 C CA . ASP A 1 340 ? -23.898 18.440 -8.223 1.00 83.12 340 ASP A CA 1
ATOM 2630 C C . ASP A 1 340 ? -23.415 19.068 -6.916 1.00 83.12 340 ASP A C 1
ATOM 2632 O O . ASP A 1 340 ? -24.246 19.352 -6.061 1.00 83.12 340 ASP A O 1
ATOM 2636 N N . GLY A 1 341 ? -22.114 19.342 -6.779 1.00 87.38 341 GLY A N 1
ATOM 2637 C CA . GLY A 1 341 ? -21.484 19.825 -5.553 1.00 87.38 341 GLY A CA 1
ATOM 2638 C C . GLY A 1 341 ? -20.271 18.988 -5.171 1.00 87.38 341 GLY A C 1
ATOM 2639 O O . GLY A 1 341 ? -19.734 18.230 -5.984 1.00 87.38 341 GLY A O 1
ATOM 2640 N N . ILE A 1 342 ? -19.858 19.134 -3.916 1.00 93.00 342 ILE A N 1
ATOM 2641 C CA . ILE A 1 342 ? -18.758 18.373 -3.325 1.00 93.00 342 ILE A CA 1
ATOM 2642 C C . ILE A 1 342 ? -19.339 17.392 -2.303 1.00 93.00 342 ILE A C 1
ATOM 2644 O O . ILE A 1 342 ? -20.142 17.783 -1.452 1.00 93.00 342 ILE A O 1
ATOM 2648 N N . LEU A 1 343 ? -18.945 16.126 -2.397 1.00 96.75 343 LEU A N 1
ATOM 2649 C CA . LEU A 1 343 ? -19.155 15.116 -1.362 1.00 96.75 343 LEU A CA 1
ATOM 2650 C C . LEU A 1 343 ? -17.793 14.704 -0.824 1.00 96.75 343 LEU A C 1
ATOM 2652 O O . LEU A 1 343 ? -16.906 14.366 -1.607 1.00 96.75 343 LEU A O 1
ATOM 2656 N N . LEU A 1 344 ? -17.648 14.739 0.494 1.00 98.50 344 LEU A N 1
ATOM 2657 C CA . LEU A 1 344 ? -16.438 14.339 1.195 1.00 98.50 344 LEU A CA 1
ATOM 2658 C C . LEU A 1 344 ? -16.683 13.041 1.962 1.00 98.50 344 LEU A C 1
ATOM 2660 O O . LEU A 1 344 ? -17.770 12.839 2.502 1.00 98.50 344 LEU A O 1
ATOM 2664 N N . VAL A 1 345 ? -15.675 12.182 2.011 1.00 98.75 345 VAL A N 1
ATOM 2665 C CA . VAL A 1 345 ? -15.556 11.107 2.993 1.00 98.75 345 VAL A CA 1
ATOM 2666 C C . VAL A 1 345 ? -14.453 11.529 3.942 1.00 98.75 345 VAL A C 1
ATOM 2668 O O . VAL A 1 345 ? -13.315 11.712 3.508 1.00 98.75 345 VAL A O 1
ATOM 2671 N N . ASP A 1 346 ? -14.833 11.706 5.200 1.00 98.56 346 ASP A N 1
ATOM 2672 C CA . ASP A 1 346 ? -14.073 12.357 6.259 1.00 98.56 346 ASP A CA 1
ATOM 2673 C C . ASP A 1 346 ? -13.783 13.848 6.014 1.00 98.56 346 ASP A C 1
ATOM 2675 O O . ASP A 1 346 ? -14.115 14.438 4.985 1.00 98.56 346 ASP A O 1
ATOM 2679 N N . SER A 1 347 ? -13.241 14.498 7.040 1.00 97.00 347 SER A N 1
ATOM 2680 C CA . SER A 1 347 ? -13.072 15.953 7.126 1.00 97.00 347 SER A CA 1
ATOM 2681 C C . SER A 1 347 ? -11.697 16.383 7.644 1.00 97.00 347 SER A C 1
ATOM 2683 O O . SER A 1 347 ? -11.413 17.582 7.708 1.00 97.00 347 SER A O 1
ATOM 2685 N N . GLY A 1 348 ? -10.825 15.425 7.972 1.00 94.75 348 GLY A N 1
ATOM 2686 C CA . GLY A 1 348 ? -9.515 15.712 8.541 1.00 94.75 348 GLY A CA 1
ATOM 2687 C C . GLY A 1 348 ? -9.587 16.193 9.993 1.00 94.75 348 GLY A C 1
ATOM 2688 O O . GLY A 1 348 ? -10.643 16.228 10.630 1.00 94.75 348 GLY A O 1
ATOM 2689 N N . LYS A 1 349 ? -8.436 16.627 10.507 1.00 93.75 349 LYS A N 1
ATOM 2690 C CA . LYS A 1 349 ? -8.311 17.306 11.799 1.00 93.75 349 LYS A CA 1
ATOM 2691 C C . LYS A 1 349 ? -8.875 18.720 11.741 1.00 93.75 349 LYS A C 1
ATOM 2693 O O . LYS A 1 349 ? -8.673 19.444 10.763 1.00 93.75 349 LYS A O 1
ATOM 2698 N N . ALA A 1 350 ? -9.440 19.167 12.861 1.00 93.25 350 ALA A N 1
ATOM 2699 C CA . ALA A 1 350 ? -9.952 20.528 13.038 1.00 93.25 350 ALA A CA 1
ATOM 2700 C C . ALA A 1 350 ? -8.930 21.613 12.639 1.00 93.25 350 ALA A C 1
ATOM 2702 O O . ALA A 1 350 ? -9.260 22.565 11.931 1.00 93.25 350 ALA A O 1
ATOM 2703 N N . GLU A 1 351 ? -7.666 21.444 13.041 1.00 93.06 351 GLU A N 1
ATOM 2704 C CA . GLU A 1 351 ? -6.569 22.379 12.749 1.00 93.06 351 GLU A CA 1
ATOM 2705 C C . GLU A 1 351 ? -6.231 22.498 11.254 1.00 93.06 351 GLU A C 1
ATOM 2707 O O . GLU A 1 351 ? -5.792 23.558 10.806 1.00 93.06 351 GLU A O 1
ATOM 2712 N N . MET A 1 352 ? -6.503 21.454 10.464 1.00 93.44 352 MET A N 1
ATOM 2713 C CA . MET A 1 352 ? -6.235 21.421 9.022 1.00 93.44 352 MET A CA 1
ATOM 2714 C C . MET A 1 352 ? -7.469 21.740 8.174 1.00 93.44 352 MET A C 1
ATOM 2716 O O . MET A 1 352 ? -7.332 22.025 6.982 1.00 93.44 352 MET A O 1
ATOM 2720 N N . ALA A 1 353 ? -8.663 21.762 8.773 1.00 92.75 353 ALA A N 1
ATOM 2721 C CA . ALA A 1 353 ? -9.936 21.872 8.064 1.00 92.75 353 ALA A CA 1
ATOM 2722 C C . ALA A 1 353 ? -10.024 23.112 7.162 1.00 92.75 353 ALA A C 1
ATOM 2724 O O . ALA A 1 353 ? -10.471 23.022 6.021 1.00 92.75 353 ALA A O 1
ATOM 2725 N N . THR A 1 354 ? -9.531 24.269 7.623 1.00 92.75 354 THR A N 1
ATOM 2726 C CA . THR A 1 354 ? -9.535 25.501 6.809 1.00 92.75 354 THR A CA 1
ATOM 2727 C C . THR A 1 354 ? -8.655 25.359 5.567 1.00 92.75 354 THR A C 1
ATOM 2729 O O . THR A 1 354 ? -9.071 25.742 4.474 1.00 92.75 354 THR A O 1
ATOM 2732 N N . LYS A 1 355 ? -7.451 24.796 5.717 1.00 93.25 355 LYS A N 1
ATOM 2733 C CA . LYS A 1 355 ? -6.516 24.621 4.601 1.00 93.25 355 LYS A CA 1
ATOM 2734 C C . LYS A 1 355 ? -7.031 23.569 3.618 1.00 93.25 355 LYS A C 1
ATOM 2736 O O . LYS A 1 355 ? -7.020 23.808 2.414 1.00 93.25 355 LYS A O 1
ATOM 2741 N N . ALA A 1 356 ? -7.545 22.450 4.128 1.00 93.69 356 ALA A N 1
ATOM 2742 C CA . ALA A 1 356 ? -8.137 21.396 3.311 1.00 93.69 356 ALA A CA 1
ATOM 2743 C C . ALA A 1 356 ? -9.343 21.910 2.509 1.00 93.69 356 ALA A C 1
ATOM 2745 O O . ALA A 1 356 ? -9.386 21.727 1.294 1.00 93.69 356 ALA A O 1
ATOM 2746 N N . LEU A 1 357 ? -10.266 22.638 3.150 1.00 92.75 357 LEU A N 1
ATOM 2747 C CA . LEU A 1 357 ? -11.432 23.227 2.486 1.00 92.75 357 LEU A CA 1
ATOM 2748 C C . LEU A 1 357 ? -11.033 24.219 1.382 1.00 92.75 357 LEU A C 1
ATOM 2750 O O . LEU A 1 357 ? -11.609 24.203 0.295 1.00 92.75 357 LEU A O 1
ATOM 2754 N N . GLN A 1 358 ? -10.020 25.058 1.625 1.00 91.38 358 GLN A N 1
ATOM 2755 C CA . GLN A 1 358 ? -9.488 25.970 0.607 1.00 91.38 358 GLN A CA 1
ATOM 2756 C C . GLN A 1 358 ? -8.940 25.213 -0.606 1.00 91.38 358 GLN A C 1
ATOM 2758 O O . GLN A 1 358 ? -9.287 25.554 -1.738 1.00 91.38 358 GLN A O 1
ATOM 2763 N N . THR A 1 359 ? -8.134 24.171 -0.387 1.00 92.31 359 THR A N 1
ATOM 2764 C CA . THR A 1 359 ? -7.604 23.332 -1.471 1.00 92.31 359 THR A CA 1
ATOM 2765 C C . THR A 1 359 ? -8.725 22.624 -2.235 1.00 92.31 359 THR A C 1
ATOM 2767 O O . THR A 1 359 ? -8.718 22.609 -3.465 1.00 92.31 359 THR A O 1
ATOM 2770 N N . ILE A 1 360 ? -9.731 22.100 -1.531 1.00 91.88 360 ILE A N 1
ATOM 2771 C CA . ILE A 1 360 ? -10.904 21.451 -2.128 1.00 91.88 360 ILE A CA 1
ATOM 2772 C C . ILE A 1 360 ? -11.697 22.435 -2.999 1.00 91.88 360 ILE A C 1
ATOM 2774 O O . ILE A 1 360 ? -12.075 22.084 -4.115 1.00 91.88 360 ILE A O 1
ATOM 2778 N N . PHE A 1 361 ? -11.917 23.677 -2.559 1.00 89.62 361 PHE A N 1
ATOM 2779 C CA . PHE A 1 361 ? -12.606 24.679 -3.381 1.00 89.62 361 PHE A CA 1
ATOM 2780 C C . PHE A 1 361 ? -11.778 25.166 -4.571 1.00 89.62 361 PHE A C 1
ATOM 2782 O O . PHE A 1 361 ? -12.341 25.423 -5.639 1.00 89.62 361 PHE A O 1
ATOM 2789 N N . GLN A 1 362 ? -10.455 25.265 -4.430 1.00 87.50 362 GLN A N 1
ATOM 2790 C CA . GLN A 1 362 ? -9.568 25.554 -5.560 1.00 87.50 362 GLN A CA 1
ATOM 2791 C C . GLN A 1 362 ? -9.645 24.445 -6.612 1.00 87.50 362 GLN A C 1
ATOM 2793 O O . GLN A 1 362 ? -9.841 24.735 -7.793 1.00 87.50 362 GLN A O 1
ATOM 2798 N N . LEU A 1 363 ? -9.577 23.184 -6.176 1.00 86.38 363 LEU A N 1
ATOM 2799 C CA . LEU A 1 363 ? -9.760 22.018 -7.033 1.00 86.38 363 LEU A CA 1
ATOM 2800 C C . LEU A 1 363 ? -11.150 22.007 -7.676 1.00 86.38 363 LEU A C 1
ATOM 2802 O O . LEU A 1 363 ? -11.270 21.855 -8.883 1.00 86.38 363 LEU A O 1
ATOM 2806 N N . ALA A 1 364 ? -12.212 22.231 -6.902 1.00 84.81 364 ALA A N 1
ATOM 2807 C CA . ALA A 1 364 ? -13.571 22.277 -7.426 1.00 84.81 364 ALA A CA 1
ATOM 2808 C C . ALA A 1 364 ? -13.743 23.365 -8.484 1.00 84.81 364 ALA A C 1
ATOM 2810 O O . ALA A 1 364 ? -14.350 23.114 -9.525 1.00 84.81 364 ALA A O 1
ATOM 2811 N N . THR A 1 365 ? -13.154 24.539 -8.268 1.00 81.75 365 THR A N 1
ATOM 2812 C CA . THR A 1 365 ? -13.154 25.613 -9.263 1.00 81.75 365 THR A CA 1
ATOM 2813 C C . THR A 1 365 ? -12.413 25.180 -10.526 1.00 81.75 365 THR A C 1
ATOM 2815 O O . THR A 1 365 ? -12.915 25.423 -11.615 1.00 81.75 365 THR A O 1
ATOM 2818 N N . SER A 1 366 ? -11.264 24.500 -10.417 1.00 79.56 366 SER A N 1
ATOM 2819 C CA . SER A 1 366 ? -10.482 24.085 -11.589 1.00 79.56 366 SER A CA 1
ATOM 2820 C C . SER A 1 366 ? -11.140 22.959 -12.392 1.00 79.56 366 SER A C 1
ATOM 2822 O O . SER A 1 366 ? -11.118 23.007 -13.619 1.00 79.56 366 SER A O 1
ATOM 2824 N N . VAL A 1 367 ? -11.770 21.979 -11.737 1.00 75.94 367 VAL A N 1
ATOM 2825 C CA . VAL A 1 367 ? -12.381 20.817 -12.416 1.00 75.94 367 VAL A CA 1
ATOM 2826 C C . VAL A 1 367 ? -13.797 21.096 -12.916 1.00 75.94 367 VAL A C 1
ATOM 2828 O O . VAL A 1 367 ? -14.237 20.490 -13.890 1.00 75.94 367 VAL A O 1
ATOM 2831 N N . THR A 1 368 ? -14.524 22.023 -12.280 1.00 68.62 368 THR A N 1
ATOM 2832 C CA . THR A 1 368 ? -15.845 22.478 -12.757 1.00 68.62 368 THR A CA 1
ATOM 2833 C C . THR A 1 368 ? -15.762 23.710 -13.658 1.00 68.62 368 THR A C 1
ATOM 2835 O O . THR A 1 368 ? -16.773 24.106 -14.247 1.00 68.62 368 THR A O 1
ATOM 2838 N N . ALA A 1 369 ? -14.561 24.269 -13.847 1.00 64.06 369 ALA A N 1
ATOM 2839 C CA . ALA A 1 369 ? -14.268 25.200 -14.925 1.00 64.06 369 ALA A CA 1
ATOM 2840 C C . ALA A 1 369 ? -14.438 24.498 -16.280 1.00 64.06 369 ALA A C 1
ATOM 2842 O O . ALA A 1 369 ? -13.480 24.034 -16.888 1.00 64.06 369 ALA A O 1
ATOM 2843 N N . SER A 1 370 ? -15.660 24.436 -16.799 1.00 52.88 370 SER A N 1
ATOM 2844 C CA . SER A 1 370 ? -15.845 24.281 -18.237 1.00 52.88 370 SER A CA 1
ATOM 2845 C C . SER A 1 370 ? -15.833 25.665 -18.871 1.00 52.88 370 SER A C 1
ATOM 2847 O O . SER A 1 370 ? -16.836 26.372 -18.766 1.00 52.88 370 SER A O 1
ATOM 2849 N N . PRO A 1 371 ? -14.785 26.061 -19.614 1.00 47.19 371 PRO A N 1
ATOM 2850 C CA . PRO A 1 371 ? -15.041 26.900 -20.758 1.00 47.19 371 PRO A CA 1
ATOM 2851 C C . PRO A 1 371 ? -15.709 25.969 -21.770 1.00 47.19 371 PRO A C 1
ATOM 2853 O O . PRO A 1 371 ? -15.035 25.173 -22.415 1.00 47.19 371 PRO A O 1
ATOM 2856 N N . VAL A 1 372 ? -17.030 26.028 -21.936 1.00 45.69 372 VAL A N 1
ATOM 2857 C CA . VAL A 1 372 ? -17.540 25.755 -23.284 1.00 45.69 372 VAL A CA 1
ATOM 2858 C C . VAL A 1 372 ? -17.131 27.001 -24.058 1.00 45.69 372 VAL A C 1
ATOM 2860 O O . VAL A 1 372 ? -17.712 28.060 -23.807 1.00 45.69 372 VAL A O 1
ATOM 2863 N N . PRO A 1 373 ? -16.105 26.966 -24.933 1.00 48.88 373 PRO A N 1
ATOM 2864 C CA . PRO A 1 373 ? -15.775 28.149 -25.700 1.00 48.88 373 PRO A CA 1
ATOM 2865 C C . PRO A 1 373 ? -17.004 28.420 -26.555 1.00 48.88 373 PRO A C 1
ATOM 2867 O O . PRO A 1 373 ? -17.395 27.575 -27.365 1.00 48.88 373 PRO A O 1
ATOM 2870 N N . ASN A 1 374 ? -17.648 29.566 -26.355 1.00 49.34 374 ASN A N 1
ATOM 2871 C CA . ASN A 1 374 ? -18.710 29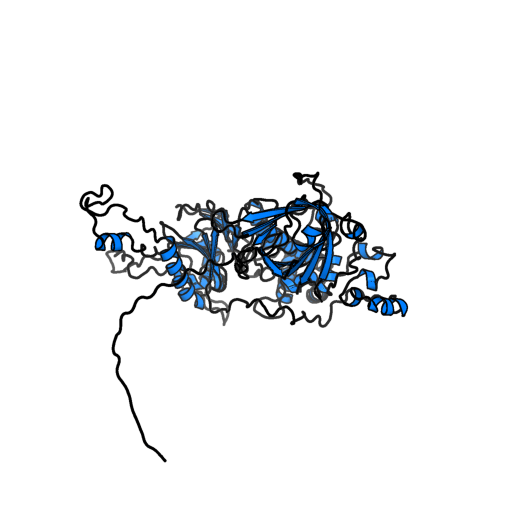.980 -27.248 1.00 49.34 374 ASN A CA 1
ATOM 2872 C C . ASN A 1 374 ? -18.048 30.244 -28.609 1.00 49.34 374 ASN A C 1
ATOM 2874 O O . ASN A 1 374 ? -17.424 31.282 -28.814 1.00 49.34 374 ASN A O 1
ATOM 2878 N N . LYS A 1 375 ? -18.086 29.254 -29.511 1.00 51.97 375 LYS A N 1
ATOM 2879 C CA . LYS A 1 375 ? -17.413 29.313 -30.822 1.00 51.97 375 LYS A CA 1
ATOM 2880 C C . LYS A 1 375 ? -18.059 30.328 -31.766 1.00 51.97 375 LYS A C 1
ATOM 2882 O O . LYS A 1 375 ? -17.531 30.582 -32.844 1.00 51.97 375 LYS A O 1
ATOM 2887 N N . CYS A 1 376 ? -19.197 30.893 -31.376 1.00 53.56 376 CYS A N 1
ATOM 2888 C CA . CYS A 1 376 ? -19.897 31.901 -32.139 1.00 53.56 376 CYS A CA 1
ATOM 2889 C C . CYS A 1 376 ? -19.624 33.300 -31.570 1.00 53.56 376 CYS A C 1
ATOM 2891 O O . CYS A 1 376 ? -19.932 33.585 -30.412 1.00 53.56 376 CYS A O 1
ATOM 2893 N N . LEU A 1 377 ? -19.062 34.171 -32.412 1.00 57.50 377 LEU A N 1
ATOM 2894 C CA . LEU A 1 377 ? -18.830 35.598 -32.171 1.00 57.50 377 LEU A CA 1
ATOM 2895 C C . LEU A 1 377 ? -19.681 36.402 -33.164 1.00 57.50 377 LEU A C 1
ATOM 2897 O O . LEU A 1 377 ? -19.480 36.285 -34.372 1.00 57.50 377 LEU A O 1
ATOM 2901 N N . GLY A 1 378 ? -20.620 37.220 -32.674 1.00 58.12 378 GLY A N 1
ATOM 2902 C CA . GLY A 1 378 ? -21.440 38.108 -33.513 1.00 58.12 378 GLY A CA 1
ATOM 2903 C C . GLY A 1 378 ? -22.957 37.964 -33.332 1.00 58.12 378 GLY A C 1
ATOM 2904 O O . GLY A 1 378 ? -23.432 37.433 -32.335 1.00 58.12 378 GLY A O 1
ATOM 2905 N N . LEU A 1 379 ? -23.729 38.502 -34.290 1.00 55.78 379 LEU A N 1
ATOM 2906 C CA . LEU A 1 379 ? -25.200 38.704 -34.254 1.00 55.78 379 LEU A CA 1
ATOM 2907 C C . LEU A 1 379 ? -26.058 37.461 -34.506 1.00 55.78 379 LEU A C 1
ATOM 2909 O O . LEU A 1 379 ? -27.283 37.579 -34.520 1.00 55.78 379 LEU A O 1
ATOM 2913 N N . HIS A 1 380 ? -25.450 36.284 -34.670 1.00 60.12 380 HIS A N 1
ATOM 2914 C CA . HIS A 1 380 ? -26.159 35.068 -35.073 1.00 60.12 380 HIS A CA 1
ATOM 2915 C C . HIS A 1 380 ? -25.636 33.821 -34.353 1.00 60.12 380 HIS A C 1
ATOM 2917 O O . HIS A 1 380 ? -25.084 32.920 -34.979 1.00 60.12 380 HIS A O 1
ATOM 2923 N N . CYS A 1 381 ? -25.826 33.765 -33.033 1.00 60.12 381 CYS A N 1
ATOM 2924 C CA . CYS A 1 381 ? -25.406 32.625 -32.215 1.00 60.12 381 CYS A CA 1
ATOM 2925 C C . CYS A 1 381 ? -26.611 31.808 -31.734 1.00 60.12 381 CYS A C 1
ATOM 2927 O O . CYS A 1 381 ? -27.277 32.235 -30.791 1.00 60.12 381 CYS A O 1
ATOM 2929 N N . PRO A 1 382 ? -26.919 30.657 -32.367 1.00 57.16 382 PRO A N 1
ATOM 2930 C CA . PRO A 1 382 ? -28.148 29.904 -32.104 1.00 57.16 382 PRO A CA 1
ATOM 2931 C C . PRO A 1 382 ? -28.225 29.343 -30.678 1.00 57.16 382 PRO A C 1
ATOM 2933 O O . PRO A 1 382 ? -29.323 29.247 -30.137 1.00 57.16 382 PRO A O 1
ATOM 2936 N N . ASP A 1 383 ? -27.074 29.073 -30.054 1.00 54.88 383 ASP A N 1
ATOM 2937 C CA . ASP A 1 383 ? -26.971 28.498 -28.705 1.00 54.88 383 ASP A CA 1
ATOM 2938 C C . ASP A 1 383 ? -26.901 29.557 -27.583 1.00 54.88 383 ASP A C 1
ATOM 2940 O O . ASP A 1 383 ? -26.845 29.218 -26.402 1.00 54.88 383 ASP A O 1
ATOM 2944 N N . SER A 1 384 ? -26.905 30.856 -27.922 1.00 55.28 384 SER A N 1
ATOM 2945 C CA . SER A 1 384 ? -27.006 31.947 -26.939 1.00 55.28 384 SER A CA 1
ATOM 2946 C C . SER A 1 384 ? -28.482 32.281 -26.690 1.00 55.28 384 SER A C 1
ATOM 2948 O O . SER A 1 384 ? -29.201 32.538 -27.662 1.00 55.28 384 SER A O 1
ATOM 2950 N N . PRO A 1 385 ? -28.947 32.397 -25.428 1.00 54.53 385 PRO A N 1
ATOM 2951 C CA . PRO A 1 385 ? -30.331 32.776 -25.120 1.00 54.53 385 PRO A CA 1
ATOM 2952 C C . PRO A 1 385 ? -30.736 34.139 -25.711 1.00 54.53 385 PRO A C 1
ATOM 2954 O O . PRO A 1 385 ? -31.923 34.419 -25.856 1.00 54.53 385 PRO A O 1
ATOM 2957 N N . TYR A 1 386 ? -29.760 34.963 -26.112 1.00 61.03 386 TYR A N 1
ATOM 2958 C CA . TYR A 1 386 ? -29.961 36.292 -26.697 1.00 61.03 386 TYR A CA 1
ATOM 2959 C C . TYR A 1 386 ? -29.630 36.376 -28.195 1.00 61.03 386 TYR A C 1
ATOM 2961 O O . TYR A 1 386 ? -29.674 37.461 -28.769 1.00 61.03 386 TYR A O 1
ATOM 2969 N N . ARG A 1 387 ? -29.273 35.255 -28.841 1.00 57.38 387 ARG A N 1
ATOM 2970 C CA . ARG A 1 387 ? -28.884 35.157 -30.265 1.00 57.38 387 ARG A CA 1
ATOM 2971 C C . ARG A 1 387 ? -27.709 36.045 -30.725 1.00 57.38 387 ARG A C 1
ATOM 2973 O O . ARG A 1 387 ? -27.389 36.044 -31.909 1.00 57.38 387 ARG A O 1
ATOM 2980 N N . TRP A 1 388 ? -27.009 36.711 -29.804 1.00 52.84 388 TRP A N 1
ATOM 2981 C CA . TRP A 1 388 ? -25.779 37.491 -30.022 1.00 52.84 388 TRP A CA 1
ATOM 2982 C C . TRP A 1 388 ? -24.765 37.249 -28.885 1.00 52.84 388 TRP A C 1
ATOM 2984 O O . TRP A 1 388 ? -25.161 36.892 -27.770 1.00 52.84 388 TRP A O 1
ATOM 2994 N N . THR A 1 389 ? -23.465 37.421 -29.160 1.00 57.06 389 THR A N 1
ATOM 2995 C CA . THR A 1 389 ? -22.357 37.330 -28.181 1.00 57.06 389 THR A CA 1
ATOM 2996 C C . THR A 1 389 ? -21.307 38.431 -28.438 1.00 57.06 389 THR A C 1
ATOM 2998 O O . THR A 1 389 ? -21.129 38.875 -29.574 1.00 57.06 389 THR A O 1
ATOM 3001 N N . SER A 1 390 ? -20.589 38.878 -27.397 1.00 58.53 390 SER A N 1
ATOM 3002 C CA . SER A 1 390 ? -19.471 39.841 -27.485 1.00 58.53 390 SER A CA 1
ATOM 3003 C C . SER A 1 390 ? -18.215 39.304 -26.790 1.00 58.53 390 SER A C 1
ATOM 3005 O O . SER A 1 390 ? -18.346 38.401 -25.965 1.00 58.53 390 SER A O 1
ATOM 3007 N N . PRO A 1 391 ? -17.012 39.864 -27.029 1.00 53.50 391 PRO A N 1
ATOM 3008 C CA . PRO A 1 391 ? -15.796 39.461 -26.312 1.00 53.50 391 PRO A CA 1
ATOM 3009 C C . PRO A 1 391 ? -15.918 39.577 -24.783 1.00 53.50 391 PRO A C 1
ATOM 3011 O O . PRO A 1 391 ? -15.452 38.706 -24.056 1.00 53.50 391 PRO A O 1
ATOM 3014 N N . SER A 1 392 ? -16.603 40.611 -24.285 1.00 51.16 392 SER A N 1
ATOM 3015 C CA . SER A 1 392 ? -16.838 40.814 -22.848 1.00 51.16 392 SER A CA 1
ATOM 3016 C C . SER A 1 392 ? -17.835 39.803 -22.271 1.00 51.16 392 SER A C 1
ATOM 3018 O O . SER A 1 392 ? -17.646 39.316 -21.162 1.00 51.16 392 SER A O 1
ATOM 3020 N N . LEU A 1 393 ? -18.876 39.444 -23.031 1.00 52.47 393 LEU A N 1
ATOM 3021 C CA . LEU A 1 393 ? -19.851 38.428 -22.624 1.00 52.47 393 LEU A CA 1
ATOM 3022 C C . LEU A 1 393 ? -19.264 37.011 -22.729 1.00 52.47 393 LEU A C 1
ATOM 3024 O O . LEU A 1 393 ? -19.551 36.161 -21.895 1.00 52.47 393 LEU A O 1
ATOM 3028 N N . ALA A 1 394 ? -18.393 36.771 -23.712 1.00 49.50 394 ALA A N 1
ATOM 3029 C CA . ALA A 1 394 ? -17.630 35.538 -23.858 1.00 49.50 394 ALA A CA 1
ATOM 3030 C C . ALA A 1 394 ? -16.639 35.349 -22.704 1.00 49.50 394 ALA A C 1
ATOM 3032 O O . ALA A 1 394 ? -16.507 34.232 -22.230 1.00 49.50 394 ALA A O 1
ATOM 3033 N N . ALA A 1 395 ? -16.013 36.416 -22.193 1.00 48.16 395 ALA A N 1
ATOM 3034 C CA . ALA A 1 395 ? -15.175 36.346 -20.994 1.00 48.16 395 ALA A CA 1
ATOM 3035 C C . ALA A 1 395 ? -15.973 35.970 -19.731 1.00 48.16 395 ALA A C 1
ATOM 3037 O O . ALA A 1 395 ? -15.475 35.221 -18.897 1.00 48.16 395 ALA A O 1
ATOM 3038 N N . ILE A 1 396 ? -17.225 36.428 -19.610 1.00 51.25 396 ILE A N 1
ATOM 3039 C CA . ILE A 1 396 ? -18.132 36.056 -18.508 1.00 51.25 396 ILE A CA 1
ATOM 3040 C C . ILE A 1 396 ? -18.609 34.599 -18.652 1.00 51.25 396 ILE A C 1
ATOM 3042 O O . ILE A 1 396 ? -18.638 33.871 -17.669 1.00 51.25 396 ILE A O 1
ATOM 3046 N N . ILE A 1 397 ? -18.939 34.152 -19.870 1.00 49.91 397 ILE A N 1
ATOM 3047 C CA . ILE A 1 397 ? -19.374 32.769 -20.158 1.00 49.91 397 ILE A CA 1
ATOM 3048 C C . ILE A 1 397 ? -18.203 31.769 -20.084 1.00 49.91 397 ILE A C 1
ATOM 3050 O O . ILE A 1 397 ? -18.413 30.605 -19.763 1.00 49.91 397 ILE A O 1
ATOM 3054 N N . ALA A 1 398 ? -16.977 32.213 -20.373 1.00 46.53 398 ALA A N 1
ATOM 3055 C CA . ALA A 1 398 ? -15.752 31.414 -20.298 1.00 46.53 398 ALA A CA 1
ATOM 3056 C C . ALA A 1 398 ? -15.041 31.514 -18.935 1.00 46.53 398 ALA A C 1
ATOM 3058 O O . ALA A 1 398 ? -14.013 30.863 -18.747 1.00 46.53 398 ALA A O 1
ATOM 3059 N N . SER A 1 399 ? -15.552 32.324 -17.998 1.00 50.03 399 SER A N 1
ATOM 3060 C CA . SER A 1 399 ? -15.052 32.335 -16.622 1.00 50.03 399 SER A CA 1
ATOM 3061 C C . SER A 1 399 ? -15.458 31.024 -15.941 1.00 50.03 399 SER A C 1
ATOM 3063 O O . SER A 1 399 ? -16.617 30.624 -16.072 1.00 50.03 399 SER A O 1
ATOM 3065 N N . PRO A 1 400 ? -14.545 30.355 -15.212 1.00 54.03 400 PRO A N 1
ATOM 3066 C CA . PRO A 1 400 ? -14.882 29.203 -14.386 1.00 54.03 400 PRO A CA 1
ATOM 3067 C C . PRO A 1 400 ? -16.129 29.465 -13.547 1.00 54.03 400 PRO A C 1
ATOM 3069 O O . PRO A 1 400 ? -16.218 30.498 -12.879 1.00 54.03 400 PRO A O 1
ATOM 3072 N N . ALA A 1 401 ? -17.085 28.536 -13.562 1.00 59.12 401 ALA A N 1
ATOM 3073 C CA . ALA A 1 401 ? -18.162 28.577 -12.585 1.00 59.12 401 ALA A CA 1
ATOM 3074 C C . ALA A 1 401 ? -17.546 28.524 -11.177 1.00 59.12 401 ALA A C 1
ATOM 3076 O O . ALA A 1 401 ? -16.576 27.801 -10.945 1.00 59.12 401 ALA A O 1
ATOM 3077 N N . ALA A 1 402 ? -18.094 29.302 -10.240 1.00 61.97 402 ALA A N 1
ATOM 3078 C CA . ALA A 1 402 ? -17.678 29.208 -8.847 1.00 61.97 402 ALA A CA 1
ATOM 3079 C C . ALA A 1 402 ? -17.864 27.767 -8.347 1.00 61.97 402 ALA A C 1
ATOM 3081 O O . ALA A 1 402 ? -18.855 27.114 -8.698 1.00 61.97 402 ALA A O 1
ATOM 3082 N N . ALA A 1 403 ? -16.928 27.291 -7.519 1.00 66.75 403 ALA A N 1
ATOM 3083 C CA . ALA A 1 403 ? -17.045 25.989 -6.880 1.00 66.75 403 ALA A CA 1
ATOM 3084 C C . ALA A 1 403 ? -18.409 25.853 -6.198 1.00 66.75 403 ALA A C 1
ATOM 3086 O O . ALA A 1 403 ? -18.835 26.716 -5.424 1.00 66.75 403 ALA A O 1
ATOM 3087 N N . LYS A 1 404 ? -19.102 24.755 -6.493 1.00 79.50 404 LYS A N 1
ATOM 3088 C CA . LYS A 1 404 ? -20.338 24.425 -5.793 1.00 79.50 404 LYS A CA 1
ATOM 3089 C C . LYS A 1 404 ? -20.028 24.025 -4.344 1.00 79.50 404 LYS A C 1
ATOM 3091 O O . LYS A 1 404 ? -18.948 23.499 -4.078 1.00 79.50 404 LYS A O 1
ATOM 3096 N N . PRO A 1 405 ? -20.963 24.271 -3.414 1.00 86.06 405 PRO A N 1
ATOM 3097 C CA . PRO A 1 405 ? -20.756 23.979 -2.002 1.00 86.06 405 PRO A CA 1
ATOM 3098 C C . PRO A 1 405 ? -20.536 22.490 -1.700 1.00 86.06 405 PRO A C 1
ATOM 3100 O O . PRO A 1 405 ? -20.918 21.612 -2.484 1.00 86.06 405 PRO A O 1
ATOM 3103 N N . VAL A 1 406 ? -19.998 22.220 -0.506 1.00 91.62 406 VAL A N 1
ATOM 3104 C CA . VAL A 1 406 ? -20.041 20.891 0.117 1.00 91.62 406 VAL A CA 1
ATOM 3105 C C . VAL A 1 406 ? -21.493 20.552 0.443 1.00 91.62 406 VAL A C 1
ATOM 3107 O O . VAL A 1 406 ? -22.179 21.302 1.132 1.00 91.62 406 VAL A O 1
ATOM 3110 N N . ARG A 1 407 ? -21.984 19.437 -0.100 1.00 91.62 407 ARG A N 1
ATOM 3111 C CA . ARG A 1 407 ? -23.348 18.940 0.129 1.00 91.62 407 ARG A CA 1
ATOM 3112 C C . ARG A 1 407 ? -23.391 17.845 1.175 1.00 91.62 407 ARG A C 1
ATOM 3114 O O . ARG A 1 407 ? -24.333 17.811 1.962 1.00 91.62 407 ARG A O 1
ATOM 3121 N N . TYR A 1 408 ? -22.390 16.972 1.156 1.00 95.75 408 TYR A N 1
ATOM 3122 C CA . TYR A 1 408 ? -22.320 15.797 2.010 1.00 95.75 408 TYR A CA 1
ATOM 3123 C C . TYR A 1 408 ? -20.926 15.646 2.600 1.00 95.75 408 TYR A C 1
ATOM 3125 O O . TYR A 1 408 ? -19.931 15.835 1.898 1.00 95.75 408 TYR A O 1
ATOM 3133 N N . ILE A 1 409 ? -20.885 15.263 3.869 1.00 98.25 409 ILE A N 1
ATOM 3134 C CA . ILE A 1 409 ? -19.698 14.759 4.551 1.00 98.25 409 ILE A CA 1
ATOM 3135 C C . ILE A 1 409 ? -20.088 13.399 5.119 1.00 98.25 409 ILE A C 1
ATOM 3137 O O . ILE A 1 409 ? -21.064 13.302 5.855 1.00 98.25 409 ILE A O 1
ATOM 3141 N N . LEU A 1 410 ? -19.379 12.348 4.732 1.00 98.62 410 LEU A N 1
ATOM 3142 C CA . LEU A 1 410 ? -19.611 10.985 5.196 1.00 98.62 410 LEU A CA 1
ATOM 3143 C C . LEU A 1 410 ? -18.478 10.625 6.152 1.00 98.62 410 LEU A C 1
ATOM 3145 O O . LEU A 1 410 ? -17.338 10.560 5.707 1.00 98.62 410 LEU A O 1
ATOM 3149 N N . ASN A 1 411 ? -18.748 10.424 7.439 1.00 98.62 411 ASN A N 1
ATOM 3150 C CA . ASN A 1 411 ? -17.685 10.051 8.374 1.00 98.62 411 ASN A CA 1
ATOM 3151 C C . ASN A 1 411 ? -17.515 8.537 8.429 1.00 98.62 411 ASN A C 1
ATOM 3153 O O . ASN A 1 411 ? -18.480 7.805 8.665 1.00 98.62 411 ASN A O 1
ATOM 3157 N N . THR A 1 412 ? -16.276 8.090 8.247 1.00 98.19 412 THR A N 1
ATOM 3158 C CA . THR A 1 412 ? -15.899 6.686 8.400 1.00 98.19 412 THR A CA 1
ATOM 3159 C C . THR A 1 412 ? -15.807 6.293 9.866 1.00 98.19 412 THR A C 1
ATOM 3161 O O . THR A 1 412 ? -16.141 5.163 10.187 1.00 98.19 412 THR A O 1
ATOM 3164 N N . SER A 1 413 ? -15.425 7.209 10.762 1.00 96.31 413 SER A N 1
ATOM 3165 C CA . SER A 1 413 ? -15.357 6.980 12.210 1.00 96.31 413 SER A CA 1
ATOM 3166 C C . SER A 1 413 ? -15.572 8.278 13.008 1.00 96.31 413 SER A C 1
ATOM 3168 O O . SER A 1 413 ? -15.742 9.362 12.446 1.00 96.31 413 SER A O 1
ATOM 3170 N N . ALA A 1 414 ? -15.577 8.169 14.341 1.00 94.88 414 ALA A N 1
ATOM 3171 C CA . ALA A 1 414 ? -15.638 9.313 15.259 1.00 94.88 414 ALA A CA 1
ATOM 3172 C C . ALA A 1 414 ? -14.253 9.888 15.612 1.00 94.88 414 ALA A C 1
ATOM 3174 O O . ALA A 1 414 ? -14.156 10.715 16.523 1.00 94.88 414 ALA A O 1
ATOM 3175 N N . ASP A 1 415 ? -13.180 9.419 14.972 1.00 94.38 415 ASP A N 1
ATOM 3176 C CA . ASP A 1 415 ? -11.836 9.825 15.359 1.00 94.38 415 ASP A CA 1
ATOM 3177 C C . ASP A 1 415 ? -11.530 11.274 14.922 1.00 94.38 415 ASP A C 1
ATOM 3179 O O . ASP A 1 415 ? -12.008 11.732 13.875 1.00 94.38 415 ASP A O 1
ATOM 3183 N N . PRO A 1 416 ? -10.790 12.063 15.733 1.00 93.38 416 PRO A N 1
ATOM 3184 C CA . PRO A 1 416 ? -10.663 13.509 15.515 1.00 93.38 416 PRO A CA 1
ATOM 3185 C C . PRO A 1 416 ? -10.019 13.914 14.187 1.00 93.38 416 PRO A C 1
ATOM 3187 O O . PRO A 1 416 ? -10.242 15.023 13.713 1.00 93.38 416 PRO A O 1
ATOM 3190 N N . ASP A 1 417 ? -9.208 13.051 13.592 1.00 93.38 417 ASP A N 1
ATOM 3191 C CA . ASP A 1 417 ? -8.580 13.242 12.288 1.00 93.38 417 ASP A CA 1
ATOM 3192 C C . ASP A 1 417 ? -9.447 12.794 11.103 1.00 93.38 417 ASP A C 1
ATOM 3194 O O . ASP A 1 417 ? -9.056 13.025 9.961 1.00 93.38 417 ASP A O 1
ATOM 3198 N N . HIS A 1 418 ? -10.638 12.255 11.371 1.00 96.12 418 HIS A N 1
ATOM 3199 C CA . HIS A 1 418 ? -11.660 11.904 10.384 1.00 96.12 418 HIS A CA 1
ATOM 3200 C C . HIS A 1 418 ? -12.902 12.807 10.490 1.00 96.12 418 HIS A C 1
ATOM 3202 O O . HIS A 1 418 ? -13.478 13.207 9.476 1.00 96.12 418 HIS A O 1
ATOM 3208 N N . ALA A 1 419 ? -13.296 13.195 11.705 1.00 96.56 419 ALA A N 1
ATOM 3209 C CA . ALA A 1 419 ? -14.513 13.971 11.960 1.00 96.56 419 ALA A CA 1
ATOM 3210 C C . ALA A 1 419 ? -14.269 15.378 12.541 1.00 96.56 419 ALA A C 1
ATOM 3212 O O . ALA A 1 419 ? -15.206 16.165 12.665 1.00 96.56 419 ALA A O 1
ATOM 3213 N N . GLY A 1 420 ? -13.031 15.733 12.902 1.00 94.50 420 GLY A N 1
ATOM 3214 C CA . GLY A 1 420 ? -12.743 17.001 13.582 1.00 94.50 420 GLY A CA 1
ATOM 3215 C C . GLY A 1 420 ? -12.899 18.247 12.709 1.00 94.50 420 GLY A C 1
ATOM 3216 O O . GLY A 1 420 ? -13.017 19.348 13.237 1.00 94.50 420 GLY A O 1
ATOM 3217 N N . GLY A 1 421 ? -12.885 18.107 11.383 1.00 94.94 421 GLY A N 1
ATOM 3218 C CA . GLY A 1 421 ? -13.115 19.206 10.446 1.00 94.94 421 GLY A CA 1
ATOM 3219 C C . GLY A 1 421 ? -14.579 19.416 10.053 1.00 94.94 421 GLY A C 1
ATOM 3220 O O . GLY A 1 421 ? -14.857 20.346 9.290 1.00 94.94 421 GLY A O 1
ATOM 3221 N N . ASN A 1 422 ? -15.502 18.576 10.532 1.00 96.06 422 ASN A N 1
ATOM 3222 C CA . ASN A 1 422 ? -16.889 18.502 10.072 1.00 96.06 422 ASN A CA 1
ATOM 3223 C C . ASN A 1 422 ? -17.599 19.858 10.068 1.00 96.06 422 ASN A C 1
ATOM 3225 O O . ASN A 1 422 ? -18.084 20.294 9.026 1.00 96.06 422 ASN A O 1
ATOM 3229 N N . GLY A 1 423 ? -17.625 20.552 11.202 1.00 93.12 423 GLY A N 1
ATOM 3230 C CA . GLY A 1 423 ? -18.330 21.816 11.362 1.00 93.12 423 GLY A CA 1
ATOM 3231 C C . GLY A 1 423 ? -17.779 22.883 10.432 1.00 93.12 423 GLY A C 1
ATOM 3232 O O . GLY A 1 423 ? -18.549 23.606 9.805 1.00 93.12 423 GLY A O 1
ATOM 3233 N N . LYS A 1 424 ? -16.453 22.922 10.245 1.00 92.62 424 LYS A N 1
ATOM 3234 C CA . LYS A 1 424 ? -15.825 23.875 9.326 1.00 92.62 424 LYS A CA 1
ATOM 3235 C C . LYS A 1 424 ? -16.111 23.556 7.859 1.00 92.62 424 LYS A C 1
ATOM 3237 O O . LYS A 1 424 ? -16.339 24.471 7.075 1.00 92.62 424 LYS A O 1
ATOM 3242 N N . MET A 1 425 ? -16.083 22.279 7.486 1.00 92.12 425 MET A N 1
ATOM 3243 C CA . MET A 1 425 ? -16.357 21.804 6.124 1.00 92.12 425 MET A CA 1
ATOM 3244 C C . MET A 1 425 ? -17.846 21.915 5.759 1.00 92.12 425 MET A C 1
ATOM 3246 O O . MET A 1 425 ? -18.182 22.064 4.585 1.00 92.12 425 MET A O 1
ATOM 3250 N N . ALA A 1 426 ? -18.737 21.843 6.753 1.00 91.56 426 ALA A N 1
ATOM 3251 C CA . ALA A 1 426 ? -20.181 21.933 6.570 1.00 91.56 426 ALA A CA 1
ATOM 3252 C C . ALA A 1 426 ? -20.694 23.374 6.426 1.00 91.56 426 ALA A C 1
ATOM 3254 O O . ALA A 1 426 ? -21.823 23.566 5.962 1.00 91.56 426 ALA A O 1
ATOM 3255 N N . GLU A 1 427 ? -19.886 24.375 6.796 1.00 84.00 427 GLU A N 1
ATOM 3256 C CA . GLU A 1 427 ? -20.180 25.788 6.556 1.00 84.00 427 GLU A CA 1
ATOM 3257 C C . GLU A 1 427 ? -20.320 26.050 5.048 1.00 84.00 427 GLU A C 1
ATOM 3259 O O . GLU A 1 427 ? -19.359 25.964 4.279 1.00 84.00 427 GLU A O 1
ATOM 3264 N N . LEU A 1 428 ? -21.526 26.414 4.610 1.00 67.06 428 LEU A N 1
ATOM 3265 C CA . LEU A 1 428 ? -21.722 26.904 3.252 1.00 67.06 428 LEU A CA 1
ATOM 3266 C C . LEU A 1 428 ? -21.178 28.327 3.100 1.00 67.06 428 LEU A C 1
ATOM 3268 O O . LEU A 1 428 ? -21.210 29.124 4.039 1.00 67.06 428 LEU A O 1
ATOM 3272 N N . SER A 1 429 ? -20.708 28.672 1.894 1.00 58.44 429 SER A N 1
ATOM 3273 C CA . SER A 1 429 ? -20.259 30.039 1.607 1.00 58.44 429 SER A CA 1
ATOM 3274 C C . SER A 1 429 ? -21.386 31.043 1.871 1.00 58.44 429 SER A C 1
ATOM 3276 O O . SER A 1 429 ? -22.565 30.740 1.659 1.00 58.44 429 SER A O 1
ATOM 3278 N N . SER A 1 430 ? -21.023 32.258 2.292 1.00 51.84 430 SER A N 1
ATOM 3279 C CA . SER A 1 430 ? -21.948 33.356 2.619 1.00 51.84 430 SER A CA 1
ATOM 3280 C C . SER A 1 430 ? -22.904 33.755 1.487 1.00 51.84 430 SER A C 1
ATOM 3282 O O . SER A 1 430 ? -23.883 34.453 1.737 1.00 51.84 430 SER A O 1
ATOM 3284 N N . ASP A 1 431 ? -22.641 33.304 0.259 1.00 51.00 431 ASP A N 1
ATOM 3285 C CA . ASP A 1 431 ? -23.485 33.532 -0.918 1.00 51.00 431 ASP A CA 1
ATOM 3286 C C . ASP A 1 431 ? -24.628 32.502 -1.042 1.00 51.00 431 ASP A C 1
ATOM 3288 O O . ASP A 1 431 ? -25.485 32.600 -1.926 1.00 51.00 431 ASP A O 1
ATOM 3292 N N . SER A 1 432 ? -24.672 31.507 -0.151 1.00 53.22 432 SER A N 1
ATOM 3293 C CA . SER A 1 432 ? -25.757 30.530 -0.071 1.00 53.22 432 SER A CA 1
ATOM 3294 C C . SER A 1 432 ? -27.016 31.194 0.477 1.00 53.22 432 SER A C 1
ATOM 3296 O O . SER A 1 432 ? -27.003 31.826 1.533 1.00 53.22 432 SER A O 1
ATOM 3298 N N . LYS A 1 433 ? -28.131 31.071 -0.255 1.00 46.91 433 LYS A N 1
ATOM 3299 C CA . LYS A 1 433 ? -29.401 31.714 0.109 1.00 46.91 433 LYS A CA 1
ATOM 3300 C C . LYS A 1 433 ? -29.820 31.291 1.520 1.00 46.91 433 LYS A C 1
ATOM 3302 O O . LYS A 1 433 ? -30.123 30.122 1.743 1.00 46.91 433 LYS A O 1
ATOM 3307 N N . ILE A 1 434 ? -29.900 32.252 2.441 1.00 50.38 434 ILE A N 1
ATOM 3308 C CA . ILE A 1 434 ? -30.550 32.056 3.740 1.00 50.38 434 ILE A CA 1
ATOM 3309 C C . ILE A 1 434 ? -32.013 31.700 3.465 1.00 50.38 434 ILE A C 1
ATOM 3311 O O . ILE A 1 434 ? -32.758 32.497 2.886 1.00 50.38 434 ILE A O 1
ATOM 3315 N N . LEU A 1 435 ? -32.432 30.503 3.874 1.00 51.44 435 LEU A N 1
ATOM 3316 C CA . LEU A 1 435 ? -33.843 30.142 3.895 1.00 51.44 435 LEU A CA 1
ATOM 3317 C C . LEU A 1 435 ? -34.456 30.813 5.123 1.00 51.44 435 LEU A C 1
ATOM 3319 O O . LEU A 1 435 ? -34.310 30.355 6.255 1.00 51.44 435 LEU A O 1
ATOM 3323 N N . GLY A 1 436 ? -35.100 31.958 4.899 1.00 46.66 436 GLY A N 1
ATOM 3324 C CA . GLY A 1 436 ? -35.860 32.640 5.937 1.00 46.66 436 GLY A CA 1
ATOM 3325 C C . GLY A 1 436 ? -37.098 31.824 6.287 1.00 46.66 436 GLY A C 1
ATOM 3326 O O . GLY A 1 436 ? -38.076 31.842 5.540 1.00 46.66 436 GLY A O 1
ATOM 3327 N N . VAL A 1 437 ? -37.076 31.125 7.422 1.00 46.28 437 VAL A N 1
ATOM 3328 C CA . VAL A 1 437 ? -38.292 30.535 7.984 1.00 46.28 437 VAL A CA 1
ATOM 3329 C C . VAL A 1 437 ? -39.040 31.660 8.685 1.00 46.28 437 VAL A C 1
ATOM 3331 O O . VAL A 1 437 ? -38.527 32.312 9.596 1.00 46.28 437 VAL A O 1
ATOM 3334 N N . THR A 1 438 ? -40.236 31.973 8.202 1.00 41.97 438 THR A N 1
ATOM 3335 C CA . THR A 1 438 ? -41.052 33.030 8.794 1.00 41.97 438 THR A CA 1
ATOM 3336 C C . THR A 1 438 ? -41.676 32.476 10.078 1.00 41.97 438 THR A C 1
ATOM 3338 O O . THR A 1 438 ? -42.513 31.584 10.000 1.00 41.97 438 THR A O 1
ATOM 3341 N N . PHE A 1 439 ? -41.264 33.044 11.222 1.00 35.16 439 PHE A N 1
ATOM 3342 C CA . PHE A 1 439 ? -41.764 32.889 12.606 1.00 35.16 439 PHE A CA 1
ATOM 3343 C C . PHE A 1 439 ? -41.105 31.812 13.496 1.00 35.16 439 PHE A C 1
ATOM 3345 O O . PHE A 1 439 ? -41.356 30.628 13.285 1.00 35.16 439 PHE A O 1
ATOM 3352 N N . PRO A 1 440 ? -40.407 32.191 14.600 1.00 48.06 440 PRO A N 1
ATOM 3353 C CA . PRO A 1 440 ? -39.672 33.450 14.865 1.00 48.06 440 PRO A CA 1
ATOM 3354 C C . PRO A 1 440 ? -38.480 33.619 13.889 1.00 48.06 440 PRO A C 1
ATOM 3356 O O . PRO A 1 440 ? -38.219 32.691 13.129 1.00 48.06 440 PRO A O 1
ATOM 3359 N N . PRO A 1 441 ? -37.773 34.773 13.822 1.00 47.09 441 PRO A N 1
ATOM 3360 C CA . PRO A 1 441 ? -36.731 34.998 12.815 1.00 47.09 441 PRO A CA 1
ATOM 3361 C C . PRO A 1 441 ? -35.477 34.176 13.136 1.00 47.09 441 PRO A C 1
ATOM 3363 O O . PRO A 1 441 ? -34.520 34.673 13.724 1.00 47.09 441 PRO A O 1
ATOM 3366 N N . VAL A 1 442 ? -35.490 32.904 12.750 1.00 51.72 442 VAL A N 1
ATOM 3367 C CA . VAL A 1 442 ? -34.304 32.055 12.702 1.00 51.72 442 VAL A CA 1
ATOM 3368 C C . VAL A 1 442 ? -33.909 31.960 11.236 1.00 51.72 442 VAL A C 1
ATOM 3370 O O . VAL A 1 442 ? -34.605 31.350 10.425 1.00 51.72 442 VAL A O 1
ATOM 3373 N N . GLY A 1 443 ? -32.810 32.618 10.873 1.00 52.81 443 GLY A N 1
ATOM 3374 C CA . GLY A 1 443 ? -32.161 32.345 9.598 1.00 52.81 443 GLY A CA 1
ATOM 3375 C C . GLY A 1 443 ? -31.512 30.971 9.689 1.00 52.81 443 GLY A C 1
ATOM 3376 O O . GLY A 1 443 ? -30.578 30.800 10.467 1.00 52.81 443 GLY A O 1
ATOM 3377 N N . VAL A 1 444 ? -32.007 29.996 8.926 1.00 51.91 444 VAL A N 1
ATOM 3378 C CA . VAL A 1 444 ? -31.304 28.722 8.762 1.00 51.91 444 VAL A CA 1
ATOM 3379 C C . VAL A 1 444 ? -30.343 28.912 7.598 1.00 51.91 444 VAL A C 1
ATOM 3381 O O . VAL A 1 444 ? -30.761 29.038 6.443 1.00 51.91 444 VAL A O 1
ATOM 3384 N N . VAL A 1 445 ? -29.051 29.003 7.910 1.00 56.53 445 VAL A N 1
ATOM 3385 C CA . VAL A 1 445 ? -28.007 28.869 6.894 1.00 56.53 445 VAL A CA 1
ATOM 3386 C C . VAL A 1 445 ? -28.018 27.393 6.501 1.00 56.53 445 VAL A C 1
ATOM 3388 O O . VAL A 1 445 ? -27.853 26.554 7.389 1.00 56.53 445 VAL A O 1
ATOM 3391 N N . PRO A 1 446 ? -28.281 27.040 5.230 1.00 64.19 446 PRO A N 1
ATOM 3392 C CA . PRO A 1 446 ? -28.155 25.651 4.820 1.00 64.19 446 PRO A CA 1
ATOM 3393 C C . PRO A 1 446 ? -26.710 25.210 5.100 1.00 64.19 446 PRO A C 1
ATOM 3395 O O . PRO A 1 446 ? -25.788 25.988 4.873 1.00 64.19 446 PRO A O 1
ATOM 3398 N N . SER A 1 447 ? -26.517 24.008 5.632 1.00 79.31 447 SER A N 1
ATOM 3399 C CA . SER A 1 447 ? -25.205 23.396 5.875 1.00 79.31 447 SER A CA 1
ATOM 3400 C C . SER A 1 447 ? -25.094 22.104 5.070 1.00 79.31 447 SER A C 1
ATOM 3402 O O . SER A 1 447 ? -26.110 21.563 4.618 1.00 79.31 447 SER A O 1
ATOM 3404 N N . ALA A 1 448 ? -23.880 21.582 4.900 1.00 90.31 448 ALA A N 1
ATOM 3405 C CA . ALA A 1 448 ? -23.724 20.218 4.401 1.00 90.31 448 ALA A CA 1
ATOM 3406 C C . ALA A 1 448 ? -24.450 19.220 5.325 1.00 90.31 448 ALA A C 1
ATOM 3408 O O . ALA A 1 448 ? -24.539 19.426 6.540 1.00 90.31 448 ALA A O 1
ATOM 3409 N N . THR A 1 449 ? -24.969 18.134 4.751 1.00 93.81 449 THR A N 1
ATOM 3410 C CA . THR A 1 449 ? -25.469 16.996 5.533 1.00 93.81 449 THR A CA 1
ATOM 3411 C C . THR A 1 449 ? -24.278 16.141 5.949 1.00 93.81 449 THR A C 1
ATOM 3413 O O . THR A 1 449 ? -23.508 15.703 5.095 1.00 93.81 449 THR A O 1
ATOM 3416 N N . ILE A 1 450 ? -24.120 15.916 7.249 1.00 97.25 450 ILE A N 1
ATOM 3417 C CA . ILE A 1 450 ? -23.061 15.084 7.814 1.00 97.25 450 ILE A CA 1
ATOM 3418 C C . ILE A 1 450 ? -23.700 13.742 8.156 1.00 97.25 450 ILE A C 1
ATOM 3420 O O . ILE A 1 450 ? -24.604 13.698 8.988 1.00 97.25 450 ILE A O 1
ATOM 3424 N N . ILE A 1 451 ? -23.263 12.675 7.495 1.00 98.06 451 ILE A N 1
ATOM 3425 C CA . ILE A 1 451 ? -23.839 11.334 7.608 1.00 98.06 451 ILE A CA 1
ATOM 3426 C C . ILE A 1 451 ? -22.802 10.402 8.220 1.00 98.06 451 ILE A C 1
ATOM 3428 O O . ILE A 1 451 ? -21.670 10.328 7.746 1.00 98.06 451 ILE A O 1
ATOM 3432 N N . ALA A 1 452 ? -23.200 9.649 9.239 1.00 98.19 452 ALA A N 1
ATOM 3433 C CA . ALA A 1 452 ? -22.375 8.601 9.827 1.00 98.19 452 ALA A CA 1
ATOM 3434 C C . ALA A 1 452 ? -23.244 7.464 10.381 1.00 98.19 452 ALA A C 1
ATOM 3436 O O . ALA A 1 452 ? -24.469 7.590 10.467 1.00 98.19 452 ALA A O 1
ATOM 3437 N N . HIS A 1 453 ? -22.629 6.355 10.789 1.00 98.31 453 HIS A N 1
ATOM 3438 C CA . HIS A 1 453 ? -23.348 5.347 11.568 1.00 98.31 453 HIS A CA 1
ATOM 3439 C C . HIS A 1 453 ? -23.778 5.933 12.930 1.00 98.31 453 HIS A C 1
ATOM 3441 O O . HIS A 1 453 ? -23.084 6.780 13.495 1.00 98.31 453 HIS A O 1
ATOM 3447 N N . GLU A 1 454 ? -24.903 5.493 13.501 1.00 97.44 454 GLU A N 1
ATOM 3448 C CA . GLU A 1 454 ? -25.437 6.072 14.748 1.00 97.44 454 GLU A CA 1
ATOM 3449 C C . GLU A 1 454 ? -24.478 5.984 15.949 1.00 97.44 454 GLU A C 1
ATOM 3451 O O . GLU A 1 454 ? -24.506 6.833 16.849 1.00 97.44 454 GLU A O 1
ATOM 3456 N N . ASN A 1 455 ? -23.585 4.991 15.946 1.00 96.44 455 ASN A N 1
ATOM 3457 C CA . ASN A 1 455 ? -22.545 4.870 16.964 1.00 96.44 455 ASN A CA 1
ATOM 3458 C C . ASN A 1 455 ? -21.552 6.036 16.883 1.00 96.44 455 ASN A C 1
ATOM 3460 O O . ASN A 1 455 ? -21.163 6.553 17.924 1.00 96.44 455 ASN A O 1
ATOM 3464 N N . VAL A 1 456 ? -21.223 6.543 15.689 1.00 96.25 456 VAL A N 1
ATOM 3465 C CA . VAL A 1 456 ? -20.365 7.732 15.531 1.00 96.25 456 VAL A CA 1
ATOM 3466 C C . VAL A 1 456 ? -21.008 8.944 16.203 1.00 96.25 456 VAL A C 1
ATOM 3468 O O . VAL A 1 456 ? -20.378 9.586 17.043 1.00 96.25 456 VAL A O 1
ATOM 3471 N N . LEU A 1 457 ? -22.292 9.206 15.931 1.00 95.19 457 LEU A N 1
ATOM 3472 C CA . LEU A 1 457 ? -23.037 10.290 16.581 1.00 95.19 457 LEU A CA 1
ATOM 3473 C C . LEU A 1 457 ? -23.075 10.117 18.105 1.00 95.19 457 LEU A C 1
ATOM 3475 O O . LEU A 1 457 ? -22.839 11.072 18.848 1.00 95.19 457 LEU A O 1
ATOM 3479 N N . SER A 1 458 ? -23.331 8.899 18.582 1.00 93.44 458 SER A N 1
ATOM 3480 C CA . SER A 1 458 ? -23.362 8.591 20.016 1.00 93.44 458 SER A CA 1
ATOM 3481 C C . SER A 1 458 ? -22.013 8.856 20.690 1.00 93.44 458 SER A C 1
ATOM 3483 O O . SER A 1 458 ? -21.975 9.364 21.809 1.00 93.44 458 SER A O 1
ATOM 3485 N N . ARG A 1 459 ? -20.896 8.565 20.011 1.00 91.12 459 ARG A N 1
ATOM 3486 C CA . ARG A 1 459 ? -19.538 8.820 20.517 1.00 91.12 459 ARG A CA 1
ATOM 3487 C C . ARG A 1 459 ? -19.198 10.309 20.508 1.00 91.12 459 ARG A C 1
ATOM 3489 O O . ARG A 1 459 ? -18.692 10.813 21.506 1.00 91.12 459 ARG A O 1
ATOM 3496 N N . MET A 1 460 ? -19.509 11.018 19.423 1.00 91.75 460 MET A N 1
ATOM 3497 C CA . MET A 1 460 ? -19.208 12.449 19.285 1.00 91.75 460 MET A CA 1
ATOM 3498 C C . MET A 1 460 ? -20.034 13.325 20.241 1.00 91.75 460 MET A C 1
ATOM 3500 O O . MET A 1 460 ? -19.535 14.336 20.738 1.00 91.75 460 MET A O 1
ATOM 3504 N N . SER A 1 461 ? -21.273 12.916 20.535 1.00 90.56 461 SER A N 1
ATOM 3505 C CA . SER A 1 461 ? -22.193 13.627 21.436 1.00 90.56 461 SER A CA 1
ATOM 3506 C C . SER A 1 461 ? -22.064 13.241 22.912 1.00 90.56 461 SER A C 1
ATOM 3508 O O . SER A 1 461 ? -22.661 13.894 23.775 1.00 90.56 461 SER A O 1
ATOM 3510 N N . ALA A 1 462 ? -21.284 12.203 23.232 1.00 85.38 462 ALA A N 1
ATOM 3511 C CA . ALA A 1 462 ? -21.087 11.772 24.607 1.00 85.38 462 ALA A CA 1
ATOM 3512 C C . ALA A 1 462 ? -20.385 12.871 25.433 1.00 85.38 462 ALA A C 1
ATOM 3514 O O . ALA A 1 462 ? -19.361 13.415 25.010 1.00 85.38 462 ALA A O 1
ATOM 3515 N N . PRO A 1 463 ? -20.883 13.196 26.640 1.00 69.62 463 PRO A N 1
ATOM 3516 C CA . PRO A 1 463 ? -20.194 14.118 27.531 1.00 69.62 463 PRO A CA 1
ATOM 3517 C C . PRO A 1 463 ? -18.844 13.511 27.937 1.00 69.62 463 PRO A C 1
ATOM 3519 O O . PRO A 1 463 ? -18.793 12.381 28.417 1.00 69.62 463 PRO A O 1
ATOM 3522 N N . GLY A 1 464 ? -17.756 14.258 27.731 1.00 60.09 464 GLY A N 1
ATOM 3523 C CA . GLY A 1 464 ? -16.387 13.800 27.977 1.00 60.09 464 GLY A CA 1
ATOM 3524 C C . GLY A 1 464 ? -16.210 13.126 29.340 1.00 60.09 464 GLY A C 1
ATOM 3525 O O . GLY A 1 464 ? -16.397 13.755 30.380 1.00 60.09 464 GLY A O 1
ATOM 3526 N N . THR A 1 465 ? -15.848 11.841 29.345 1.00 48.94 465 THR A N 1
ATOM 3527 C CA . THR A 1 465 ? -15.716 11.030 30.569 1.00 48.94 465 THR A CA 1
ATOM 3528 C C . THR A 1 465 ? -14.312 11.069 31.184 1.00 48.94 465 THR A C 1
ATOM 3530 O O . THR A 1 465 ? -14.095 10.492 32.249 1.00 48.94 465 THR A O 1
ATOM 3533 N N . GLN A 1 466 ? -13.351 11.747 30.547 1.00 45.53 466 GLN A N 1
ATOM 3534 C CA . GLN A 1 466 ? -11.983 11.932 31.038 1.00 45.53 466 GLN A CA 1
ATOM 3535 C C . GLN A 1 466 ? -11.542 13.397 30.967 1.00 45.53 466 GLN A C 1
ATOM 3537 O O . GLN A 1 466 ? -12.009 14.174 30.139 1.00 45.53 466 GLN A O 1
ATOM 3542 N N . LYS A 1 467 ? -10.600 13.751 31.849 1.00 41.84 467 LYS A N 1
ATOM 3543 C CA . LYS A 1 467 ? -10.072 15.108 32.073 1.00 41.84 467 LYS A CA 1
ATOM 3544 C C . LYS A 1 467 ? -9.418 15.754 30.832 1.00 41.84 467 LYS A C 1
ATOM 3546 O O . LYS A 1 467 ? -9.204 16.959 30.865 1.00 41.84 467 LYS A O 1
ATOM 3551 N N . ASP A 1 468 ? -9.180 14.976 29.770 1.00 45.50 468 ASP A N 1
ATOM 3552 C CA . ASP A 1 468 ? -8.513 15.385 28.524 1.00 45.50 468 ASP A CA 1
ATOM 3553 C C . ASP A 1 468 ? -9.364 15.197 27.246 1.00 45.50 468 ASP A C 1
ATOM 3555 O O . ASP A 1 468 ? -8.874 15.440 26.147 1.00 45.50 468 ASP A O 1
ATOM 3559 N N . THR A 1 469 ? -10.642 14.804 27.342 1.00 52.88 469 THR A N 1
ATOM 3560 C CA . THR A 1 469 ? -11.533 14.692 26.169 1.00 52.88 469 THR A CA 1
ATOM 3561 C C . THR A 1 469 ? -12.712 15.645 26.321 1.00 52.88 469 THR A C 1
ATOM 3563 O O . THR A 1 469 ? -13.723 15.299 26.933 1.00 52.88 469 THR A O 1
ATOM 3566 N N . THR A 1 470 ? -12.609 16.862 25.792 1.00 59.72 470 THR A N 1
ATOM 3567 C CA . THR A 1 470 ? -13.804 17.687 25.571 1.00 59.72 470 THR A CA 1
ATOM 3568 C C . THR A 1 470 ? -14.682 16.997 24.532 1.00 59.72 470 THR A C 1
ATOM 3570 O O . THR A 1 470 ? -14.161 16.525 23.523 1.00 59.72 470 THR A O 1
ATOM 3573 N N . ALA A 1 471 ? -15.995 16.922 24.775 1.00 70.62 471 ALA A N 1
ATOM 3574 C CA . ALA A 1 471 ? -16.947 16.451 23.768 1.00 70.62 471 ALA A CA 1
ATOM 3575 C C . ALA A 1 471 ? -16.748 17.228 22.455 1.00 70.62 471 ALA A C 1
ATOM 3577 O O . ALA A 1 471 ? -16.375 18.408 22.501 1.00 70.62 471 ALA A O 1
ATOM 3578 N N . PHE A 1 472 ? -16.997 16.587 21.309 1.00 84.19 472 PHE A N 1
ATOM 3579 C CA . PHE A 1 472 ? -16.918 17.287 20.029 1.00 84.19 472 PHE A CA 1
ATOM 3580 C C . PHE A 1 472 ? -17.863 18.495 20.056 1.00 84.19 472 PHE A C 1
ATOM 3582 O O . PHE A 1 472 ? -18.981 18.375 20.578 1.00 84.19 472 PHE A O 1
ATOM 3589 N N . PRO A 1 473 ? -17.453 19.650 19.506 1.00 89.69 473 PRO A N 1
ATOM 3590 C CA . PRO A 1 473 ? -18.370 20.748 19.249 1.00 89.69 473 PRO A CA 1
ATOM 3591 C C . PRO A 1 473 ? -19.623 20.236 18.536 1.00 89.69 473 PRO A C 1
ATOM 3593 O O . PRO A 1 473 ? -19.530 19.450 17.598 1.00 89.69 473 PRO A O 1
ATOM 3596 N N . SER A 1 474 ? -20.807 20.699 18.941 1.00 90.50 474 SER A N 1
ATOM 3597 C CA . SER A 1 474 ? -22.068 20.241 18.337 1.00 90.50 474 SER A CA 1
ATOM 3598 C C . SER A 1 474 ? -22.163 20.517 16.834 1.00 90.50 474 SER A C 1
ATOM 3600 O O . SER A 1 474 ? -22.951 19.880 16.146 1.00 90.50 474 SER A O 1
ATOM 3602 N N . ALA A 1 475 ? -21.372 21.469 16.329 1.00 90.00 475 ALA A N 1
ATOM 3603 C CA . ALA A 1 475 ? -21.243 21.756 14.904 1.00 90.00 475 ALA A CA 1
ATOM 3604 C C . ALA A 1 475 ? -20.552 20.628 14.117 1.00 90.00 475 ALA A C 1
ATOM 3606 O O . ALA A 1 475 ? -20.775 20.520 12.917 1.00 90.00 475 ALA A O 1
ATOM 3607 N N . ASP A 1 476 ? -19.745 19.793 14.776 1.00 92.44 476 ASP A N 1
ATOM 3608 C CA . ASP A 1 476 ? -19.049 18.668 14.147 1.00 92.44 476 ASP A CA 1
ATOM 3609 C C . ASP A 1 476 ? -19.894 17.386 14.136 1.00 92.44 476 ASP A C 1
ATOM 3611 O O . ASP A 1 476 ? -19.517 16.407 13.499 1.00 92.44 476 ASP A O 1
ATOM 3615 N N . TRP A 1 477 ? -21.022 17.349 14.849 1.00 94.88 477 TRP A N 1
ATOM 3616 C CA . TRP A 1 477 ? -21.822 16.132 14.978 1.00 94.88 477 TRP A CA 1
ATOM 3617 C C . TRP A 1 477 ? -22.489 15.740 13.650 1.00 94.88 477 TRP A C 1
ATOM 3619 O O . TRP A 1 477 ? -22.914 16.620 12.896 1.00 94.88 477 TRP A O 1
ATOM 3629 N N . PRO A 1 478 ? -22.669 14.430 13.387 1.00 96.00 478 PRO A N 1
ATOM 3630 C CA . PRO A 1 478 ? -23.534 13.964 12.314 1.00 96.00 478 PRO A CA 1
ATOM 3631 C C . PRO A 1 478 ? -24.930 14.585 12.419 1.00 96.00 478 PRO A C 1
ATOM 3633 O O . PRO A 1 478 ? -25.554 14.572 13.482 1.00 96.00 478 PRO A O 1
ATOM 3636 N N . THR A 1 479 ? -25.416 15.140 11.311 1.00 95.19 479 THR A N 1
ATOM 3637 C CA . THR A 1 479 ? -26.760 15.724 11.206 1.00 95.19 479 THR A CA 1
ATOM 3638 C C . THR A 1 479 ? -27.786 14.722 10.688 1.00 95.19 479 THR A C 1
ATOM 3640 O O . THR A 1 479 ? -28.986 14.946 10.841 1.00 95.19 479 THR A O 1
ATOM 3643 N N . ASP A 1 480 ? -27.318 13.607 10.130 1.00 95.25 480 ASP A N 1
ATOM 3644 C CA . ASP A 1 480 ? -28.104 12.441 9.755 1.00 95.25 480 ASP A CA 1
ATOM 3645 C C . ASP A 1 480 ? -27.322 11.161 10.100 1.00 95.25 480 ASP A C 1
ATOM 3647 O O . ASP A 1 480 ? -26.088 11.152 10.146 1.00 95.25 480 ASP A O 1
ATOM 3651 N N . SER A 1 481 ? -28.031 10.074 10.390 1.00 96.06 481 SER A N 1
ATOM 3652 C CA . SER A 1 481 ? -27.407 8.826 10.826 1.00 96.06 481 SER A CA 1
ATOM 3653 C C . SER A 1 481 ? -28.153 7.600 10.333 1.00 96.06 481 SER A C 1
ATOM 3655 O O . SER A 1 481 ? -29.384 7.579 10.341 1.00 96.06 481 SER A O 1
ATOM 3657 N N . TYR A 1 482 ? -27.407 6.550 10.000 1.00 97.25 482 TYR A N 1
ATOM 3658 C CA . TYR A 1 482 ? -27.959 5.250 9.625 1.00 97.25 482 TYR A CA 1
ATOM 3659 C C . TYR A 1 482 ? -27.624 4.173 10.671 1.00 97.25 482 TYR A C 1
ATOM 3661 O O . TYR A 1 482 ? -26.722 4.355 11.490 1.00 97.25 482 TYR A O 1
ATOM 3669 N N . ARG A 1 483 ? -28.390 3.074 10.661 1.00 96.06 483 ARG A N 1
ATOM 3670 C CA . ARG A 1 483 ? -28.317 1.984 11.660 1.00 96.06 483 ARG A CA 1
ATOM 3671 C C . ARG A 1 483 ? -28.157 0.589 11.064 1.00 96.06 483 ARG A C 1
ATOM 3673 O O . ARG A 1 483 ? -27.842 -0.364 11.768 1.00 96.06 483 ARG A O 1
ATOM 3680 N N . ASP A 1 484 ? -28.489 0.451 9.787 1.00 96.19 484 ASP A N 1
ATOM 3681 C CA . ASP A 1 484 ? -28.474 -0.833 9.102 1.00 96.19 484 ASP A CA 1
ATOM 3682 C C . ASP A 1 484 ? -27.054 -1.183 8.645 1.00 96.19 484 ASP A C 1
ATOM 3684 O O . ASP A 1 484 ? -26.214 -0.304 8.464 1.00 96.19 484 ASP A O 1
ATOM 3688 N N . ALA A 1 485 ? -26.812 -2.465 8.360 1.00 96.12 485 ALA A N 1
ATOM 3689 C CA . ALA A 1 485 ? -25.517 -2.952 7.872 1.00 96.12 485 ALA A CA 1
ATOM 3690 C C . ALA A 1 485 ? -25.051 -2.269 6.570 1.00 96.12 485 ALA A C 1
ATOM 3692 O O . ALA A 1 485 ? -23.864 -2.241 6.257 1.00 96.12 485 ALA A O 1
ATOM 3693 N N . SER A 1 486 ? -25.985 -1.714 5.794 1.00 96.19 486 SER A N 1
ATOM 3694 C CA . SER A 1 486 ? -25.665 -0.902 4.627 1.00 96.19 486 SER A CA 1
ATOM 3695 C C . SER A 1 486 ? -26.652 0.242 4.470 1.00 96.19 486 SER A C 1
ATOM 3697 O O . SER A 1 486 ? -27.851 0.065 4.694 1.00 96.19 486 SER A O 1
ATOM 3699 N N . TYR A 1 487 ? -26.167 1.376 3.985 1.00 97.12 487 TYR A N 1
ATOM 3700 C CA . TYR A 1 487 ? -26.966 2.545 3.656 1.00 97.12 487 TYR A CA 1
ATOM 3701 C C . TYR A 1 487 ? -26.608 3.042 2.260 1.00 97.12 487 TYR A C 1
ATOM 3703 O O . TYR A 1 487 ? -25.465 2.968 1.825 1.00 97.12 487 TYR A O 1
ATOM 3711 N N . LYS A 1 488 ? -27.586 3.549 1.518 1.00 96.06 488 LYS A N 1
ATOM 3712 C CA . LYS A 1 488 ? -27.364 4.103 0.182 1.00 96.06 488 LYS A CA 1
ATOM 3713 C C . LYS A 1 488 ? -27.906 5.518 0.163 1.00 96.06 488 LYS A C 1
ATOM 3715 O O . LYS A 1 488 ? -29.054 5.727 0.555 1.00 96.06 488 LYS A O 1
ATOM 3720 N N . LEU A 1 489 ? -27.127 6.462 -0.363 1.00 94.38 489 LEU A N 1
ATOM 3721 C CA . LEU A 1 489 ? -27.667 7.793 -0.618 1.00 94.38 489 LEU A CA 1
ATOM 3722 C C . LEU A 1 489 ? -28.838 7.698 -1.605 1.00 94.38 489 LEU A C 1
ATOM 3724 O O . LEU A 1 489 ? -28.794 6.972 -2.604 1.00 94.38 489 LEU A O 1
ATOM 3728 N N . SER A 1 490 ? -29.913 8.421 -1.294 1.00 87.94 490 SER A N 1
ATOM 3729 C CA . SER A 1 490 ? -31.135 8.443 -2.101 1.00 87.94 490 SER A CA 1
ATOM 3730 C C . SER A 1 490 ? -30.902 9.050 -3.487 1.00 87.94 490 SER A C 1
ATOM 3732 O O . SER A 1 490 ? -31.539 8.642 -4.459 1.00 87.94 490 SER A O 1
ATOM 3734 N N . GLU A 1 491 ? -29.960 9.985 -3.586 1.00 88.81 491 GLU A N 1
ATOM 3735 C CA . GLU A 1 491 ? -29.564 10.663 -4.815 1.00 88.81 491 GLU A CA 1
ATOM 3736 C C . GLU A 1 491 ? -28.219 10.146 -5.335 1.00 88.81 491 GLU A C 1
ATOM 3738 O O . GLU A 1 491 ? -27.340 9.742 -4.573 1.00 88.81 491 GLU A O 1
ATOM 3743 N N . PHE A 1 492 ? -28.038 10.221 -6.654 1.00 88.69 492 PHE A N 1
ATOM 3744 C CA . PHE A 1 492 ? -26.706 10.158 -7.246 1.00 88.69 492 PHE A CA 1
ATOM 3745 C C . PHE A 1 492 ? -26.016 11.507 -7.054 1.00 88.69 492 PHE A C 1
ATOM 3747 O O . PHE A 1 492 ? -26.629 12.550 -7.289 1.00 88.69 492 PHE A O 1
ATOM 3754 N N . VAL A 1 493 ? -24.738 11.493 -6.683 1.00 87.06 493 VAL A N 1
ATOM 3755 C CA . VAL A 1 493 ? -23.945 12.717 -6.514 1.00 87.06 493 VAL A CA 1
ATOM 3756 C C . VAL A 1 493 ? -22.810 12.699 -7.520 1.00 87.06 493 VAL A C 1
ATOM 3758 O O . VAL A 1 493 ? -21.966 11.813 -7.488 1.00 87.06 493 VAL A O 1
ATOM 3761 N N . ASN A 1 494 ? -22.795 13.660 -8.443 1.00 86.06 494 ASN A N 1
ATOM 3762 C CA . ASN A 1 494 ? -21.803 13.761 -9.514 1.00 86.06 494 ASN A CA 1
ATOM 3763 C C . ASN A 1 494 ? -21.744 12.528 -10.439 1.00 86.06 494 ASN A C 1
ATOM 3765 O O . ASN A 1 494 ? -20.724 12.271 -11.067 1.00 86.06 494 ASN A O 1
ATOM 3769 N N . GLY A 1 495 ? -22.853 11.792 -10.560 1.00 84.19 495 GLY A N 1
ATOM 3770 C CA . GLY A 1 495 ? -22.919 10.532 -11.314 1.00 84.19 495 GLY A CA 1
ATOM 3771 C C . GLY A 1 495 ? -22.592 9.285 -10.488 1.00 84.19 495 GLY A C 1
ATOM 3772 O O . GLY A 1 495 ? -22.769 8.177 -10.986 1.00 84.19 495 GLY A O 1
ATOM 3773 N N . GLU A 1 496 ? -22.205 9.445 -9.221 1.00 89.44 496 GLU A N 1
ATOM 3774 C CA . GLU A 1 496 ? -21.861 8.336 -8.335 1.00 89.44 496 GLU A CA 1
ATOM 3775 C C . GLU A 1 496 ? -23.077 7.771 -7.606 1.00 89.44 496 GLU A C 1
ATOM 3777 O O . GLU A 1 496 ? -23.867 8.502 -7.002 1.00 89.44 496 GLU A O 1
ATOM 3782 N N . GLY A 1 497 ? -23.201 6.443 -7.633 1.00 94.81 497 GLY A N 1
ATOM 3783 C CA . GLY A 1 497 ? -24.047 5.715 -6.697 1.00 94.81 497 GLY A CA 1
ATOM 3784 C C . GLY A 1 497 ? -23.255 5.450 -5.424 1.00 94.81 497 GLY A C 1
ATOM 3785 O O . GLY A 1 497 ? -22.370 4.600 -5.440 1.00 94.81 497 GLY A O 1
ATOM 3786 N N . ILE A 1 498 ? -23.573 6.167 -4.349 1.00 97.94 498 ILE A N 1
ATOM 3787 C CA . ILE A 1 498 ? -22.833 6.085 -3.086 1.00 97.94 498 ILE A CA 1
ATOM 3788 C C . ILE A 1 498 ? -23.477 5.061 -2.155 1.00 97.94 498 ILE A C 1
ATOM 3790 O O . ILE A 1 498 ? -24.667 5.169 -1.835 1.00 97.94 498 ILE A O 1
ATOM 3794 N N . GLN A 1 499 ? -22.684 4.085 -1.718 1.00 98.12 499 GLN A N 1
ATOM 3795 C CA . GLN A 1 499 ? -23.090 3.060 -0.762 1.00 98.12 499 GLN A CA 1
ATOM 3796 C C . GLN A 1 499 ? -22.157 3.069 0.449 1.00 98.12 499 GLN A C 1
ATOM 3798 O O . GLN A 1 499 ? -20.946 3.157 0.299 1.00 98.12 499 GLN A O 1
ATOM 3803 N N . LEU A 1 500 ? -22.735 3.016 1.639 1.00 98.62 500 LEU A N 1
ATOM 3804 C CA . LEU A 1 500 ? -22.059 2.944 2.923 1.00 98.62 500 LEU A CA 1
ATOM 3805 C C . LEU A 1 500 ? -22.280 1.536 3.475 1.00 98.62 500 LEU A C 1
ATOM 3807 O O . LEU A 1 500 ? -23.403 1.027 3.417 1.00 98.62 500 LEU A O 1
ATOM 3811 N N . PHE A 1 501 ? -21.233 0.926 4.011 1.00 98.56 501 PHE A N 1
ATOM 3812 C CA . PHE A 1 501 ? -21.288 -0.367 4.683 1.00 98.56 501 PHE A CA 1
ATOM 3813 C C . PHE A 1 501 ? -20.757 -0.213 6.101 1.00 98.56 501 PHE A C 1
ATOM 3815 O O . PHE A 1 501 ? -19.665 0.322 6.289 1.00 98.56 501 PHE A O 1
ATOM 3822 N N . HIS A 1 502 ? -21.546 -0.641 7.084 1.00 98.56 502 HIS A N 1
ATOM 3823 C CA . HIS A 1 502 ? -21.166 -0.588 8.491 1.00 98.56 502 HIS A CA 1
ATOM 3824 C C . HIS A 1 502 ? -20.270 -1.775 8.835 1.00 98.56 502 HIS A C 1
ATOM 3826 O O . HIS A 1 502 ? -20.651 -2.923 8.615 1.00 98.56 502 HIS A O 1
ATOM 3832 N N . GLU A 1 503 ? -19.114 -1.484 9.423 1.00 98.12 503 GLU A N 1
ATOM 3833 C CA . GLU A 1 503 ? -18.166 -2.465 9.940 1.00 98.12 503 GLU A CA 1
ATOM 3834 C C . GLU A 1 503 ? -18.232 -2.454 11.477 1.00 98.12 503 GLU A C 1
ATOM 3836 O O . GLU A 1 503 ? -17.654 -1.585 12.133 1.00 98.12 503 GLU A O 1
ATOM 3841 N N . PRO A 1 504 ? -18.977 -3.386 12.099 1.00 96.31 504 PRO A N 1
ATOM 3842 C CA . PRO A 1 504 ? -19.475 -3.223 13.467 1.00 96.31 504 PRO A CA 1
ATOM 3843 C C . PRO A 1 504 ? -18.441 -3.420 14.580 1.00 96.31 504 PRO A C 1
ATOM 3845 O O . PRO A 1 504 ? -18.793 -3.267 15.751 1.00 96.31 504 PRO A O 1
ATOM 3848 N N . ALA A 1 505 ? -17.218 -3.841 14.259 1.00 96.56 505 ALA A N 1
ATOM 3849 C CA . ALA A 1 505 ? -16.217 -4.205 15.262 1.00 96.56 505 ALA A CA 1
ATOM 3850 C C . ALA A 1 505 ? -14.767 -4.066 14.768 1.00 96.56 505 ALA A C 1
ATOM 3852 O O . ALA A 1 505 ? -13.893 -4.797 15.254 1.00 96.56 505 ALA A O 1
ATOM 3853 N N . ALA A 1 506 ? -14.508 -3.200 13.784 1.00 96.69 506 ALA A N 1
ATOM 3854 C CA . ALA A 1 506 ? -13.184 -3.047 13.193 1.00 96.69 506 ALA A CA 1
ATOM 3855 C C . ALA A 1 506 ? -12.291 -2.141 14.056 1.00 96.69 506 ALA A C 1
ATOM 3857 O O . ALA A 1 506 ? -11.788 -2.571 15.098 1.00 96.69 506 ALA A O 1
ATOM 3858 N N . HIS A 1 507 ? -12.091 -0.898 13.642 1.00 96.62 507 HIS A N 1
ATOM 3859 C CA . HIS A 1 507 ? -11.378 0.121 14.399 1.00 96.62 507 HIS A CA 1
ATOM 3860 C C . HIS A 1 507 ? -12.179 0.557 15.651 1.00 96.62 507 HIS A C 1
ATOM 3862 O O . HIS A 1 507 ? -11.630 0.657 16.754 1.00 96.62 507 HIS A O 1
ATOM 3868 N N . THR A 1 508 ? -13.497 0.701 15.512 1.00 96.44 508 THR A N 1
ATOM 3869 C CA . THR A 1 508 ? -14.514 0.951 16.543 1.00 96.44 508 THR A CA 1
ATOM 3870 C C . THR A 1 508 ? -15.793 0.139 16.265 1.00 96.44 508 THR A C 1
ATOM 3872 O O . THR A 1 508 ? -15.800 -0.793 15.466 1.00 96.44 508 THR A O 1
ATOM 3875 N N . ASP A 1 509 ? -16.892 0.459 16.955 1.00 96.06 509 ASP A N 1
ATOM 3876 C CA . ASP A 1 509 ? -18.239 -0.056 16.683 1.00 96.06 509 ASP A CA 1
ATOM 3877 C C . ASP A 1 509 ? -19.032 0.772 15.656 1.00 96.06 509 AS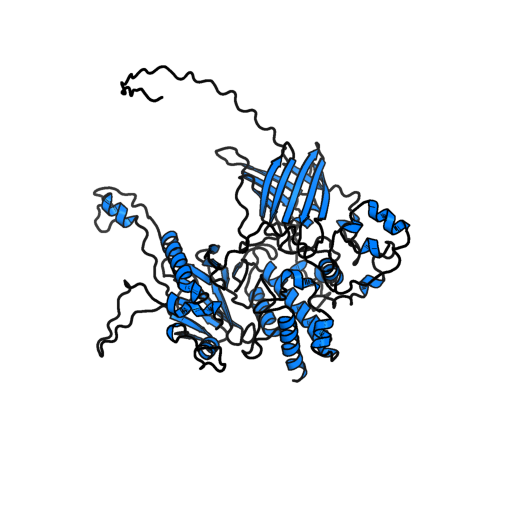P A C 1
ATOM 3879 O O . ASP A 1 509 ? -20.193 0.464 15.364 1.00 96.06 509 ASP A O 1
ATOM 3883 N N . GLY A 1 510 ? -18.455 1.857 15.138 1.00 96.56 510 GLY A N 1
ATOM 3884 C CA . GLY A 1 510 ? -19.125 2.808 14.251 1.00 96.56 510 GLY A CA 1
ATOM 3885 C C . GLY A 1 510 ? -18.524 2.912 12.855 1.00 96.56 510 GLY A C 1
ATOM 3886 O O . GLY A 1 510 ? -18.919 3.820 12.124 1.00 96.56 510 GLY A O 1
ATOM 3887 N N . ASP A 1 511 ? -17.582 2.040 12.497 1.00 98.31 511 ASP A N 1
ATOM 3888 C CA . ASP A 1 511 ? -16.789 2.230 11.287 1.00 98.31 511 ASP A CA 1
ATOM 3889 C C . ASP A 1 511 ? -17.625 2.067 10.016 1.00 98.31 511 ASP A C 1
ATOM 3891 O O . ASP A 1 511 ? -18.549 1.257 9.952 1.00 98.31 511 ASP A O 1
ATOM 3895 N N . THR A 1 512 ? -17.310 2.847 8.988 1.00 98.50 512 THR A N 1
ATOM 3896 C CA . THR A 1 512 ? -18.021 2.822 7.708 1.00 98.50 512 THR A CA 1
ATOM 3897 C C . THR A 1 512 ? -17.050 2.766 6.538 1.00 98.50 512 THR A C 1
ATOM 3899 O O . THR A 1 512 ? -16.172 3.618 6.418 1.00 98.50 512 THR A O 1
ATOM 3902 N N . ILE A 1 513 ? -17.278 1.828 5.621 1.00 98.50 513 ILE A N 1
ATOM 3903 C CA . ILE A 1 513 ? -16.680 1.829 4.282 1.00 98.50 513 ILE A CA 1
ATOM 3904 C C . ILE A 1 513 ? -17.611 2.592 3.334 1.00 98.50 513 ILE A C 1
ATOM 3906 O O . ILE A 1 513 ? -18.817 2.340 3.316 1.00 98.50 513 ILE A O 1
ATOM 3910 N N . VAL A 1 514 ? -17.069 3.494 2.511 1.00 98.81 514 VAL A N 1
ATOM 3911 C CA . VAL A 1 514 ? -17.835 4.219 1.482 1.00 98.81 514 VAL A CA 1
ATOM 3912 C C . VAL A 1 514 ? -17.421 3.758 0.090 1.00 98.81 514 VAL A C 1
ATOM 3914 O O . VAL A 1 514 ? -16.263 3.890 -0.293 1.00 98.81 514 VAL A O 1
ATOM 3917 N N . PHE A 1 515 ? -18.376 3.274 -0.701 1.00 98.62 515 PHE A N 1
ATOM 3918 C CA . PHE A 1 515 ? -18.162 2.804 -2.064 1.00 98.62 515 PHE A CA 1
ATOM 3919 C C . PHE A 1 515 ? -18.768 3.762 -3.102 1.00 98.62 515 PHE A C 1
ATOM 3921 O O . PHE A 1 515 ? -19.990 3.936 -3.190 1.00 98.62 515 PHE A O 1
ATOM 3928 N N . PHE A 1 516 ? -17.895 4.360 -3.913 1.00 97.81 516 PHE A N 1
ATOM 3929 C CA . PHE A 1 516 ? -18.210 5.131 -5.114 1.00 97.81 516 PHE A CA 1
ATOM 3930 C C . PHE A 1 516 ? -18.378 4.175 -6.292 1.00 97.81 516 PHE A C 1
ATOM 3932 O O . PHE A 1 516 ? -17.414 3.819 -6.966 1.00 97.81 516 PHE A O 1
ATOM 3939 N N . ARG A 1 517 ? -19.606 3.705 -6.520 1.00 95.19 517 ARG A N 1
ATOM 3940 C CA . ARG A 1 517 ? -19.841 2.578 -7.430 1.00 95.19 517 ARG A CA 1
ATOM 3941 C C . ARG A 1 517 ? -19.561 2.848 -8.907 1.00 95.19 517 ARG A C 1
ATOM 3943 O O . ARG A 1 517 ? -19.402 1.885 -9.646 1.00 95.19 517 ARG A O 1
ATOM 3950 N N . TYR A 1 518 ? -19.641 4.095 -9.376 1.00 87.38 518 TYR A N 1
ATOM 3951 C CA . TYR A 1 518 ? -19.423 4.381 -10.798 1.00 87.38 518 TYR A CA 1
ATOM 3952 C C . TYR A 1 518 ? -17.935 4.564 -11.083 1.00 87.38 518 TYR A C 1
ATOM 3954 O O . TYR A 1 518 ? -17.415 3.963 -12.019 1.00 87.38 518 TYR A O 1
ATOM 3962 N N . SER A 1 519 ? -17.246 5.337 -10.242 1.00 88.56 519 SER A N 1
ATOM 3963 C CA . SER A 1 519 ? -15.790 5.474 -10.312 1.00 88.56 519 SER A CA 1
ATOM 3964 C C . SER A 1 519 ? -15.043 4.242 -9.802 1.00 88.56 519 SER A C 1
ATOM 3966 O O . SER A 1 519 ? -13.838 4.191 -9.983 1.00 88.56 519 SER A O 1
ATOM 3968 N N . ASP A 1 520 ? -15.720 3.261 -9.205 1.00 93.38 520 ASP A N 1
ATOM 3969 C CA . ASP A 1 520 ? -15.134 2.038 -8.641 1.00 93.38 520 ASP A CA 1
ATOM 3970 C C . ASP A 1 520 ? -14.013 2.326 -7.621 1.00 93.38 520 ASP A C 1
ATOM 3972 O O . ASP A 1 520 ? -12.875 1.871 -7.738 1.00 93.38 520 ASP A O 1
ATOM 3976 N N . VAL A 1 521 ? -14.343 3.156 -6.625 1.00 97.81 521 VAL A N 1
ATOM 3977 C CA . VAL A 1 521 ? -13.418 3.575 -5.560 1.00 97.81 521 VAL A CA 1
ATOM 3978 C C . VAL A 1 521 ? -14.019 3.300 -4.191 1.00 97.81 521 VAL A C 1
ATOM 3980 O O . VAL A 1 521 ? -15.158 3.677 -3.923 1.00 97.81 521 VAL A O 1
ATOM 3983 N N . ILE A 1 522 ? -13.233 2.713 -3.296 1.00 98.81 522 ILE A N 1
ATOM 3984 C CA . ILE A 1 522 ? -13.606 2.461 -1.905 1.00 98.81 522 ILE A CA 1
ATOM 3985 C C . ILE A 1 522 ? -12.800 3.391 -0.996 1.00 98.81 522 ILE A C 1
ATOM 3987 O O . ILE A 1 522 ? -11.574 3.362 -1.008 1.00 98.81 522 ILE A O 1
ATOM 3991 N N . ALA A 1 523 ? -13.467 4.198 -0.178 1.00 98.75 523 ALA A N 1
ATOM 3992 C CA . ALA A 1 523 ? -12.840 4.872 0.954 1.00 98.75 523 ALA A CA 1
ATOM 3993 C C . ALA A 1 523 ? -13.019 3.999 2.201 1.00 98.75 523 ALA A C 1
ATOM 3995 O O . ALA A 1 523 ? -14.144 3.762 2.642 1.00 98.75 523 ALA A O 1
ATOM 3996 N N . ALA A 1 524 ? -11.907 3.486 2.726 1.00 98.50 524 ALA A N 1
ATOM 3997 C CA . ALA A 1 524 ? -11.902 2.444 3.753 1.00 98.50 524 ALA A CA 1
ATOM 3998 C C . ALA A 1 524 ? -11.808 2.983 5.189 1.00 98.50 524 ALA A C 1
ATOM 4000 O O . ALA A 1 524 ? -11.936 2.207 6.132 1.00 98.50 524 ALA A O 1
ATOM 4001 N N . GLY A 1 525 ? -11.539 4.279 5.376 1.00 97.31 525 GLY A N 1
ATOM 4002 C CA . GLY A 1 525 ? -11.215 4.818 6.699 1.00 97.31 525 GLY A CA 1
ATOM 4003 C C . GLY A 1 525 ? -10.061 4.049 7.354 1.00 97.31 525 GLY A C 1
ATOM 4004 O O . GLY A 1 525 ? -9.226 3.444 6.675 1.00 97.31 525 GLY A O 1
ATOM 4005 N N . ASP A 1 526 ? -10.027 4.031 8.683 1.00 96.75 526 ASP A N 1
ATOM 4006 C CA . ASP A 1 526 ? -8.938 3.414 9.453 1.00 96.75 526 ASP A CA 1
ATOM 4007 C C . ASP A 1 526 ? -8.941 1.874 9.496 1.00 96.75 526 ASP A C 1
ATOM 4009 O O . ASP A 1 526 ? -8.096 1.261 10.152 1.00 96.75 526 ASP A O 1
ATOM 4013 N N . ILE A 1 527 ? -9.832 1.230 8.734 1.00 98.06 527 ILE A N 1
ATOM 4014 C CA . ILE A 1 527 ? -9.792 -0.218 8.481 1.00 98.06 527 ILE A CA 1
ATOM 4015 C C . ILE A 1 527 ? -8.519 -0.592 7.708 1.00 98.06 527 ILE A C 1
ATOM 4017 O O . ILE A 1 527 ? -7.910 -1.632 7.972 1.00 98.06 527 ILE A O 1
ATOM 4021 N N . LEU A 1 528 ? -8.105 0.259 6.761 1.00 98.06 528 LEU A N 1
ATOM 4022 C CA . LEU A 1 528 ? -6.882 0.088 5.983 1.00 98.06 528 LEU A CA 1
ATOM 4023 C C . LEU A 1 528 ? -5.918 1.237 6.261 1.00 98.06 528 LEU A C 1
ATOM 4025 O O . LEU A 1 528 ? -6.259 2.409 6.104 1.00 98.06 528 LEU A O 1
ATOM 4029 N N . ARG A 1 529 ? -4.675 0.878 6.583 1.00 94.56 529 ARG A N 1
ATOM 4030 C CA . ARG A 1 529 ? -3.558 1.809 6.738 1.00 94.56 529 ARG A CA 1
ATOM 4031 C C . ARG A 1 529 ? -2.309 1.232 6.091 1.00 94.56 529 ARG A C 1
ATOM 4033 O O . ARG A 1 529 ? -2.039 0.043 6.231 1.00 94.56 529 ARG A O 1
ATOM 4040 N N . THR A 1 530 ? -1.513 2.063 5.422 1.00 92.44 530 THR A N 1
ATOM 4041 C CA . THR A 1 530 ? -0.207 1.632 4.874 1.00 92.44 530 THR A CA 1
ATOM 4042 C C . THR A 1 530 ? 0.983 2.183 5.655 1.00 92.44 530 THR A C 1
ATOM 4044 O O . THR A 1 530 ? 2.123 2.022 5.228 1.00 92.44 530 THR A O 1
ATOM 4047 N N . ASP A 1 531 ? 0.732 2.885 6.756 1.00 91.06 531 ASP A N 1
ATOM 40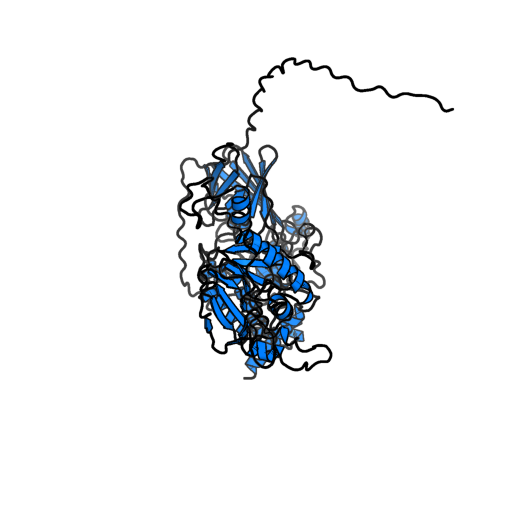48 C CA . ASP A 1 531 ? 1.740 3.594 7.546 1.00 91.06 531 ASP A CA 1
ATOM 4049 C C . ASP A 1 531 ? 1.945 3.009 8.953 1.00 91.06 531 ASP A C 1
ATOM 4051 O O . ASP A 1 531 ? 2.800 3.490 9.697 1.00 91.06 531 ASP A O 1
ATOM 4055 N N . GLY A 1 532 ? 1.183 1.975 9.318 1.00 94.19 532 GLY A N 1
ATOM 4056 C CA . GLY A 1 532 ? 1.245 1.365 10.638 1.00 94.19 532 GLY A CA 1
ATOM 4057 C C . GLY A 1 532 ? 0.384 0.113 10.792 1.00 94.19 532 GLY A C 1
ATOM 4058 O O . GLY A 1 532 ? -0.400 -0.257 9.910 1.00 94.19 532 GLY A O 1
ATOM 4059 N N . TYR A 1 533 ? 0.541 -0.550 11.939 1.00 97.69 533 TYR A N 1
ATOM 4060 C CA . TYR A 1 533 ? -0.346 -1.639 12.351 1.00 97.69 533 TYR A CA 1
ATOM 4061 C C . TYR A 1 533 ? -1.790 -1.147 12.517 1.00 97.69 533 TYR A C 1
ATOM 4063 O O . TYR A 1 533 ? -1.984 0.028 12.841 1.00 97.69 533 TYR A O 1
ATOM 4071 N N . PRO A 1 534 ? -2.796 -2.035 12.378 1.00 97.38 534 PRO A N 1
ATOM 4072 C CA . PRO A 1 534 ? -4.182 -1.651 12.591 1.00 97.38 534 PRO A CA 1
ATOM 4073 C C . PRO A 1 534 ? -4.370 -1.029 13.970 1.00 97.38 534 PRO A C 1
ATOM 4075 O O . PRO A 1 534 ? -3.861 -1.548 14.972 1.00 97.38 534 PRO A O 1
ATOM 4078 N N . VAL A 1 535 ? -5.119 0.064 14.015 1.00 95.94 535 VAL A N 1
ATOM 4079 C CA . VAL A 1 535 ? -5.572 0.682 15.258 1.00 95.94 535 VAL A CA 1
ATOM 4080 C C . VAL A 1 535 ? -6.978 0.165 15.518 1.00 95.94 535 VAL A C 1
ATOM 4082 O O . VAL A 1 535 ? -7.827 0.252 14.639 1.00 95.94 535 VAL A O 1
ATOM 4085 N N . PHE A 1 536 ? -7.232 -0.379 16.704 1.00 96.12 536 PHE A N 1
ATOM 4086 C CA . PHE A 1 536 ? -8.580 -0.762 17.117 1.00 96.12 536 PHE A CA 1
ATOM 4087 C C . PHE A 1 536 ? -8.754 -0.558 18.618 1.00 96.12 536 PHE A C 1
ATOM 4089 O O . PHE A 1 536 ? -7.917 -0.969 19.429 1.00 96.12 536 PHE A O 1
ATOM 4096 N N . ASP A 1 537 ? -9.860 0.074 18.994 1.00 93.12 537 ASP A N 1
ATOM 4097 C CA . ASP A 1 537 ? -10.166 0.391 20.382 1.00 93.12 537 ASP A CA 1
ATOM 4098 C C . ASP A 1 537 ? -11.212 -0.577 20.939 1.00 93.12 537 ASP A C 1
ATOM 4100 O O . ASP A 1 537 ? -12.413 -0.465 20.694 1.00 93.12 537 ASP A O 1
ATOM 4104 N N . ILE A 1 538 ? -10.743 -1.506 21.772 1.00 93.31 538 ILE A N 1
ATOM 4105 C CA . ILE A 1 538 ? -11.570 -2.523 22.435 1.00 93.31 538 ILE A CA 1
ATOM 4106 C C . ILE A 1 538 ? -12.667 -1.890 23.305 1.00 93.31 538 ILE A C 1
ATOM 4108 O O . ILE A 1 538 ? -13.751 -2.457 23.440 1.00 93.31 538 ILE A O 1
ATOM 4112 N N . GLN A 1 539 ? -12.418 -0.723 23.907 1.00 90.69 539 GLN A N 1
ATOM 4113 C CA . GLN A 1 539 ? -13.409 -0.031 24.738 1.00 90.69 539 GLN A CA 1
ATOM 4114 C C . GLN A 1 539 ? -14.485 0.657 23.891 1.00 90.69 539 GLN A C 1
ATOM 4116 O O . GLN A 1 539 ? -15.623 0.808 24.344 1.00 90.69 539 GLN A O 1
ATOM 4121 N N . LYS A 1 540 ? -14.146 1.036 22.655 1.00 91.94 540 LYS A N 1
ATOM 4122 C CA . LYS A 1 540 ? -15.095 1.530 21.650 1.00 91.94 540 LYS A CA 1
ATOM 4123 C C . LYS A 1 540 ? -15.679 0.414 20.770 1.00 91.94 540 LYS A C 1
ATOM 4125 O O . LYS A 1 540 ? -16.345 0.726 19.797 1.00 91.94 540 LYS A O 1
ATOM 4130 N N . GLY A 1 541 ? -15.462 -0.861 21.105 1.00 93.50 541 GLY A N 1
ATOM 4131 C CA . GLY A 1 541 ? -16.041 -2.010 20.394 1.00 93.50 541 GLY A CA 1
ATOM 4132 C C . GLY A 1 541 ? -15.218 -2.555 19.221 1.00 93.50 541 GLY A C 1
ATOM 4133 O O . GLY A 1 541 ? -15.628 -3.545 18.622 1.00 93.50 541 GLY A O 1
ATOM 4134 N N . GLY A 1 542 ? -14.045 -1.981 18.941 1.00 96.31 542 GLY A N 1
ATOM 4135 C CA . GLY A 1 542 ? -13.113 -2.478 17.930 1.00 96.31 542 GLY A CA 1
ATOM 4136 C C . GLY A 1 542 ? -12.409 -3.779 18.337 1.00 96.31 542 GLY A C 1
ATOM 4137 O O . GLY A 1 542 ? -12.274 -4.116 19.520 1.00 96.31 542 GLY A O 1
ATOM 4138 N N . SER A 1 543 ? -11.935 -4.541 17.355 1.00 96.75 543 SER A N 1
ATOM 4139 C CA . SER A 1 543 ? -11.286 -5.833 17.580 1.00 96.75 543 SER A CA 1
ATOM 4140 C C . SER A 1 543 ? -10.396 -6.258 16.415 1.00 96.75 543 SER A C 1
ATOM 4142 O O . SER A 1 543 ? -10.650 -5.924 15.262 1.00 96.75 543 SER A O 1
ATOM 4144 N N . LEU A 1 544 ? -9.388 -7.090 16.698 1.00 96.38 544 LEU A N 1
ATOM 4145 C CA . LEU A 1 544 ? -8.501 -7.612 15.653 1.00 96.38 544 LEU A CA 1
ATOM 4146 C C . LEU A 1 544 ? -9.248 -8.480 14.625 1.00 96.38 544 LEU A C 1
ATOM 4148 O O . LEU A 1 544 ? -8.927 -8.449 13.440 1.00 96.38 544 LEU A O 1
ATOM 4152 N N . ASN A 1 545 ? -10.247 -9.247 15.072 1.00 96.56 545 ASN A N 1
ATOM 4153 C CA . ASN A 1 545 ? -11.072 -10.053 14.171 1.00 96.56 545 ASN A CA 1
ATOM 4154 C C . ASN A 1 545 ? -11.997 -9.181 13.321 1.00 96.56 545 ASN A C 1
ATOM 4156 O O . ASN A 1 545 ? -12.091 -9.424 12.129 1.00 96.56 545 ASN A O 1
ATOM 4160 N N . GLY A 1 546 ? -12.604 -8.135 13.886 1.00 97.44 546 GLY A N 1
ATOM 4161 C CA . GLY A 1 546 ? -13.442 -7.237 13.095 1.00 97.44 546 GLY A CA 1
ATOM 4162 C C . GLY A 1 546 ? -12.647 -6.431 12.067 1.00 97.44 546 GLY A C 1
ATOM 4163 O O . GLY A 1 546 ? -13.145 -6.213 10.971 1.00 97.44 546 GLY A O 1
ATOM 4164 N N . VAL A 1 547 ? -11.383 -6.077 12.347 1.00 98.25 547 VAL A N 1
ATOM 4165 C CA . VAL A 1 547 ? -10.484 -5.521 11.315 1.00 98.25 547 VAL A CA 1
ATOM 4166 C C . VAL A 1 547 ? -10.300 -6.518 10.166 1.00 98.25 547 VAL A C 1
ATOM 4168 O O . VAL A 1 547 ? -10.351 -6.133 9.002 1.00 98.25 547 VAL A O 1
ATOM 4171 N N . LEU A 1 548 ? -10.099 -7.805 10.468 1.00 97.69 548 LEU A N 1
ATOM 4172 C CA . LEU A 1 548 ? -9.964 -8.839 9.437 1.00 97.69 548 LEU A CA 1
ATOM 4173 C C . LEU A 1 548 ? -11.248 -9.054 8.641 1.00 97.69 548 LEU A C 1
ATOM 4175 O O . LEU A 1 548 ? -11.172 -9.203 7.424 1.00 97.69 548 LEU A O 1
ATOM 4179 N N . ASP A 1 549 ? -12.397 -9.065 9.309 1.00 98.19 549 ASP A N 1
ATOM 4180 C CA . ASP A 1 549 ? -13.699 -9.209 8.660 1.00 98.19 549 ASP A CA 1
ATOM 4181 C C . ASP A 1 549 ? -13.949 -8.035 7.700 1.00 98.19 549 ASP A C 1
ATOM 4183 O O . ASP A 1 549 ? -14.288 -8.264 6.541 1.00 98.19 549 ASP A O 1
ATOM 4187 N N . ALA A 1 550 ? -13.642 -6.805 8.121 1.00 98.50 550 ALA A N 1
ATOM 4188 C CA . ALA A 1 550 ? -13.756 -5.612 7.285 1.00 98.50 550 ALA A CA 1
ATOM 4189 C C . ALA A 1 550 ? -12.779 -5.617 6.092 1.00 98.50 550 ALA A C 1
ATOM 4191 O O . ALA A 1 550 ? -13.156 -5.284 4.969 1.00 98.50 550 ALA A O 1
ATOM 4192 N N . LEU A 1 551 ? -11.526 -6.049 6.290 1.00 98.38 551 LEU A N 1
ATOM 4193 C CA . LEU A 1 551 ? -10.560 -6.205 5.191 1.00 98.38 551 LEU A CA 1
ATOM 4194 C C . LEU A 1 551 ? -10.997 -7.281 4.187 1.00 98.38 551 LEU A C 1
ATOM 4196 O O . LEU A 1 551 ? -10.807 -7.103 2.984 1.00 98.38 551 LEU A O 1
ATOM 4200 N N . ASN A 1 552 ? -11.587 -8.384 4.658 1.00 97.56 552 ASN A N 1
ATOM 4201 C CA . ASN A 1 552 ? -12.168 -9.395 3.776 1.00 97.56 552 ASN A CA 1
ATOM 4202 C C . ASN A 1 552 ? -13.379 -8.834 3.021 1.00 97.56 552 ASN A C 1
ATOM 4204 O O . ASN A 1 552 ? -13.471 -9.053 1.821 1.00 97.56 552 ASN A O 1
ATOM 4208 N N . HIS A 1 553 ? -14.238 -8.041 3.667 1.00 98.25 553 HIS A N 1
ATOM 4209 C CA . HIS A 1 553 ? -15.364 -7.407 2.986 1.00 98.25 553 HIS A CA 1
ATOM 4210 C C . HIS A 1 553 ? -14.904 -6.456 1.870 1.00 98.25 553 HIS A C 1
ATOM 4212 O O . HIS A 1 553 ? -15.465 -6.500 0.777 1.00 98.25 553 HIS A O 1
ATOM 4218 N N . ILE A 1 554 ? -13.837 -5.669 2.082 1.00 98.38 554 ILE A N 1
ATOM 4219 C CA . ILE A 1 554 ? -13.221 -4.860 1.011 1.00 98.38 554 ILE A CA 1
ATOM 4220 C C . ILE A 1 554 ? -12.812 -5.751 -0.170 1.00 98.38 554 ILE A C 1
ATOM 4222 O O . ILE A 1 554 ? -13.098 -5.408 -1.315 1.00 98.38 554 ILE A O 1
ATOM 4226 N N . LEU A 1 555 ? -12.158 -6.888 0.091 1.00 95.75 555 LEU A N 1
ATOM 4227 C CA . LEU A 1 555 ? -11.743 -7.829 -0.955 1.00 95.75 555 LEU A CA 1
ATOM 4228 C C . LEU A 1 555 ? -12.931 -8.508 -1.655 1.00 95.75 555 LEU A C 1
ATOM 4230 O O . LEU A 1 555 ? -12.838 -8.773 -2.849 1.00 95.75 555 LEU A O 1
ATOM 4234 N N . ASP A 1 556 ? -14.037 -8.751 -0.950 1.00 96.00 556 ASP A N 1
ATOM 4235 C CA . ASP A 1 556 ? -15.244 -9.376 -1.504 1.00 96.00 556 ASP A CA 1
ATOM 4236 C C . ASP A 1 556 ? -15.984 -8.460 -2.494 1.00 96.00 556 ASP A C 1
ATOM 4238 O O . ASP A 1 556 ? -16.631 -8.948 -3.425 1.00 96.00 556 ASP A O 1
ATOM 4242 N N . ILE A 1 557 ? -15.906 -7.137 -2.303 1.00 96.25 557 ILE A N 1
ATOM 4243 C CA . ILE A 1 557 ? -16.587 -6.152 -3.161 1.00 96.25 557 ILE A CA 1
ATOM 4244 C C . ILE A 1 557 ? -15.669 -5.500 -4.202 1.00 96.25 557 ILE A C 1
ATOM 4246 O O . ILE A 1 557 ? -16.172 -4.868 -5.132 1.00 96.25 557 ILE A O 1
ATOM 4250 N N . ALA A 1 558 ? -14.350 -5.640 -4.063 1.00 95.06 558 ALA A N 1
ATOM 4251 C CA . ALA A 1 558 ? -13.370 -5.074 -4.980 1.00 95.06 558 ALA A CA 1
ATOM 4252 C C . ALA A 1 558 ? -13.041 -6.029 -6.138 1.00 95.06 558 ALA A C 1
ATOM 4254 O O . ALA A 1 558 ? -12.929 -7.243 -5.974 1.00 95.06 558 ALA A O 1
ATOM 4255 N N . VAL A 1 559 ? -12.826 -5.469 -7.327 1.00 90.00 559 VAL A N 1
ATOM 4256 C CA . VAL A 1 559 ? -12.541 -6.219 -8.553 1.00 90.00 559 VAL A CA 1
ATOM 4257 C C . VAL A 1 559 ? -11.167 -5.816 -9.097 1.00 90.00 559 VAL A C 1
ATOM 4259 O O . VAL A 1 559 ? -10.980 -4.659 -9.466 1.00 90.00 559 VAL A O 1
ATOM 4262 N N . PRO A 1 560 ? -10.187 -6.735 -9.185 1.00 86.94 560 PRO A N 1
ATOM 4263 C CA . PRO A 1 560 ? -8.908 -6.440 -9.825 1.00 86.94 560 PRO A CA 1
ATOM 4264 C C . PRO A 1 560 ? -9.051 -6.346 -11.350 1.00 86.94 560 PRO A C 1
ATOM 4266 O O . PRO A 1 560 ? -9.736 -7.164 -11.962 1.00 86.94 560 PRO A O 1
ATOM 4269 N N . GLU A 1 561 ? -8.328 -5.420 -11.982 1.00 80.50 561 GLU A N 1
ATOM 4270 C CA . GLU A 1 561 ? -8.251 -5.336 -13.450 1.00 80.50 561 GLU A CA 1
ATOM 4271 C C . GLU A 1 561 ? -7.368 -6.451 -14.021 1.00 80.50 561 GLU A C 1
ATOM 4273 O O . GLU A 1 561 ? -7.777 -7.203 -14.908 1.00 80.50 561 GLU A O 1
ATOM 4278 N N . PHE A 1 562 ? -6.155 -6.596 -13.484 1.00 77.50 562 PHE A N 1
ATOM 4279 C CA . PHE A 1 562 ? -5.213 -7.619 -13.916 1.00 77.50 562 PHE A CA 1
ATOM 4280 C C . PHE A 1 562 ? -4.512 -8.242 -12.715 1.00 77.50 562 PHE A C 1
ATOM 4282 O O . PHE A 1 562 ? -3.587 -7.661 -12.166 1.00 77.50 562 PHE A O 1
ATOM 4289 N N . ARG A 1 563 ? -4.908 -9.462 -12.327 1.00 75.12 563 ARG A N 1
ATOM 4290 C CA . ARG A 1 563 ? -4.180 -10.289 -11.340 1.00 75.12 563 ARG A CA 1
ATOM 4291 C C . ARG A 1 563 ? -3.759 -9.496 -10.082 1.00 75.12 563 ARG A C 1
ATOM 4293 O O . ARG A 1 563 ? -2.577 -9.241 -9.861 1.00 75.12 563 ARG A O 1
ATOM 4300 N N . SER A 1 564 ? -4.731 -9.087 -9.269 1.00 81.19 564 SER A N 1
ATOM 4301 C CA . SER A 1 564 ? -4.508 -8.297 -8.041 1.00 81.19 564 SER A CA 1
ATOM 4302 C C . SER A 1 564 ? -3.752 -6.968 -8.258 1.00 81.19 564 SER A C 1
ATOM 4304 O O . SER A 1 564 ? -3.079 -6.490 -7.347 1.00 81.19 564 SER A O 1
ATOM 4306 N N . GLN A 1 565 ? -3.808 -6.394 -9.466 1.00 85.94 565 GLN A N 1
ATOM 4307 C CA . GLN A 1 565 ? -3.302 -5.062 -9.811 1.00 85.94 565 GLN A CA 1
ATOM 4308 C C . GLN A 1 565 ? -4.418 -4.251 -10.471 1.00 85.94 565 GLN A C 1
ATOM 4310 O O . GLN A 1 565 ? -5.105 -4.759 -11.364 1.00 85.94 565 GLN A O 1
ATOM 4315 N N . GLY A 1 566 ? -4.542 -2.984 -10.069 1.00 85.56 566 GLY A N 1
ATOM 4316 C CA . GLY A 1 566 ? -5.529 -2.060 -10.638 1.00 85.56 566 GLY A CA 1
ATOM 4317 C C . GLY A 1 566 ? -6.976 -2.497 -10.386 1.00 85.56 566 GLY A C 1
ATOM 4318 O O . GLY A 1 566 ? -7.241 -3.313 -9.500 1.00 85.56 566 GLY A O 1
ATOM 4319 N N . GLY A 1 567 ? -7.905 -1.975 -11.189 1.00 87.75 567 GLY A N 1
ATOM 4320 C CA . GLY A 1 567 ? -9.346 -2.171 -11.003 1.00 87.75 567 GLY A CA 1
ATOM 4321 C C . GLY A 1 567 ? -9.892 -1.265 -9.903 1.00 87.75 567 GLY A C 1
ATOM 4322 O O . GLY A 1 567 ? -9.631 -0.063 -9.929 1.00 87.75 567 GLY A O 1
ATOM 4323 N N . THR A 1 568 ? -10.610 -1.831 -8.934 1.00 93.88 568 THR A N 1
ATOM 4324 C CA . THR A 1 568 ? -11.132 -1.066 -7.797 1.00 93.88 568 THR A CA 1
ATOM 4325 C C . THR A 1 568 ? -9.988 -0.462 -6.986 1.00 93.88 568 THR A C 1
ATOM 4327 O O . THR A 1 568 ? -9.122 -1.180 -6.474 1.00 93.88 568 THR A O 1
ATOM 4330 N N . LEU A 1 569 ? -9.997 0.864 -6.841 1.00 95.75 569 LEU A N 1
ATOM 4331 C CA . LEU A 1 569 ? -9.006 1.598 -6.054 1.00 95.75 569 LEU A CA 1
ATOM 4332 C C . LEU A 1 569 ? -9.500 1.811 -4.623 1.00 95.75 569 LEU A C 1
ATOM 4334 O O . LEU A 1 569 ? -10.678 2.079 -4.393 1.00 95.75 569 LEU A O 1
ATOM 4338 N N . ILE A 1 570 ? -8.590 1.726 -3.653 1.00 98.56 570 ILE A N 1
ATOM 4339 C CA . ILE A 1 570 ? -8.902 1.836 -2.229 1.00 98.56 570 ILE A CA 1
ATOM 4340 C C . ILE A 1 570 ? -8.119 2.997 -1.620 1.00 98.56 570 ILE A C 1
ATOM 4342 O O . ILE A 1 570 ? -6.887 3.005 -1.614 1.00 98.56 570 ILE A O 1
ATOM 4346 N N . ILE A 1 571 ? -8.848 3.976 -1.090 1.00 98.62 571 ILE A N 1
ATOM 4347 C CA . ILE A 1 571 ? -8.319 5.099 -0.318 1.00 98.62 571 ILE A CA 1
ATOM 4348 C C . ILE A 1 571 ? -8.274 4.663 1.157 1.00 98.62 571 ILE A C 1
ATOM 4350 O O . ILE A 1 571 ? -9.341 4.529 1.770 1.00 98.62 571 ILE A O 1
ATOM 4354 N N . PRO A 1 572 ? -7.084 4.412 1.738 1.00 98.31 572 PRO A N 1
ATOM 4355 C CA . PRO A 1 572 ? -6.963 4.109 3.163 1.00 98.31 572 PRO A CA 1
ATOM 4356 C C . PRO A 1 572 ? -7.209 5.359 4.006 1.00 98.31 572 PRO A C 1
ATOM 4358 O O . PRO A 1 572 ? -7.007 6.474 3.522 1.00 98.31 572 PRO A O 1
ATOM 4361 N N . GLY A 1 573 ? -7.537 5.178 5.284 1.00 97.06 573 GLY A N 1
ATOM 4362 C CA . GLY A 1 573 ? -7.605 6.275 6.249 1.00 97.06 573 GLY A CA 1
ATOM 4363 C C . GLY A 1 573 ? -6.269 7.001 6.362 1.00 97.06 573 GLY A C 1
ATOM 4364 O O . GLY A 1 573 ? -6.237 8.227 6.406 1.00 97.06 573 GLY A O 1
ATOM 4365 N N . HIS A 1 574 ? -5.158 6.258 6.315 1.00 95.25 574 HIS A N 1
ATOM 4366 C CA . HIS A 1 574 ? -3.804 6.813 6.345 1.00 95.25 574 HIS A CA 1
ATOM 4367 C C . HIS A 1 574 ? -2.851 6.068 5.410 1.00 95.25 574 HIS A C 1
ATOM 4369 O O . HIS A 1 574 ? -2.837 4.834 5.343 1.00 95.25 574 HIS A O 1
ATOM 4375 N N . GLY A 1 575 ? -2.005 6.831 4.718 1.00 93.25 575 GLY A N 1
ATOM 4376 C CA . GLY A 1 575 ? -0.993 6.306 3.806 1.00 93.25 575 GLY A CA 1
ATOM 4377 C C . GLY A 1 575 ? -1.338 6.483 2.326 1.00 93.25 575 GLY A C 1
ATOM 4378 O O . GLY A 1 575 ? -2.076 7.396 1.953 1.00 93.25 575 GLY A O 1
ATOM 4379 N N . ARG A 1 576 ? -0.740 5.646 1.473 1.00 94.19 576 ARG A N 1
ATOM 4380 C CA . ARG A 1 576 ? -0.790 5.777 0.006 1.00 94.19 576 ARG A CA 1
ATOM 4381 C C . ARG A 1 576 ? -2.021 5.115 -0.609 1.00 94.19 576 ARG A C 1
ATOM 4383 O O . ARG A 1 576 ? -2.600 4.205 -0.022 1.00 94.19 576 ARG A O 1
ATOM 4390 N N . LEU A 1 577 ? -2.365 5.500 -1.837 1.00 94.25 577 LEU A N 1
ATOM 4391 C CA . LEU A 1 577 ? -3.422 4.822 -2.593 1.00 94.25 577 LEU A CA 1
ATOM 4392 C C . LEU A 1 577 ? -3.104 3.337 -2.800 1.00 94.25 577 LEU A C 1
ATOM 4394 O O . LEU A 1 577 ? -1.958 2.959 -3.075 1.00 94.25 577 LEU A O 1
ATOM 4398 N N . CYS A 1 578 ? -4.145 2.517 -2.677 1.00 96.44 578 CYS A N 1
ATOM 4399 C CA . CYS A 1 578 ? -4.067 1.067 -2.726 1.00 96.44 578 CYS A CA 1
ATOM 4400 C C . CYS A 1 578 ? -4.953 0.474 -3.825 1.00 96.44 578 CYS A C 1
ATOM 4402 O O . CYS A 1 578 ? -5.899 1.101 -4.301 1.00 96.44 578 CYS A O 1
ATOM 4404 N N . ASP A 1 579 ? -4.661 -0.774 -4.175 1.00 93.44 579 ASP A N 1
ATOM 4405 C CA . ASP A 1 579 ? -5.562 -1.672 -4.898 1.00 93.44 579 ASP A CA 1
ATOM 4406 C C . ASP A 1 579 ? -5.757 -2.978 -4.101 1.00 93.44 579 ASP A C 1
ATOM 4408 O O . ASP A 1 579 ? -5.247 -3.137 -2.985 1.00 93.44 579 ASP A O 1
ATOM 4412 N N . THR A 1 580 ? -6.480 -3.936 -4.676 1.00 92.25 580 THR A N 1
ATOM 4413 C CA . THR A 1 580 ? -6.743 -5.246 -4.054 1.00 92.25 580 THR A CA 1
ATOM 4414 C C . THR A 1 580 ? -5.480 -6.006 -3.633 1.00 92.25 580 THR A C 1
ATOM 4416 O O . THR A 1 580 ? -5.496 -6.687 -2.608 1.00 92.25 580 THR A O 1
ATOM 4419 N N . GLY A 1 581 ? -4.367 -5.872 -4.360 1.00 91.12 581 GLY A N 1
ATOM 4420 C CA . GLY A 1 581 ? -3.098 -6.507 -4.005 1.00 91.12 581 GLY A CA 1
ATOM 4421 C C . GLY A 1 581 ? -2.489 -5.938 -2.723 1.00 91.12 581 GLY A C 1
ATOM 4422 O O . GLY A 1 581 ? -1.915 -6.686 -1.930 1.00 91.12 581 GLY A O 1
ATOM 4423 N N . ASP A 1 582 ? -2.647 -4.634 -2.483 1.00 94.81 582 ASP A N 1
ATOM 4424 C CA . ASP A 1 582 ? -2.209 -4.008 -1.230 1.00 94.81 582 ASP A CA 1
ATOM 4425 C C . ASP A 1 582 ? -3.090 -4.442 -0.052 1.00 94.81 582 ASP A C 1
ATOM 4427 O O . ASP A 1 582 ? -2.566 -4.806 1.004 1.00 94.81 582 ASP A O 1
ATOM 4431 N N . VAL A 1 583 ? -4.414 -4.475 -0.247 1.00 96.06 583 VAL A N 1
ATOM 4432 C CA . VAL A 1 583 ? -5.368 -4.926 0.782 1.00 96.06 583 VAL A CA 1
ATOM 4433 C C . VAL A 1 583 ? -5.105 -6.384 1.157 1.00 96.06 583 VAL A C 1
ATOM 4435 O O . VAL A 1 583 ? -5.037 -6.700 2.342 1.00 96.06 583 VAL A O 1
ATOM 4438 N N . ALA A 1 584 ? -4.879 -7.264 0.178 1.00 92.50 584 ALA A N 1
ATOM 4439 C CA . ALA A 1 584 ? -4.564 -8.670 0.424 1.00 92.50 584 ALA A CA 1
ATOM 4440 C C . ALA A 1 584 ? -3.255 -8.839 1.215 1.00 92.50 584 ALA A C 1
ATOM 4442 O O . ALA A 1 584 ? -3.215 -9.591 2.190 1.00 92.50 584 ALA A O 1
ATOM 4443 N N . ASN A 1 585 ? -2.198 -8.098 0.858 1.00 92.25 585 ASN A N 1
ATOM 4444 C CA . ASN A 1 585 ? -0.936 -8.112 1.602 1.00 92.25 585 ASN A CA 1
ATOM 4445 C C . ASN A 1 585 ? -1.127 -7.652 3.060 1.00 92.25 585 ASN A C 1
ATOM 4447 O O . ASN A 1 585 ? -0.606 -8.290 3.980 1.00 92.25 585 ASN A O 1
ATOM 4451 N N . TYR A 1 586 ? -1.895 -6.579 3.280 1.00 96.19 586 TYR A N 1
ATOM 4452 C CA . TYR A 1 586 ? -2.188 -6.071 4.621 1.00 96.19 586 TYR A CA 1
ATOM 4453 C C . TYR A 1 586 ? -3.040 -7.059 5.429 1.00 96.19 586 TYR A C 1
ATOM 4455 O O . TYR A 1 586 ? -2.657 -7.435 6.536 1.00 96.19 586 TYR A O 1
ATOM 4463 N N . ARG A 1 587 ? -4.135 -7.574 4.850 1.00 95.62 587 ARG A N 1
ATOM 4464 C CA . ARG A 1 587 ? -4.998 -8.617 5.434 1.00 95.62 587 ARG A CA 1
ATOM 4465 C C . ARG A 1 587 ? -4.187 -9.837 5.848 1.00 95.62 587 ARG A C 1
ATOM 4467 O O . ARG A 1 587 ? -4.363 -10.338 6.958 1.00 95.62 587 ARG A O 1
ATOM 4474 N N . ASN A 1 588 ? -3.267 -10.287 4.996 1.00 93.06 588 ASN A N 1
ATOM 4475 C CA . ASN A 1 588 ? -2.431 -11.446 5.291 1.00 93.06 588 ASN A CA 1
ATOM 4476 C C . ASN A 1 588 ? -1.493 -11.189 6.465 1.00 93.06 588 ASN A C 1
ATOM 4478 O O . ASN A 1 588 ? -1.382 -12.039 7.347 1.00 93.06 588 ASN A O 1
ATOM 4482 N N . MET A 1 589 ? -0.881 -10.005 6.532 1.00 94.50 589 MET A N 1
ATOM 4483 C CA . MET A 1 589 ? -0.106 -9.595 7.701 1.00 94.50 589 MET A CA 1
ATOM 4484 C C . MET A 1 589 ? -0.967 -9.638 8.973 1.00 94.50 589 MET A C 1
ATOM 4486 O O . MET A 1 589 ? -0.591 -10.315 9.929 1.00 94.50 589 MET A O 1
ATOM 4490 N N . VAL A 1 590 ? -2.152 -9.020 8.974 1.00 97.25 590 VAL A N 1
ATOM 4491 C CA . VAL A 1 590 ? -3.033 -8.991 10.155 1.00 97.25 590 VAL A CA 1
ATOM 4492 C C . VAL A 1 590 ? -3.445 -10.405 10.587 1.00 97.25 590 VAL A C 1
ATOM 4494 O O . VAL A 1 590 ? -3.406 -10.721 11.778 1.00 97.25 590 VAL A O 1
ATOM 4497 N N . ALA A 1 591 ? -3.772 -11.286 9.639 1.00 95.56 591 ALA A N 1
ATOM 4498 C CA . ALA A 1 591 ? -4.177 -12.663 9.919 1.00 95.56 591 ALA A CA 1
ATOM 4499 C C . ALA A 1 591 ? -3.032 -13.489 10.523 1.00 95.56 591 ALA A C 1
ATOM 4501 O O . ALA A 1 591 ? -3.233 -14.196 11.512 1.00 95.56 591 ALA A O 1
ATOM 4502 N N . ILE A 1 592 ? -1.818 -13.342 9.983 1.00 94.62 592 ILE A N 1
ATOM 4503 C CA . ILE A 1 592 ? -0.612 -13.985 10.513 1.00 94.62 592 ILE A CA 1
ATOM 4504 C C . ILE A 1 592 ? -0.350 -13.526 11.950 1.00 94.62 592 ILE A C 1
ATOM 4506 O O . ILE A 1 592 ? -0.089 -14.347 12.829 1.00 94.62 592 ILE A O 1
ATOM 4510 N N . LEU A 1 593 ? -0.426 -12.219 12.219 1.00 96.31 593 LEU A N 1
ATOM 4511 C CA . LEU A 1 593 ? -0.172 -11.693 13.562 1.00 96.31 593 LEU A CA 1
ATOM 4512 C C . LEU A 1 593 ? -1.253 -12.118 14.559 1.00 96.31 593 LEU A C 1
ATOM 4514 O O . LEU A 1 593 ? -0.914 -12.485 15.687 1.00 96.31 593 LEU A O 1
ATOM 4518 N N . ARG A 1 594 ? -2.526 -12.150 14.139 1.00 96.62 594 ARG A N 1
ATOM 4519 C CA . ARG A 1 594 ? -3.626 -12.723 14.927 1.00 96.62 594 ARG A CA 1
ATOM 4520 C C . ARG A 1 594 ? -3.305 -14.155 15.334 1.00 96.62 594 ARG A C 1
ATOM 4522 O O . ARG A 1 594 ? -3.329 -14.454 16.523 1.00 96.62 594 ARG A O 1
ATOM 4529 N N . ASP A 1 595 ? -2.988 -15.021 14.377 1.00 95.25 595 ASP A N 1
ATOM 4530 C CA . ASP A 1 595 ? -2.781 -16.448 14.639 1.00 95.25 595 ASP A CA 1
ATOM 4531 C C . ASP A 1 595 ? -1.549 -16.715 15.500 1.00 95.25 595 ASP A C 1
ATOM 4533 O O . ASP A 1 595 ? -1.595 -17.530 16.425 1.00 95.25 595 ASP A O 1
ATOM 4537 N N . ARG A 1 596 ? -0.460 -15.975 15.268 1.00 95.12 596 ARG A N 1
ATOM 4538 C CA . ARG A 1 596 ? 0.732 -16.030 16.121 1.00 95.12 596 ARG A CA 1
ATOM 4539 C C . ARG A 1 596 ? 0.402 -15.663 17.565 1.00 95.12 596 ARG A C 1
ATOM 4541 O O . ARG A 1 596 ? 0.810 -16.377 18.479 1.00 95.12 596 ARG A O 1
ATOM 4548 N N . ILE A 1 597 ? -0.321 -14.566 17.788 1.00 96.75 597 ILE A N 1
ATOM 4549 C CA . ILE A 1 597 ? -0.671 -14.104 19.138 1.00 96.75 597 ILE A CA 1
ATOM 4550 C C . ILE A 1 597 ? -1.678 -15.057 19.790 1.00 96.75 597 ILE A C 1
ATOM 4552 O O . ILE A 1 597 ? -1.483 -15.443 20.941 1.00 96.75 597 ILE A O 1
ATOM 4556 N N . ASP A 1 598 ? -2.699 -15.499 19.057 1.00 95.50 598 ASP A N 1
ATOM 4557 C CA . ASP A 1 598 ? -3.693 -16.470 19.523 1.00 95.50 598 ASP A CA 1
ATOM 4558 C C . ASP A 1 598 ? -3.037 -17.793 19.948 1.00 95.50 598 ASP A C 1
ATOM 4560 O O . ASP A 1 598 ? -3.328 -18.321 21.024 1.00 95.50 598 ASP A O 1
ATOM 4564 N N . ALA A 1 599 ? -2.062 -18.288 19.180 1.00 94.00 599 ALA A N 1
ATOM 4565 C CA . ALA A 1 599 ? -1.300 -19.480 19.539 1.00 94.00 599 ALA A CA 1
ATOM 4566 C C . ALA A 1 599 ? -0.530 -19.319 20.864 1.00 94.00 599 ALA A C 1
ATOM 4568 O O . ALA A 1 599 ? -0.409 -20.280 21.628 1.00 94.00 599 ALA A O 1
ATOM 4569 N N . LEU A 1 600 ? -0.011 -18.123 21.163 1.00 95.31 600 LEU A N 1
ATOM 4570 C CA . LEU A 1 600 ? 0.670 -17.837 22.432 1.00 95.31 600 LEU A CA 1
ATOM 4571 C C . LEU A 1 600 ? -0.332 -17.684 23.591 1.00 95.31 600 LEU A C 1
ATOM 4573 O O . LEU A 1 600 ? -0.093 -18.213 24.679 1.00 95.31 600 LEU A O 1
ATOM 4577 N N . VAL A 1 601 ? -1.480 -17.043 23.352 1.00 95.62 601 VAL A N 1
ATOM 4578 C CA . VAL A 1 601 ? -2.586 -16.927 24.323 1.00 95.62 601 VAL A CA 1
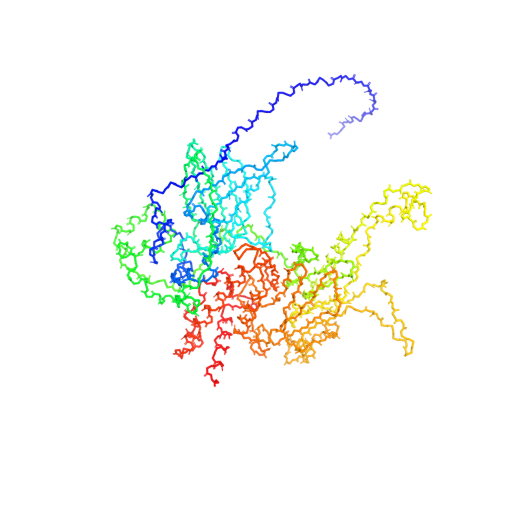ATOM 4579 C C . VAL A 1 601 ? -3.112 -18.311 24.708 1.00 95.62 601 VAL A C 1
ATOM 4581 O O . VAL A 1 601 ? -3.236 -18.617 25.893 1.00 95.62 601 VAL A O 1
ATOM 4584 N N . LYS A 1 602 ? -3.348 -19.194 23.731 1.00 94.50 602 LYS A N 1
ATOM 4585 C CA . LYS A 1 602 ? -3.800 -20.579 23.956 1.00 94.50 602 LYS A CA 1
ATOM 4586 C C . LYS A 1 602 ? -2.784 -21.432 24.721 1.00 94.50 602 LYS A C 1
ATOM 4588 O O . LYS A 1 602 ? -3.174 -22.383 25.393 1.00 94.50 602 LYS A O 1
ATOM 4593 N N . LYS A 1 603 ? -1.495 -21.076 24.682 1.00 95.12 603 LYS A N 1
ATOM 4594 C CA . LYS A 1 603 ? -0.443 -21.670 25.530 1.00 95.12 603 LYS A CA 1
ATOM 4595 C C . LYS A 1 603 ? -0.441 -21.130 26.968 1.00 95.12 603 LYS A C 1
ATOM 4597 O O . LYS A 1 603 ? 0.400 -21.541 27.762 1.00 95.12 603 LYS A O 1
ATOM 4602 N N . GLY A 1 604 ? -1.351 -20.218 27.310 1.00 95.62 604 GLY A N 1
ATOM 4603 C CA . GLY A 1 604 ? -1.443 -19.603 28.633 1.00 95.62 604 GLY A CA 1
ATOM 4604 C C . GLY A 1 604 ? -0.338 -18.585 28.920 1.00 95.62 604 GLY A C 1
ATOM 4605 O O . GLY A 1 604 ? -0.084 -18.287 30.086 1.00 95.62 604 GLY A O 1
ATOM 4606 N N . MET A 1 605 ? 0.342 -18.074 27.886 1.00 96.88 605 MET A N 1
ATOM 4607 C CA . MET A 1 605 ? 1.398 -17.076 28.064 1.00 96.88 605 MET A CA 1
ATOM 4608 C C . MET A 1 605 ? 0.806 -15.742 28.522 1.00 96.88 605 MET A C 1
ATOM 4610 O O . MET A 1 605 ? -0.245 -15.327 28.043 1.00 96.88 605 MET A O 1
ATOM 4614 N N . THR A 1 606 ? 1.490 -15.058 29.439 1.00 97.44 606 THR A N 1
ATOM 4615 C CA . THR A 1 606 ? 1.103 -13.714 29.887 1.00 97.44 606 THR A CA 1
ATOM 4616 C C . THR A 1 606 ? 1.413 -12.666 28.820 1.00 97.44 606 THR A C 1
ATOM 4618 O O . THR A 1 606 ? 2.252 -12.892 27.950 1.00 97.44 606 THR A O 1
ATOM 4621 N N . LEU A 1 607 ? 0.804 -11.479 28.918 1.00 97.44 607 LEU A N 1
ATOM 4622 C CA . LEU A 1 607 ? 1.093 -10.360 28.012 1.00 97.44 607 LEU A CA 1
ATOM 4623 C C . LEU A 1 607 ? 2.599 -10.067 27.894 1.00 97.44 607 LEU A C 1
ATOM 4625 O O . LEU A 1 607 ? 3.111 -9.926 26.788 1.00 97.44 607 LEU A O 1
ATOM 4629 N N . GLU A 1 608 ? 3.316 -10.036 29.019 1.00 97.56 608 GLU A N 1
ATOM 4630 C CA . GLU A 1 608 ? 4.767 -9.805 29.039 1.00 97.56 608 GLU A CA 1
ATOM 4631 C C . GLU A 1 608 ? 5.536 -10.902 28.295 1.00 97.56 608 GLU A C 1
ATOM 4633 O O . GLU A 1 608 ? 6.473 -10.623 27.551 1.00 97.56 608 GLU A O 1
ATOM 4638 N N . GLN A 1 609 ? 5.113 -12.160 28.439 1.00 96.75 609 GLN A N 1
ATOM 4639 C CA . GLN A 1 609 ? 5.711 -13.278 27.713 1.00 96.75 609 GLN A CA 1
ATOM 4640 C C . GLN A 1 609 ? 5.401 -13.215 26.211 1.00 96.75 609 GLN A C 1
ATOM 4642 O O . GLN A 1 609 ? 6.261 -13.555 25.401 1.00 96.75 609 GLN A O 1
ATOM 4647 N N . VAL A 1 610 ? 4.204 -12.759 25.830 1.00 96.69 610 VAL A N 1
ATOM 4648 C CA . VAL A 1 610 ? 3.824 -12.551 24.425 1.00 96.69 610 VAL A CA 1
ATOM 4649 C C . VAL A 1 610 ? 4.633 -11.416 23.800 1.00 96.69 610 VAL A C 1
ATOM 4651 O O . VAL A 1 610 ? 5.205 -11.612 22.730 1.00 96.69 610 VAL A O 1
ATOM 4654 N N . LYS A 1 611 ? 4.771 -10.269 24.478 1.00 95.50 611 LYS A N 1
ATOM 4655 C CA . LYS A 1 611 ? 5.645 -9.169 24.032 1.00 95.50 611 LYS A CA 1
ATOM 4656 C C . LYS A 1 611 ? 7.097 -9.640 23.892 1.00 95.50 611 LYS A C 1
ATOM 4658 O O . LYS A 1 611 ? 7.733 -9.391 22.871 1.00 95.50 611 LYS A O 1
ATOM 4663 N N . ALA A 1 612 ? 7.602 -10.410 24.859 1.00 93.25 612 ALA A N 1
ATOM 4664 C CA . ALA A 1 612 ? 8.955 -10.968 24.812 1.00 93.25 612 ALA A CA 1
ATOM 4665 C C . ALA A 1 612 ? 9.176 -11.963 23.657 1.00 93.25 612 ALA A C 1
ATOM 4667 O O . ALA A 1 612 ? 10.298 -12.075 23.161 1.00 93.25 612 ALA A O 1
ATOM 4668 N N . ALA A 1 613 ? 8.127 -12.657 23.202 1.00 91.81 613 ALA A N 1
ATOM 4669 C CA . ALA A 1 613 ? 8.186 -13.543 22.039 1.00 91.81 613 ALA A CA 1
ATOM 4670 C C . ALA A 1 613 ? 8.266 -12.786 20.697 1.00 91.81 613 ALA A C 1
ATOM 4672 O O . ALA A 1 613 ? 8.553 -13.410 19.677 1.00 91.81 613 ALA A O 1
ATOM 4673 N N . LYS A 1 614 ? 8.019 -11.464 20.697 1.00 92.31 614 LYS A N 1
ATOM 4674 C CA . LYS A 1 614 ? 8.036 -10.561 19.531 1.00 92.31 614 LYS A CA 1
ATOM 4675 C C . LYS A 1 614 ? 7.370 -11.159 18.277 1.00 92.31 614 LYS A C 1
ATOM 4677 O O . LYS A 1 614 ? 8.019 -11.278 17.237 1.00 92.31 614 LYS A O 1
ATOM 4682 N N . PRO A 1 615 ? 6.073 -11.522 18.341 1.00 94.19 615 PRO A N 1
ATOM 4683 C CA . PRO A 1 615 ? 5.366 -12.198 17.246 1.00 94.19 615 PRO A CA 1
ATOM 4684 C C . PRO A 1 615 ? 5.271 -11.376 15.947 1.00 94.19 615 PRO A C 1
ATOM 4686 O O . PRO A 1 615 ? 4.922 -11.936 14.909 1.00 94.19 615 PRO A O 1
ATOM 4689 N N . THR A 1 616 ? 5.578 -10.078 16.001 1.00 94.38 616 THR A N 1
ATOM 4690 C CA . THR A 1 616 ? 5.462 -9.105 14.906 1.00 94.38 616 THR A CA 1
ATOM 4691 C C . THR A 1 616 ? 6.806 -8.693 14.294 1.00 94.38 616 THR A C 1
ATOM 4693 O O . THR A 1 616 ? 6.838 -7.867 13.388 1.00 94.38 616 THR A O 1
ATOM 4696 N N . PHE A 1 617 ? 7.926 -9.248 14.772 1.00 92.06 617 PHE A N 1
ATOM 4697 C CA . PHE A 1 617 ? 9.268 -8.720 14.497 1.00 92.06 617 PHE A CA 1
ATOM 4698 C C . PHE A 1 617 ? 9.628 -8.596 13.006 1.00 92.06 617 PHE A C 1
ATOM 4700 O O . PHE A 1 617 ? 10.336 -7.672 12.612 1.00 92.06 617 PHE A O 1
ATOM 4707 N N . ASP A 1 618 ? 9.134 -9.506 12.167 1.00 90.25 618 ASP A N 1
ATOM 4708 C CA . ASP A 1 618 ? 9.324 -9.491 10.712 1.00 90.25 618 ASP A CA 1
ATOM 4709 C C . ASP A 1 618 ? 8.596 -8.334 10.001 1.00 90.25 618 ASP A C 1
ATOM 4711 O O . ASP A 1 618 ? 8.967 -7.981 8.882 1.00 90.25 618 ASP A O 1
ATOM 4715 N N . TYR A 1 619 ? 7.616 -7.708 10.655 1.00 93.06 619 TYR A N 1
ATOM 4716 C CA . TYR A 1 619 ? 6.807 -6.603 10.134 1.00 93.06 619 TYR A CA 1
ATOM 4717 C C . TYR A 1 619 ? 7.082 -5.253 10.813 1.00 93.06 619 TYR A C 1
ATOM 4719 O O . TYR A 1 619 ? 6.676 -4.214 10.291 1.00 93.06 619 TYR A O 1
ATOM 4727 N N . ASP A 1 620 ? 7.804 -5.236 11.938 1.00 92.62 620 ASP A N 1
ATOM 4728 C CA . ASP A 1 620 ? 8.025 -4.022 12.736 1.00 92.62 620 ASP A CA 1
ATOM 4729 C C . ASP A 1 620 ? 8.755 -2.915 11.966 1.00 92.62 620 ASP A C 1
ATOM 4731 O O . ASP A 1 620 ? 8.499 -1.739 12.202 1.00 92.62 620 ASP A O 1
ATOM 4735 N N . GLY A 1 621 ? 9.635 -3.264 11.023 1.00 89.31 621 GLY A N 1
ATOM 4736 C CA . GLY A 1 621 ? 10.312 -2.274 10.179 1.00 89.31 621 GLY A CA 1
ATOM 4737 C C . GLY A 1 621 ? 9.392 -1.584 9.163 1.00 89.31 621 GLY A C 1
ATOM 4738 O O . GLY A 1 621 ? 9.764 -0.540 8.634 1.00 89.31 621 GLY A O 1
ATOM 4739 N N . LEU A 1 622 ? 8.215 -2.160 8.893 1.00 90.00 622 LEU A N 1
ATOM 4740 C CA . LEU A 1 622 ? 7.243 -1.641 7.932 1.00 90.00 622 LEU A CA 1
ATOM 4741 C C . LEU A 1 622 ? 6.058 -0.948 8.618 1.00 90.00 622 LEU A C 1
ATOM 4743 O O . LEU A 1 622 ? 5.666 0.140 8.210 1.00 90.00 622 LEU A O 1
ATOM 4747 N N . TYR A 1 623 ? 5.512 -1.570 9.664 1.00 94.00 623 TYR A N 1
ATOM 4748 C CA . TYR A 1 623 ? 4.283 -1.129 10.338 1.00 94.00 623 TYR A CA 1
ATOM 4749 C C . TYR A 1 623 ? 4.486 -0.744 11.809 1.00 94.00 623 TYR A C 1
ATOM 4751 O O . TYR A 1 623 ? 3.572 -0.229 12.455 1.00 94.00 623 TYR A O 1
ATOM 4759 N N . GLY A 1 624 ? 5.660 -1.039 12.366 1.00 93.38 624 GLY A N 1
ATOM 4760 C CA . GLY A 1 624 ? 5.954 -0.824 13.773 1.00 93.38 624 GLY A CA 1
ATOM 4761 C C . GLY A 1 624 ? 6.404 0.597 14.085 1.00 93.38 624 GLY A C 1
ATOM 4762 O O . GLY A 1 624 ? 7.003 1.298 13.273 1.00 93.38 624 GLY A O 1
ATOM 4763 N N . SER A 1 625 ? 6.159 1.003 15.328 1.00 92.56 625 SER A N 1
ATOM 4764 C CA . SER A 1 625 ? 6.686 2.240 15.897 1.00 92.56 625 SER A CA 1
ATOM 4765 C C . SER A 1 625 ? 6.975 2.050 17.381 1.00 92.56 625 SER A C 1
ATOM 4767 O O . SER A 1 625 ? 6.249 1.348 18.085 1.00 92.56 625 SER A O 1
ATOM 4769 N N . THR A 1 626 ? 8.026 2.699 17.875 1.00 91.62 626 THR A N 1
ATOM 4770 C CA . THR A 1 626 ? 8.369 2.744 19.306 1.00 91.62 626 THR A CA 1
ATOM 4771 C C . THR A 1 626 ? 7.931 4.045 19.978 1.00 91.62 626 THR A C 1
ATOM 4773 O O . THR A 1 626 ? 8.074 4.188 21.191 1.00 91.62 626 THR A O 1
ATOM 4776 N N . THR A 1 627 ? 7.403 5.003 19.212 1.00 89.94 627 THR A N 1
ATOM 4777 C CA . THR A 1 627 ? 6.939 6.310 19.697 1.00 89.94 627 THR A CA 1
ATOM 4778 C C . THR A 1 627 ? 5.613 6.706 19.043 1.00 89.94 627 THR A C 1
ATOM 4780 O O . THR A 1 627 ? 5.157 6.072 18.091 1.00 89.94 627 THR A O 1
ATOM 4783 N N . GLY A 1 628 ? 4.990 7.774 19.542 1.00 89.50 628 GLY A N 1
ATOM 4784 C CA . GLY A 1 628 ? 3.729 8.286 19.007 1.00 89.50 628 GLY A CA 1
ATOM 4785 C C . GLY A 1 628 ? 2.487 7.668 19.662 1.00 89.50 628 GLY A C 1
ATOM 4786 O O . GLY A 1 628 ? 2.604 6.970 20.671 1.00 89.50 628 GLY A O 1
ATOM 4787 N N . PRO A 1 629 ? 1.292 7.969 19.124 1.00 87.81 629 PRO A N 1
ATOM 4788 C CA . PRO A 1 629 ? 0.013 7.598 19.737 1.00 87.81 629 PRO A CA 1
ATOM 4789 C C . PRO A 1 629 ? -0.323 6.105 19.610 1.00 87.81 629 PRO A C 1
ATOM 4791 O O . PRO A 1 629 ? -1.176 5.613 20.342 1.00 87.81 629 PRO A O 1
ATOM 4794 N N . TRP A 1 630 ? 0.348 5.385 18.708 1.00 93.88 630 TRP A N 1
ATOM 4795 C CA . TRP A 1 630 ? 0.177 3.952 18.498 1.00 93.88 630 TRP A CA 1
ATOM 4796 C C . TRP A 1 630 ? 1.542 3.301 18.282 1.00 93.88 630 TRP A C 1
ATOM 4798 O O . TRP A 1 630 ? 2.273 3.661 17.361 1.00 93.88 630 TRP A O 1
ATOM 4808 N N . THR A 1 631 ? 1.909 2.369 19.160 1.00 96.06 631 THR A N 1
ATOM 4809 C CA . THR A 1 631 ? 3.210 1.680 19.126 1.00 96.06 631 THR A CA 1
ATOM 4810 C C . THR A 1 631 ? 3.032 0.185 18.895 1.00 96.06 631 THR A C 1
ATOM 4812 O O . THR A 1 631 ? 1.960 -0.368 19.141 1.00 96.06 631 THR A O 1
ATOM 4815 N N . THR A 1 632 ? 4.102 -0.499 18.484 1.00 96.19 632 THR A N 1
ATOM 4816 C CA . THR A 1 632 ? 4.116 -1.962 18.330 1.00 96.19 632 THR A CA 1
ATOM 4817 C C . THR A 1 632 ? 3.664 -2.667 19.611 1.00 96.19 632 THR A C 1
ATOM 4819 O O . THR A 1 632 ? 2.836 -3.573 19.560 1.00 96.19 632 THR A O 1
ATOM 4822 N N . ASP A 1 633 ? 4.142 -2.219 20.776 1.00 96.31 633 ASP A N 1
ATOM 4823 C CA . ASP A 1 633 ? 3.763 -2.812 22.063 1.00 96.31 633 ASP A CA 1
ATOM 4824 C C . ASP A 1 633 ? 2.275 -2.615 22.377 1.00 96.31 633 ASP A C 1
ATOM 4826 O O . ASP A 1 633 ? 1.647 -3.516 22.939 1.00 96.31 633 ASP A O 1
ATOM 4830 N N . MET A 1 634 ? 1.706 -1.463 22.003 1.00 97.12 634 MET A N 1
ATOM 4831 C CA . MET A 1 634 ? 0.273 -1.189 22.148 1.00 97.12 634 MET A CA 1
ATOM 4832 C C . MET A 1 634 ? -0.560 -2.076 21.225 1.00 97.12 634 MET A C 1
ATOM 4834 O O . MET A 1 634 ? -1.553 -2.638 21.681 1.00 97.12 634 MET A O 1
ATOM 4838 N N . PHE A 1 635 ? -0.131 -2.269 19.975 1.00 98.06 635 PHE A N 1
ATOM 4839 C CA . PHE A 1 635 ? -0.782 -3.193 19.047 1.00 98.06 635 PHE A CA 1
ATOM 4840 C C . PHE A 1 635 ? -0.773 -4.633 19.582 1.00 98.06 635 PHE A C 1
ATOM 4842 O O . PHE A 1 635 ? -1.828 -5.261 19.674 1.00 98.06 635 PHE A O 1
ATOM 4849 N N . VAL A 1 636 ? 0.390 -5.146 20.007 1.00 98.06 636 VAL A N 1
ATOM 4850 C CA . VAL A 1 636 ? 0.507 -6.505 20.570 1.00 98.06 636 VAL A CA 1
ATOM 4851 C C . VAL A 1 636 ? -0.368 -6.660 21.814 1.00 98.06 636 VAL A C 1
ATOM 4853 O O . VAL A 1 636 ? -1.022 -7.687 21.999 1.00 98.06 636 VAL A O 1
ATOM 4856 N N . GLU A 1 637 ? -0.425 -5.636 22.663 1.00 97.69 637 GLU A N 1
ATOM 4857 C CA . GLU A 1 637 ? -1.279 -5.627 23.846 1.00 97.69 637 GLU A CA 1
ATOM 4858 C C . GLU A 1 637 ? -2.772 -5.607 23.517 1.00 97.69 637 GLU A C 1
ATOM 4860 O O . GLU A 1 637 ? -3.537 -6.368 24.119 1.00 97.69 637 GLU A O 1
ATOM 4865 N N . ALA A 1 638 ? -3.194 -4.778 22.565 1.00 96.94 638 ALA A N 1
ATOM 4866 C CA . ALA A 1 638 ? -4.573 -4.732 22.099 1.00 96.94 638 ALA A CA 1
ATOM 4867 C C . ALA A 1 638 ? -4.981 -6.077 21.479 1.00 96.94 638 ALA A C 1
ATOM 4869 O O . ALA A 1 638 ? -6.010 -6.642 21.851 1.00 96.94 638 ALA A O 1
ATOM 4870 N N . ALA A 1 639 ? -4.136 -6.661 20.629 1.00 97.44 639 ALA A N 1
ATOM 4871 C CA . ALA A 1 639 ? -4.363 -7.975 20.033 1.00 97.44 639 ALA A CA 1
ATOM 4872 C C . ALA A 1 639 ? -4.485 -9.072 21.103 1.00 97.44 639 ALA A C 1
ATOM 4874 O O . ALA A 1 639 ? -5.459 -9.827 21.112 1.00 97.44 639 ALA A O 1
ATOM 4875 N N . TYR A 1 640 ? -3.557 -9.113 22.065 1.00 97.31 640 TYR A N 1
ATOM 4876 C CA . TYR A 1 640 ? -3.597 -10.060 23.182 1.00 97.31 640 TYR A CA 1
ATOM 4877 C C . TYR A 1 640 ? -4.897 -9.944 23.986 1.00 97.31 640 TYR A C 1
ATOM 4879 O O . TYR A 1 640 ? -5.530 -10.956 24.296 1.00 97.31 640 TYR A O 1
ATOM 4887 N N . LYS A 1 641 ? -5.316 -8.717 24.329 1.00 95.69 641 LYS A N 1
ATOM 4888 C CA . LYS A 1 641 ? -6.553 -8.468 25.085 1.00 95.69 641 LYS A CA 1
ATOM 4889 C C . LYS A 1 641 ? -7.792 -8.869 24.287 1.00 95.69 641 LYS A C 1
ATOM 4891 O O . LYS A 1 641 ? -8.667 -9.531 24.845 1.00 95.69 641 LYS A O 1
ATOM 4896 N N . SER A 1 642 ? -7.839 -8.507 23.004 1.00 93.19 642 SER A N 1
ATOM 4897 C CA . SER A 1 642 ? -8.931 -8.840 22.085 1.00 93.19 642 SER A CA 1
ATOM 4898 C C . SER A 1 642 ? -9.135 -10.360 22.001 1.00 93.19 642 SER A C 1
ATOM 4900 O O . SER A 1 642 ? -10.244 -10.845 22.220 1.00 93.19 642 SER A O 1
ATOM 4902 N N . LEU A 1 643 ? -8.051 -11.123 21.829 1.00 93.44 643 LEU A N 1
ATOM 4903 C CA . LEU A 1 643 ? -8.084 -12.587 21.704 1.00 93.44 643 LEU A CA 1
ATOM 4904 C C . LEU A 1 643 ? -8.291 -13.312 23.047 1.00 93.44 643 LEU A C 1
ATOM 4906 O O . LEU A 1 643 ? -8.979 -14.331 23.129 1.00 93.44 643 LEU A O 1
ATOM 4910 N N . SER A 1 644 ? -7.765 -12.771 24.146 1.00 88.56 644 SER A N 1
ATOM 4911 C CA . SER A 1 644 ? -7.982 -13.343 25.485 1.00 88.56 644 SER A CA 1
ATOM 4912 C C . SER A 1 644 ? -9.442 -13.241 25.938 1.00 88.56 644 SER A C 1
ATOM 4914 O O . SER A 1 644 ? -9.914 -14.084 26.703 1.00 88.56 644 SER A O 1
ATOM 4916 N N . ALA A 1 645 ? -10.168 -12.213 25.489 1.00 76.19 645 ALA A N 1
ATOM 4917 C CA . ALA A 1 645 ? -11.585 -12.047 25.797 1.00 76.19 645 ALA A CA 1
ATOM 4918 C C . ALA A 1 645 ? -12.461 -13.111 25.114 1.00 76.19 645 ALA A C 1
ATOM 4920 O O . ALA A 1 645 ? -13.456 -13.530 25.705 1.00 76.19 645 ALA A O 1
ATOM 4921 N N . SER A 1 646 ? -12.078 -13.585 23.920 1.00 63.44 646 SER A N 1
ATOM 4922 C CA . SER A 1 646 ? -12.775 -14.679 23.228 1.00 63.44 646 SER A CA 1
ATOM 4923 C C . SER A 1 646 ? -12.559 -16.053 23.862 1.00 63.44 646 SER A C 1
ATOM 4925 O O . SER A 1 646 ? -13.456 -16.875 23.789 1.00 63.44 646 SER A O 1
ATOM 4927 N N . VAL A 1 647 ? -11.424 -16.300 24.528 1.00 60.50 647 VAL A N 1
ATOM 4928 C CA . VAL A 1 647 ? -11.139 -17.589 25.203 1.00 60.50 647 VAL A CA 1
ATOM 4929 C C . VAL A 1 647 ? -11.941 -17.762 26.505 1.00 60.50 647 VAL A C 1
ATOM 4931 O O . VAL A 1 647 ? -12.105 -18.875 26.996 1.00 60.50 647 VAL A O 1
ATOM 4934 N N . LYS A 1 648 ? -12.424 -16.660 27.095 1.00 51.84 648 LYS A N 1
ATOM 4935 C CA . LYS A 1 648 ? -13.213 -16.668 28.341 1.00 51.84 648 LYS A CA 1
ATOM 4936 C C . LYS A 1 648 ? -14.726 -16.797 28.124 1.00 51.84 648 LYS A C 1
ATOM 4938 O O . LYS A 1 648 ? -15.446 -16.898 29.117 1.00 51.84 648 LYS A O 1
ATOM 4943 N N . ARG A 1 649 ? -15.196 -16.731 26.877 1.00 41.03 649 ARG A N 1
ATOM 4944 C CA . ARG A 1 649 ? -16.579 -17.040 26.489 1.00 41.03 649 ARG A CA 1
ATOM 4945 C C . ARG A 1 649 ? -16.627 -18.464 25.964 1.00 41.03 649 ARG A C 1
ATOM 4947 O O . ARG A 1 649 ? -17.676 -19.103 26.181 1.00 41.03 649 ARG A O 1
#

pLDDT: mean 81.96, std 19.38, range [26.64, 98.81]

Secondary structure (DSSP, 8-state):
------------------------PPPPP--PPP--EEEEE--SS-HHHHTT-PPTT--TT--B-HHHHHHHHT--GGGGGSHHHHTPPPPHHHHTTSSS-EEEEEEE-TTT--EEEEEEEETTS--EEEE-S-PPPPPTTSPPBSS-EEEEEEETTEEEEEEESBPPEESSTTS-EE-TT-EEEEEEEEETTEEEEEEEEE-TTTBSS-EEEEEEEEEETT--PPP---------S-SS-----TT--GGGGSTTTTS-HHHHT--GGGGSTTHHHHHHTTGGG-PPP----TT----TTS-TT-PPPPTT--EEEEEETTEEEEEEESEEEEEEEETTEEEEE----HHHHHHHHHHHHHHHHHHH---------BS--TTSTTS-B-HHHHHHHTSPPPPPPEEEEE-S-S-HHHHTTHHHHHB--TTSPPEEETTTTEEE--B-EEEEEHHHHHHHHSPP-STT-PPPPGGGS-SEEE-SSEEE-SS-BTTB-EEEEEETTSSSSSEEEEEETTTTEEEEEEEEESSSSPP--GGGT--HHHHHHHHHHHHHH---SBTTBSSSEEEEEESS-B-HHHHHHHHHHHHHHHHHHHHHHHTT--HHHHHHT-TTTTTHHHH--SSSSS-HHHHHHHHHHHHHHHHT-